Protein AF-A0A8T4USX6-F1 (afdb_monomer_lite)

Foldseek 3Di:
DKWFWAAAPPPGIDIGRPVVNCVRVVVVVVDDDDDDPVNVVVVVVPPPKDKDWDWLFQAAELLQPFKTKIFIDIPDDFGMKDKDKAWPPRDDQAFDWDDDPDTMIMTHGHRFAQVHHCLPWTKMKTKMWTFHPDPVPDDDDTPIDIDIRIHTHHYAAEEEFEAAPDAPCLLVQLCVVCVVSNHHYYYGGDHRLDDLQVVLLVVLVVLVVVQVCCQCQVPDVSGRYGAQAHEYAYAASRLLSPLSQQLDPVRPPVHYQEYEYELYQLLADQPCVLVCVVPVPPDDDDGNNNLCSHNPDPSSVVSLVGDDDPNYQYAYEWAFAWAWAQDPNDIDIATTLLGHGQVSRDDPPHFYAYDNAHQDPCSLVSQCRRPPPNVSNVLRDPPDDNHHCSNDPVNSVQVVCCSRHVCPPHRDPSVPPVPCPVVLQFAWKKKKWKAPPKWKKKAFPVRFIATQDPVRDTGGRVDPQWDWDADDPRDHGIMIMGTGPTWMKMKIAGPAWFFMKMWMWTAHSVGDIDIDIDGRHTHHRQWMWMWGPPDPDTDIDIDGRPPPPPPPDPDDDDPVVVVVVVVVVVVVVVVPD

Secondary structure (DSSP, 8-state):
-EEEEEEETTTEEEEE-HHHHHHHHTTTTTS-----HHHHHHHHHT----EEEE-S-SEEE-SSS--EEEEEEESS--SEEEEEEEEGGGPPP-EEEEEETTTEEEEEEPPPBTTB--SSPEEEEEEEEEE-S---SSSS----EEEEEEEEEEPPPEEEE--TT--GGGGHHHHHHHHHTT--EEEE---TTS-HHHHHHHHHHHHHHHHHHHHHTTTGGG--EE---EEEEEETHHHHHHHHHHH-TTT--S-EEEEEEES--TT----HHHHHHHTTTS-S---HHHHTTSTTSHHHHHHHHSPP-TTSEEEEEEE-EEEEEEETTEEEEEEESSSSBHHHH--TTS-EEEES-BSSTTHHHHHHHS-SSHHHHHH----S---BTTT-HHHHHHHHHHHHHTT-SPPP-TTS-TTTHHHHTT--EEEEEE-TTEEEEEEETT--EEEE-TTS-EEE-S-TTEEEEES-SS-SSEEEEEESS--EEEEEEESSSEEEEEEEEEE-TTS-EEEEEEEEEEE-TTEEEEEETTSSS--EEEEE---------S--SSHHHHHHHHHHHHHHHTS--

Sequence (577 aa):
MEYKKCVDSKCGTGYLKPEGCAASCADILKNNASCNEEEAVEMCQKNSCQVTVSSDFDGVSADGVSKITFTLVPSGDTDYFRLYLEPKDGETLRGKTEIISPAMITFTPDKANDNINYLTPQVVQAVGWCSPIEAACETEEPQLQYFRKDFTIEQPPLFFVHGIWSNAESWAKFKQRAGLDGWWYGDISYESTDDNRYNAQRLSDELEKFIKKVNSGELYEGKKISATKVDVVSHSMGGLVTRYYIGRKDMYKDNIRKFLMLGTPNNGEVDLNILSKIFQWKGNQVWTTVKQLRPDDQFIKDLNKQPLNPKIDYYTIAGTGWYTYTFSEKLTTWRGDGVVLVDSVKLPGVPLYCTHDTHAAGVRWVRLLFSADPLVALMGFDARDDITITESEVAYGVAKNALLYGGALSPVDCNEDLYNKKLYDSIVQSIGWVHSPATLHAYDEKGNHLGLNSKGQLENTIGKGAYYISNSSVVEGQVIKIIGDKKIKFVMVGNGTGEIGFTFNSLSANGSVVEKDYQNISIDTKTQYTFDASSETPELVKEEVKAVKASYSWYMPLIAIFAIVCGVLLIIKHRKK

pLDDT: mean 72.18, std 21.18, range [27.83, 98.69]

Radius of gyration: 39.53 Å; chains: 1; bounding box: 82×76×129 Å

Structure (mmCIF, N/CA/C/O backbone):
data_AF-A0A8T4USX6-F1
#
_entry.id   AF-A0A8T4USX6-F1
#
loop_
_atom_site.group_PDB
_atom_site.id
_atom_site.type_symbol
_atom_site.label_atom_id
_atom_site.label_alt_id
_atom_site.label_comp_id
_atom_site.label_asym_id
_atom_site.label_entity_id
_atom_site.label_seq_id
_atom_site.pdbx_PDB_ins_code
_atom_site.Cartn_x
_atom_site.Cartn_y
_atom_site.Cartn_z
_atom_site.occupancy
_atom_site.B_iso_or_equiv
_atom_site.auth_seq_id
_atom_site.auth_comp_id
_atom_site.auth_asym_id
_atom_site.auth_atom_id
_atom_site.pdbx_PDB_model_num
ATOM 1 N N . MET A 1 1 ? -27.888 -5.200 27.629 1.00 61.19 1 MET A N 1
ATOM 2 C CA . MET A 1 1 ? -28.283 -6.159 28.692 1.00 61.19 1 MET A CA 1
ATOM 3 C C . MET A 1 1 ? -28.826 -5.396 29.881 1.00 61.19 1 MET A C 1
ATOM 5 O O . MET A 1 1 ? -28.439 -4.251 30.018 1.00 61.19 1 MET A O 1
ATOM 9 N N . GLU A 1 2 ? -29.695 -5.991 30.691 1.00 62.91 2 GLU A N 1
ATOM 10 C CA . GLU A 1 2 ? -30.381 -5.325 31.809 1.00 62.91 2 GLU A CA 1
ATOM 11 C C . GLU A 1 2 ? -29.811 -5.783 33.159 1.00 62.91 2 GLU A C 1
ATOM 13 O O . GLU A 1 2 ? -29.563 -6.976 33.352 1.00 62.91 2 GLU A O 1
ATOM 18 N N . TYR A 1 3 ? -29.576 -4.834 34.064 1.00 65.75 3 TYR A N 1
ATOM 19 C CA . TYR A 1 3 ? -29.037 -5.058 35.407 1.00 65.75 3 TYR A CA 1
ATOM 20 C C . TYR A 1 3 ? -29.906 -4.365 36.445 1.00 65.75 3 TYR A C 1
ATOM 22 O O . TYR A 1 3 ? -30.416 -3.290 36.162 1.00 65.75 3 TYR A O 1
ATOM 30 N N . LYS A 1 4 ? -30.037 -4.983 37.621 1.00 66.62 4 LYS A N 1
ATOM 31 C CA . LYS A 1 4 ? -30.814 -4.541 38.773 1.00 66.62 4 LYS A CA 1
ATOM 32 C C . LYS A 1 4 ? -29.909 -4.222 39.973 1.00 66.62 4 LYS A C 1
ATOM 34 O O . LYS A 1 4 ? -29.035 -5.026 40.308 1.00 66.62 4 LYS A O 1
ATOM 39 N N . LYS A 1 5 ? -30.126 -3.093 40.650 1.00 63.16 5 LYS A N 1
ATOM 40 C CA . LYS A 1 5 ? -29.536 -2.800 41.965 1.00 63.16 5 LYS A CA 1
ATOM 41 C C . LYS A 1 5 ? -30.134 -3.743 43.014 1.00 63.16 5 LYS A C 1
ATOM 43 O O . LYS A 1 5 ? -31.347 -3.789 43.194 1.00 63.16 5 LYS A O 1
ATOM 48 N N . CYS A 1 6 ? -29.296 -4.510 43.703 1.00 57.28 6 CYS A N 1
ATOM 49 C CA . CYS A 1 6 ? -29.700 -5.309 44.854 1.00 57.28 6 CYS A CA 1
ATOM 50 C C . CYS A 1 6 ? -29.030 -4.747 46.120 1.00 57.28 6 CYS A C 1
ATOM 52 O O . CYS A 1 6 ? -27.830 -4.461 46.136 1.00 57.28 6 CYS A O 1
ATOM 54 N N . VAL A 1 7 ? -29.811 -4.594 47.188 1.00 55.09 7 VAL A N 1
ATOM 55 C CA . VAL A 1 7 ? -29.342 -4.129 48.499 1.00 55.09 7 VAL A CA 1
ATOM 56 C C . VAL A 1 7 ? -29.435 -5.294 49.479 1.00 55.09 7 VAL A C 1
ATOM 58 O O . VAL A 1 7 ? -30.499 -5.895 49.615 1.00 55.09 7 VAL A O 1
ATOM 61 N N . ASP A 1 8 ? -28.329 -5.610 50.151 1.00 51.94 8 ASP A N 1
ATOM 62 C CA . ASP A 1 8 ? -28.255 -6.639 51.188 1.00 51.94 8 ASP A CA 1
ATOM 63 C C . ASP A 1 8 ? -27.691 -6.043 52.489 1.00 51.94 8 ASP A C 1
ATOM 65 O O . ASP A 1 8 ? -26.695 -5.316 52.485 1.00 51.94 8 ASP A O 1
ATOM 69 N N . SER A 1 9 ? -28.319 -6.351 53.626 1.00 44.44 9 SER A N 1
ATOM 70 C CA . SER A 1 9 ? -27.951 -5.786 54.934 1.00 44.44 9 SER A CA 1
ATOM 71 C C . SER A 1 9 ? -26.609 -6.289 55.487 1.00 44.44 9 SER A C 1
ATOM 73 O O . SER A 1 9 ? -26.081 -5.699 56.428 1.00 44.44 9 SER A O 1
ATOM 75 N N . LYS A 1 10 ? -26.038 -7.357 54.915 1.00 37.06 10 LYS A N 1
ATOM 76 C CA . LYS A 1 10 ? -24.749 -7.960 55.290 1.00 37.06 10 LYS A CA 1
ATOM 77 C C . LYS A 1 10 ? -23.657 -7.754 54.236 1.00 37.06 10 LYS A C 1
ATOM 79 O O . LYS A 1 10 ? -22.486 -7.689 54.601 1.00 37.06 10 LYS A O 1
ATOM 84 N N . CYS A 1 11 ? -24.015 -7.667 52.956 1.00 37.75 11 CYS A N 1
ATOM 85 C CA . CYS A 1 11 ? -23.084 -7.568 51.827 1.00 37.75 11 CYS A CA 1
ATOM 86 C C . CYS A 1 11 ? -22.999 -6.163 51.208 1.00 37.75 11 CYS A C 1
ATOM 88 O O . CYS A 1 11 ? -22.126 -5.926 50.373 1.00 37.75 11 CYS A O 1
ATOM 90 N N . GLY A 1 12 ? -23.855 -5.227 51.626 1.00 49.53 12 GLY A N 1
ATOM 91 C CA . GLY A 1 12 ? -23.913 -3.877 51.075 1.00 49.53 12 GLY A CA 1
ATOM 92 C C . GLY A 1 12 ? -24.705 -3.805 49.766 1.00 49.53 12 GLY A C 1
ATOM 93 O O . GLY A 1 12 ? -25.543 -4.652 49.461 1.00 49.53 12 GLY A O 1
ATOM 94 N N . THR A 1 13 ? -24.456 -2.751 48.995 1.00 52.47 13 THR A N 1
ATOM 95 C CA . THR A 1 13 ? -25.190 -2.422 47.766 1.00 52.47 13 THR A CA 1
ATOM 96 C C . THR A 1 13 ? -24.415 -2.883 46.527 1.00 52.47 13 THR A C 1
ATOM 98 O O . THR A 1 13 ? -23.236 -2.554 46.396 1.00 52.47 13 THR A O 1
ATOM 101 N N . GLY A 1 14 ? -25.058 -3.596 45.592 1.00 52.53 14 GLY A N 1
ATOM 102 C CA . GLY A 1 14 ? -24.435 -4.070 44.343 1.00 52.53 14 GLY A CA 1
ATOM 103 C C . GLY A 1 14 ? -25.402 -4.147 43.153 1.00 52.53 14 GLY A C 1
ATOM 104 O O . GLY A 1 14 ? -26.603 -3.985 43.323 1.00 52.53 14 GLY A O 1
ATOM 105 N N . TYR A 1 15 ? -24.894 -4.395 41.940 1.00 63.19 15 TYR A N 1
ATOM 106 C CA . TYR A 1 15 ? -25.697 -4.492 40.706 1.00 63.19 15 TYR A CA 1
ATOM 107 C C . TYR A 1 15 ? -25.559 -5.885 40.068 1.00 63.19 15 TYR A C 1
ATOM 109 O O . TYR A 1 15 ? -24.447 -6.300 39.738 1.00 63.19 15 TYR A O 1
ATOM 117 N N . LEU A 1 16 ? -26.670 -6.607 39.873 1.00 58.97 16 LEU A N 1
ATOM 118 C CA . LEU A 1 16 ? -26.712 -7.977 39.329 1.00 58.97 16 LEU A CA 1
ATOM 119 C C . LEU A 1 16 ? -27.741 -8.103 38.198 1.00 58.97 16 LEU A C 1
ATOM 121 O O . LEU A 1 16 ? -28.590 -7.242 38.024 1.00 58.97 16 LEU A O 1
ATOM 125 N N . LYS A 1 17 ? -27.706 -9.185 37.411 1.00 60.53 17 LYS A N 1
ATOM 126 C CA . LYS A 1 17 ? -28.811 -9.484 36.477 1.00 60.53 17 LYS A CA 1
ATOM 127 C C . LYS A 1 17 ? -30.124 -9.692 37.258 1.00 60.53 17 LYS A C 1
ATOM 129 O O . LYS A 1 17 ? -30.048 -10.191 38.383 1.00 60.53 17 LYS A O 1
ATOM 134 N N . PRO A 1 18 ? -31.309 -9.407 36.680 1.00 60.41 18 PRO A N 1
ATOM 135 C CA . PRO A 1 18 ? -32.599 -9.561 37.367 1.00 60.41 18 PRO A CA 1
ATOM 136 C C . PRO A 1 18 ? -32.795 -10.932 38.035 1.00 60.41 18 PRO A C 1
ATOM 138 O O . PRO A 1 18 ? -33.222 -11.009 39.185 1.00 60.41 18 PRO A O 1
ATOM 141 N N . GLU A 1 19 ? -32.378 -12.003 37.358 1.00 57.78 19 GLU A N 1
ATOM 142 C CA . GLU A 1 19 ? -32.408 -13.390 37.852 1.00 57.78 19 GLU A CA 1
ATOM 143 C C . GLU A 1 19 ? -31.562 -13.599 39.126 1.00 57.78 19 GLU A C 1
ATOM 145 O O . GLU A 1 19 ? -31.899 -14.427 39.967 1.00 57.78 19 GLU A O 1
ATOM 150 N N . GLY A 1 20 ? -30.482 -12.827 39.296 1.00 53.78 20 GLY A N 1
ATOM 151 C CA . GLY A 1 20 ? -29.584 -12.884 40.452 1.00 53.78 20 GLY A CA 1
ATOM 152 C C . GLY A 1 20 ? -30.062 -12.089 41.673 1.00 53.78 20 GLY A C 1
ATOM 153 O O . GLY A 1 20 ? -29.700 -12.450 42.789 1.00 53.78 20 GLY A O 1
ATOM 154 N N . CYS A 1 21 ? -30.898 -11.053 41.505 1.00 50.75 21 CYS A N 1
ATOM 155 C CA . CYS A 1 21 ? -31.470 -10.315 42.648 1.00 50.75 21 CYS A CA 1
ATOM 156 C C . CYS A 1 21 ? -32.638 -11.063 43.330 1.00 50.75 21 CYS A C 1
ATOM 158 O O . CYS A 1 21 ? -33.023 -10.713 44.446 1.00 50.75 21 CYS A O 1
ATOM 160 N N . ALA A 1 22 ? -33.235 -12.077 42.687 1.00 49.38 22 ALA A N 1
ATOM 161 C CA . ALA A 1 22 ? -34.397 -12.793 43.229 1.00 49.38 22 ALA A CA 1
ATOM 162 C C . ALA A 1 22 ? -34.103 -13.515 44.561 1.00 49.38 22 ALA A C 1
ATOM 164 O O . ALA A 1 22 ? -35.002 -13.666 45.385 1.00 49.38 22 ALA A O 1
ATOM 165 N N . ALA A 1 23 ? -32.845 -13.904 44.800 1.00 47.91 23 ALA A N 1
ATOM 166 C CA . ALA A 1 23 ? -32.428 -14.600 46.015 1.00 47.91 23 ALA A CA 1
ATOM 167 C C . ALA A 1 23 ? -32.279 -13.686 47.250 1.00 47.91 23 ALA A C 1
ATOM 169 O O . ALA A 1 23 ? -32.360 -14.186 48.362 1.00 47.91 23 ALA A O 1
ATOM 170 N N . SER A 1 24 ? -32.083 -12.368 47.089 1.00 43.12 24 SER A N 1
ATOM 171 C CA . SER A 1 24 ? -31.867 -11.446 48.221 1.00 43.12 24 SER A CA 1
ATOM 172 C C . SER A 1 24 ? -33.126 -10.675 48.637 1.00 43.12 24 SER A C 1
ATOM 174 O O . SER A 1 24 ? -33.278 -10.322 49.801 1.00 43.12 24 SER A O 1
ATOM 176 N N . CYS A 1 25 ? -34.056 -10.414 47.709 1.00 35.31 25 CYS A N 1
ATOM 177 C CA . CYS A 1 25 ? -35.272 -9.638 47.996 1.00 35.31 25 CYS A CA 1
ATOM 178 C C . CYS A 1 25 ? -36.472 -10.494 48.446 1.00 35.31 25 CYS A C 1
ATOM 180 O O . CYS A 1 25 ? -37.306 -10.010 49.212 1.00 35.31 25 CYS A O 1
ATOM 182 N N . ALA A 1 26 ? -36.572 -11.755 48.005 1.00 40.44 26 ALA A N 1
ATOM 183 C CA . ALA A 1 26 ? -37.702 -12.630 48.345 1.00 40.44 26 ALA A CA 1
ATOM 184 C C . ALA A 1 26 ? -37.758 -12.998 49.843 1.00 40.44 26 ALA A C 1
ATOM 186 O O . ALA A 1 26 ? -38.841 -13.244 50.374 1.00 40.44 26 ALA A O 1
ATOM 187 N N . ASP A 1 27 ? -36.620 -12.952 50.541 1.00 40.16 27 ASP A N 1
ATOM 188 C CA . ASP A 1 27 ? -36.537 -13.211 51.983 1.00 40.16 27 ASP A CA 1
ATOM 189 C C . ASP A 1 27 ? -36.922 -11.995 52.852 1.00 40.16 27 ASP A C 1
ATOM 191 O O . ASP A 1 27 ? -37.225 -12.149 54.036 1.00 40.16 27 ASP A O 1
ATOM 195 N N . ILE A 1 28 ? -36.976 -10.786 52.276 1.00 41.25 28 ILE A N 1
ATOM 196 C CA . ILE A 1 28 ? -37.204 -9.526 53.011 1.00 41.25 28 ILE A CA 1
ATOM 197 C C . ILE A 1 28 ? -38.680 -9.108 53.014 1.00 41.25 28 ILE A C 1
ATOM 199 O O . ILE A 1 28 ? -39.160 -8.558 54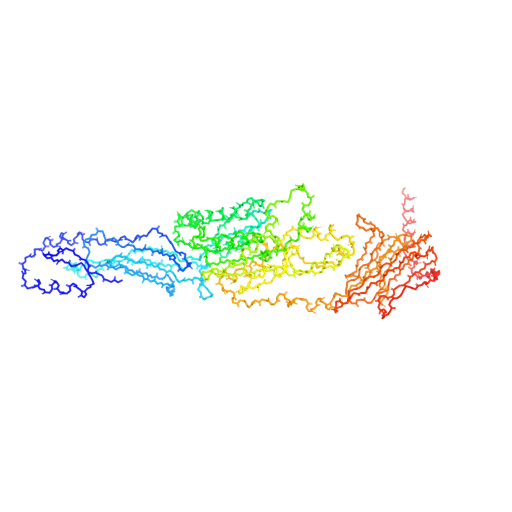.008 1.00 41.25 28 ILE A O 1
ATOM 203 N N . LEU A 1 29 ? -39.451 -9.453 51.976 1.00 39.72 29 LEU A N 1
ATOM 204 C CA . LEU A 1 29 ? -40.890 -9.143 51.902 1.00 39.72 29 LEU A CA 1
ATOM 205 C C . LEU A 1 29 ? -41.743 -9.848 52.974 1.00 39.72 29 LEU A C 1
ATOM 207 O O . LEU A 1 29 ? -42.950 -9.634 53.047 1.00 39.72 29 LEU A O 1
ATOM 211 N N . LYS A 1 30 ? -41.129 -10.659 53.843 1.00 41.28 30 LYS A N 1
ATOM 212 C CA . LYS A 1 30 ? -41.791 -11.219 55.020 1.00 41.28 30 LYS A CA 1
ATOM 213 C C . LYS A 1 30 ? -41.806 -10.309 56.253 1.00 41.28 30 LYS A C 1
ATOM 215 O O . LYS A 1 30 ? -42.546 -10.661 57.160 1.00 41.28 30 LYS A O 1
ATOM 220 N N . ASN A 1 31 ? -41.047 -9.202 56.340 1.00 41.09 31 ASN A N 1
ATOM 221 C CA . ASN A 1 31 ? -40.761 -8.617 57.668 1.00 41.09 31 ASN A CA 1
ATOM 222 C C . ASN A 1 31 ? -40.525 -7.092 57.803 1.00 41.09 31 ASN A C 1
ATOM 224 O O . ASN A 1 31 ? -39.779 -6.710 58.702 1.00 41.09 31 ASN A O 1
ATOM 228 N N . ASN A 1 32 ? -41.150 -6.180 57.044 1.00 35.66 32 ASN A N 1
ATOM 229 C CA . ASN A 1 32 ? -41.278 -4.813 57.591 1.00 35.66 32 ASN A CA 1
ATOM 230 C C . ASN A 1 32 ? -42.398 -3.962 56.992 1.00 35.66 32 ASN A C 1
ATOM 232 O O . ASN A 1 32 ? -42.467 -3.756 55.785 1.00 35.66 32 ASN A O 1
ATOM 236 N N . ALA A 1 33 ? -43.235 -3.435 57.884 1.00 42.59 33 ALA A N 1
ATOM 237 C CA . ALA A 1 33 ? -44.327 -2.517 57.611 1.00 42.59 33 ALA A CA 1
ATOM 238 C C . ALA A 1 33 ? -44.037 -1.187 58.320 1.00 42.59 33 ALA A C 1
ATOM 240 O O . ALA A 1 33 ? -44.411 -1.011 59.475 1.00 42.59 33 ALA A O 1
ATOM 241 N N . SER A 1 34 ? -43.345 -0.268 57.645 1.00 37.50 34 SER A N 1
ATOM 242 C CA . SER A 1 34 ? -43.367 1.166 57.971 1.00 37.50 34 SER A CA 1
ATOM 243 C C . SER A 1 34 ? -42.713 1.968 56.840 1.00 37.50 34 SER A C 1
ATOM 245 O O . SER A 1 34 ? -41.498 2.150 56.818 1.00 37.50 34 SER A O 1
ATOM 247 N N . CYS A 1 35 ? -43.514 2.443 55.894 1.00 32.34 35 CYS A N 1
ATOM 248 C CA . CYS A 1 35 ? -43.150 3.553 55.015 1.00 32.34 35 CYS A CA 1
ATOM 249 C C . CYS A 1 35 ? -44.339 4.515 55.028 1.00 32.34 35 CYS A C 1
ATOM 251 O O . CYS A 1 35 ? -45.470 4.072 54.827 1.00 32.34 35 CYS A O 1
ATOM 253 N N . ASN A 1 36 ? -44.103 5.784 55.371 1.00 36.81 36 ASN A N 1
ATOM 254 C CA . ASN A 1 36 ? -45.131 6.825 55.345 1.00 36.81 36 ASN A CA 1
ATOM 255 C C . ASN A 1 36 ? -45.137 7.517 53.964 1.00 36.81 36 ASN A C 1
ATOM 257 O O . ASN A 1 36 ? -44.111 7.550 53.286 1.00 36.81 36 ASN A O 1
ATOM 261 N N . GLU A 1 37 ? -46.293 8.037 53.542 1.00 37.44 37 GLU A N 1
ATOM 262 C CA . GLU A 1 37 ? -46.503 8.594 52.194 1.00 37.44 37 GLU A CA 1
ATOM 263 C C . GLU A 1 37 ? -45.711 9.887 51.909 1.00 37.44 37 GLU A C 1
ATOM 265 O O . GLU A 1 37 ? -45.358 10.127 50.758 1.00 37.44 37 GLU A O 1
ATOM 270 N N . GLU A 1 38 ? -45.369 10.704 52.913 1.00 38.25 38 GLU A N 1
ATOM 271 C CA . GLU A 1 38 ? -44.605 11.951 52.705 1.00 38.25 38 GLU A CA 1
ATOM 272 C C . GLU A 1 38 ? -43.107 11.687 52.461 1.00 38.25 38 GLU A C 1
ATOM 274 O O . GLU A 1 38 ? -42.510 12.308 51.581 1.00 38.25 38 GLU A O 1
ATOM 279 N N . GLU A 1 39 ? -42.512 10.709 53.157 1.00 38.94 39 GLU A N 1
ATOM 280 C CA . GLU A 1 39 ? -41.127 10.265 52.919 1.00 38.94 39 GLU A CA 1
ATOM 281 C C . GLU A 1 39 ? -40.983 9.549 51.562 1.00 38.94 39 GLU A C 1
ATOM 283 O O . GLU A 1 39 ? -39.966 9.701 50.882 1.00 38.94 39 GLU A O 1
ATOM 288 N N . ALA A 1 40 ? -42.022 8.830 51.117 1.00 38.22 40 ALA A N 1
ATOM 289 C CA . ALA A 1 40 ? -42.052 8.167 49.811 1.00 38.22 40 ALA A CA 1
ATOM 290 C C . ALA A 1 40 ? -42.114 9.163 48.635 1.00 38.22 40 ALA A C 1
ATOM 292 O O . ALA A 1 40 ? -41.456 8.954 47.613 1.00 38.22 40 ALA A O 1
ATOM 293 N N . VAL A 1 41 ? -42.845 10.276 48.777 1.00 37.53 41 VAL A N 1
ATOM 294 C CA . VAL A 1 41 ? -42.964 11.316 47.737 1.00 37.53 41 VAL A CA 1
ATOM 295 C C . VAL A 1 41 ? -41.682 12.152 47.612 1.00 37.53 41 VAL A C 1
ATOM 297 O O . VAL A 1 41 ? -41.260 12.453 46.493 1.00 37.53 41 VAL A O 1
ATOM 300 N N . GLU A 1 42 ? -40.998 12.466 48.719 1.00 37.56 42 GLU A N 1
ATOM 301 C CA . GLU A 1 42 ? -39.703 13.169 48.680 1.00 37.56 42 GLU A CA 1
ATOM 302 C C . GLU A 1 42 ? -38.567 12.271 48.136 1.00 37.56 42 GLU A C 1
ATOM 304 O O . GLU A 1 42 ? -37.670 12.748 47.431 1.00 37.56 42 GLU A O 1
ATOM 309 N N . MET A 1 43 ? -38.636 10.952 48.378 1.00 38.12 43 MET A N 1
ATOM 310 C CA . MET A 1 43 ? -37.767 9.955 47.734 1.00 38.12 43 MET A CA 1
ATOM 311 C C . MET A 1 43 ? -38.062 9.803 46.231 1.00 38.12 43 MET A C 1
ATOM 313 O O . MET A 1 43 ? -37.125 9.720 45.435 1.00 38.12 43 MET A O 1
ATOM 317 N N . CYS A 1 44 ? -39.332 9.842 45.815 1.00 40.16 44 CYS A N 1
ATOM 318 C CA . CYS A 1 44 ? -39.724 9.734 44.406 1.00 40.16 44 CYS A CA 1
ATOM 319 C C . CYS A 1 44 ? -39.347 10.968 43.569 1.00 40.16 44 CYS A C 1
ATOM 321 O O . CYS A 1 44 ? -38.929 10.823 42.421 1.00 40.16 44 CYS A O 1
ATOM 323 N N . GLN A 1 45 ? -39.404 12.182 44.129 1.00 41.16 45 GLN A N 1
ATOM 324 C CA . GLN A 1 45 ? -39.043 13.410 43.399 1.00 41.16 45 GLN A CA 1
ATOM 325 C C . GLN A 1 45 ? -37.529 13.576 43.150 1.00 41.16 45 GLN A C 1
ATOM 327 O O . GLN A 1 45 ? -37.135 14.373 42.296 1.00 41.16 45 GLN A O 1
ATOM 332 N N . LYS A 1 46 ? -36.666 12.805 43.831 1.00 45.00 46 LYS A N 1
ATOM 333 C CA . LYS A 1 46 ? -35.207 12.778 43.592 1.00 45.00 46 LYS A CA 1
ATOM 334 C C . LYS A 1 46 ? -34.752 11.759 42.541 1.00 45.00 46 LYS A C 1
ATOM 336 O O . LYS A 1 46 ? -33.591 11.800 42.134 1.00 45.00 46 LYS A O 1
ATOM 341 N N . ASN A 1 47 ? -35.634 10.885 42.056 1.00 51.50 47 ASN A N 1
ATOM 342 C CA . ASN A 1 47 ? -35.282 9.772 41.166 1.00 51.50 47 ASN A CA 1
ATOM 343 C C . ASN A 1 47 ? -35.270 10.143 39.670 1.00 51.50 47 ASN A C 1
ATOM 345 O O . ASN A 1 47 ? -35.737 9.387 38.817 1.00 51.50 47 ASN A O 1
ATOM 349 N N . SER A 1 48 ? -34.687 11.291 39.310 1.00 55.28 48 SER A N 1
ATOM 350 C CA . SER A 1 48 ? -34.335 11.559 37.912 1.00 55.28 48 SER A CA 1
ATOM 351 C C . SER A 1 48 ? -33.149 10.677 37.513 1.00 55.28 48 SER A C 1
ATOM 353 O O . SER A 1 48 ? -32.010 10.908 37.924 1.00 55.28 48 SER A O 1
ATOM 355 N N . CYS A 1 49 ? -33.414 9.651 36.717 1.00 65.88 49 CYS A N 1
ATOM 356 C CA . CYS A 1 49 ? -32.399 8.728 36.240 1.00 65.88 49 CYS A CA 1
ATOM 357 C C . CYS A 1 49 ? -31.657 9.333 35.040 1.00 65.88 49 CYS A C 1
ATOM 359 O O . CYS A 1 49 ? -32.189 9.315 33.933 1.00 65.88 49 CYS A O 1
ATOM 361 N N . GLN A 1 50 ? -30.449 9.876 35.238 1.00 70.12 50 GLN A N 1
ATOM 362 C CA . GLN A 1 50 ? -29.565 10.241 34.126 1.00 70.12 50 GLN A CA 1
ATOM 363 C C . GLN A 1 50 ? -28.439 9.219 33.992 1.00 70.12 50 GLN A C 1
ATOM 365 O O . GLN A 1 50 ? -27.929 8.695 34.981 1.00 70.12 50 GLN A O 1
ATOM 370 N N . VAL A 1 51 ? -28.027 8.927 32.763 1.00 78.50 51 VAL A N 1
ATOM 371 C CA . VAL A 1 51 ? -26.844 8.106 32.494 1.00 78.50 51 VAL A CA 1
ATOM 372 C C . VAL A 1 51 ? -25.938 8.828 31.521 1.00 78.50 51 VAL A C 1
ATOM 374 O O . VAL A 1 51 ? -26.390 9.424 30.553 1.00 78.50 51 VAL A O 1
ATOM 377 N N . THR A 1 52 ? -24.637 8.723 31.745 1.00 83.50 52 THR A N 1
ATOM 378 C CA . THR A 1 52 ? -23.643 9.178 30.778 1.00 83.50 52 THR A CA 1
ATOM 379 C C . THR A 1 52 ? -23.038 7.961 30.096 1.00 83.50 52 THR A C 1
ATOM 381 O O . THR A 1 52 ? -22.483 7.091 30.766 1.00 83.50 52 THR A O 1
ATOM 384 N N . VAL A 1 53 ? -23.138 7.903 28.766 1.00 88.12 53 VAL A N 1
ATOM 385 C CA . VAL A 1 53 ? -22.370 6.960 27.942 1.00 88.12 53 VAL A CA 1
ATOM 386 C C . VAL A 1 53 ? -21.078 7.653 27.531 1.00 88.12 53 VAL A C 1
ATOM 388 O O . VAL A 1 53 ? -21.103 8.621 26.770 1.00 88.12 53 VAL A O 1
ATOM 391 N N . SER A 1 54 ? -19.944 7.172 28.031 1.00 90.75 54 SER A N 1
ATOM 392 C CA . SER A 1 54 ? -18.626 7.713 27.705 1.00 90.75 54 SER A CA 1
ATOM 393 C C . SER A 1 54 ? -17.782 6.712 26.921 1.00 90.75 54 SER A C 1
ATOM 395 O O . SER A 1 54 ? -17.968 5.499 27.005 1.00 90.75 54 SER A O 1
ATOM 397 N N . SER A 1 55 ? -16.860 7.243 26.122 1.00 94.38 55 SER A N 1
ATOM 398 C CA . SER A 1 55 ? -15.807 6.495 25.436 1.00 94.38 55 SER A CA 1
ATOM 399 C C . SER A 1 55 ? -14.646 7.440 25.160 1.00 94.38 55 SER A C 1
ATOM 401 O O . SER A 1 55 ? -14.892 8.617 24.874 1.00 94.38 55 SER A O 1
ATOM 403 N N . ASP A 1 56 ? -13.422 6.919 25.223 1.00 94.69 56 ASP A N 1
ATOM 404 C CA . ASP A 1 56 ? -12.190 7.663 24.935 1.00 94.69 56 ASP A CA 1
ATOM 405 C C . ASP A 1 56 ? -12.026 7.991 23.445 1.00 94.69 56 ASP A C 1
ATOM 407 O O . ASP A 1 56 ? -11.294 8.918 23.090 1.00 94.69 56 ASP A O 1
ATOM 411 N N . PHE A 1 57 ? -12.724 7.241 22.590 1.00 97.50 57 PHE A N 1
ATOM 412 C CA . PHE A 1 57 ? -12.690 7.366 21.140 1.00 97.50 57 PHE A CA 1
ATOM 413 C C . PHE A 1 57 ? -14.084 7.689 20.585 1.00 97.50 57 PHE A C 1
ATOM 415 O O . PHE A 1 57 ? -15.115 7.419 21.207 1.00 97.50 57 PHE A O 1
ATOM 422 N N . ASP A 1 58 ? -14.094 8.273 19.394 1.00 97.31 58 ASP A N 1
ATOM 423 C CA . ASP A 1 58 ? -15.281 8.602 18.601 1.00 97.31 58 ASP A CA 1
ATOM 424 C C . ASP A 1 58 ? -15.500 7.594 17.461 1.00 97.31 58 ASP A C 1
ATOM 426 O O . ASP A 1 58 ? -16.543 7.589 16.814 1.00 97.31 58 ASP A O 1
ATOM 430 N N . GLY A 1 59 ? -14.531 6.709 17.226 1.00 97.38 59 GLY A N 1
ATOM 431 C CA . GLY A 1 59 ? -14.636 5.617 16.270 1.00 97.38 59 GLY A CA 1
ATOM 432 C C . GLY A 1 59 ? -13.523 4.587 16.437 1.00 97.38 59 GLY A C 1
ATOM 433 O O . GLY A 1 59 ? -12.652 4.706 17.303 1.00 97.38 59 GLY A O 1
ATOM 434 N N . VAL A 1 60 ? -13.559 3.545 15.615 1.00 98.31 60 VAL A N 1
ATOM 435 C CA . VAL A 1 60 ? -12.608 2.429 15.658 1.00 98.31 60 VAL A CA 1
ATOM 436 C C . VAL A 1 60 ? -12.295 1.925 14.253 1.00 98.31 60 VAL A C 1
ATOM 438 O O . VAL A 1 60 ? -13.180 1.795 13.412 1.00 98.31 60 VAL A O 1
ATOM 441 N N . SER A 1 61 ? -11.023 1.628 14.004 1.00 97.50 61 SER A N 1
ATOM 442 C CA . SER A 1 61 ? -10.536 1.086 12.737 1.00 97.50 61 SER A CA 1
ATOM 443 C C . SER A 1 61 ? -10.847 -0.408 12.607 1.00 97.50 61 SER A C 1
ATOM 445 O O . SER A 1 61 ? -10.567 -1.197 13.512 1.00 97.50 61 SER A O 1
ATOM 447 N N . ALA A 1 62 ? -11.355 -0.827 11.448 1.00 96.06 62 ALA A N 1
ATOM 448 C CA . ALA A 1 62 ? -11.601 -2.222 11.085 1.00 96.06 62 ALA A CA 1
ATOM 449 C C . ALA A 1 62 ? -10.320 -2.983 10.683 1.00 96.06 62 ALA A C 1
ATOM 451 O O . ALA A 1 62 ? -10.263 -3.709 9.683 1.00 96.06 62 ALA A O 1
ATOM 452 N N . ASP A 1 63 ? -9.255 -2.820 11.468 1.00 95.31 63 ASP A N 1
ATOM 453 C CA . ASP A 1 63 ? -7.941 -3.426 11.232 1.00 95.31 63 ASP A CA 1
ATOM 454 C C . ASP A 1 63 ? -7.805 -4.861 11.778 1.00 95.31 63 ASP A C 1
ATOM 456 O O . ASP A 1 63 ? -6.793 -5.531 11.547 1.00 95.31 63 ASP A O 1
ATOM 460 N N . GLY A 1 64 ? -8.857 -5.348 12.445 1.00 92.69 64 GLY A N 1
ATOM 461 C CA . GLY A 1 64 ? -8.976 -6.690 13.009 1.00 92.69 64 GLY A CA 1
ATOM 462 C C . GLY A 1 64 ? -8.411 -6.846 14.422 1.00 92.69 64 GLY A C 1
ATOM 463 O O . GLY A 1 64 ? -8.457 -7.953 14.956 1.00 92.69 64 GLY A O 1
ATOM 464 N N . VAL A 1 65 ? -7.870 -5.781 15.025 1.00 96.00 65 VAL A N 1
ATOM 465 C CA . VAL A 1 65 ? -7.302 -5.823 16.386 1.00 96.00 65 VAL A CA 1
ATOM 466 C C . VAL A 1 65 ? -7.711 -4.639 17.264 1.00 96.00 65 VAL A C 1
ATOM 468 O O . VAL A 1 65 ? -7.720 -4.778 18.487 1.00 96.00 65 VAL A O 1
ATOM 471 N N . SER A 1 66 ? -8.053 -3.497 16.668 1.00 98.00 66 SER A N 1
ATOM 472 C CA . SER A 1 66 ? -8.458 -2.292 17.384 1.00 98.00 66 SER A CA 1
ATOM 473 C C . SER A 1 66 ? -9.816 -2.458 18.051 1.00 98.00 66 SER A C 1
ATOM 475 O O . SER A 1 66 ? -10.692 -3.184 17.578 1.00 98.00 66 SER A O 1
ATOM 477 N N . LYS A 1 67 ? -9.981 -1.778 19.188 1.00 97.62 67 LYS A N 1
ATOM 478 C CA . LYS A 1 67 ? -11.170 -1.877 20.034 1.00 97.62 67 LYS A CA 1
ATOM 479 C C . LYS A 1 67 ? -11.619 -0.503 20.502 1.00 97.62 67 LYS A C 1
ATOM 481 O O . LYS A 1 67 ? -10.795 0.392 20.686 1.00 97.62 67 LYS A O 1
ATOM 486 N N . ILE A 1 68 ? -12.911 -0.372 20.762 1.00 97.56 68 ILE A N 1
ATOM 487 C CA . ILE A 1 68 ? -13.504 0.785 21.433 1.00 97.56 68 ILE A CA 1
ATOM 488 C C . ILE A 1 68 ? -14.321 0.305 22.628 1.00 97.56 68 ILE A C 1
ATOM 490 O O . ILE A 1 68 ? -15.038 -0.691 22.538 1.00 97.56 68 ILE A O 1
ATOM 494 N N . THR A 1 69 ? -14.191 0.998 23.756 1.00 96.69 69 THR A N 1
ATOM 495 C CA . THR A 1 69 ? -14.916 0.672 24.986 1.00 96.69 69 THR A CA 1
ATOM 496 C C . THR A 1 69 ? -15.877 1.796 25.324 1.00 96.69 69 THR A C 1
ATOM 498 O O . THR A 1 69 ? -15.512 2.972 25.272 1.00 96.69 69 THR A O 1
ATOM 501 N N . PHE A 1 70 ? -17.098 1.415 25.676 1.00 95.00 70 PHE A N 1
ATOM 502 C CA . PHE A 1 70 ? -18.137 2.295 26.180 1.00 95.00 70 PHE A CA 1
ATOM 503 C C . PHE A 1 70 ? -18.406 1.976 27.639 1.00 95.00 70 PHE A C 1
ATOM 505 O O . PHE A 1 70 ? -18.604 0.809 27.986 1.00 95.00 70 PHE A O 1
ATOM 512 N N . THR A 1 71 ? -18.468 3.016 28.461 1.00 91.56 71 THR A N 1
ATOM 513 C CA . THR A 1 71 ? -18.802 2.923 29.880 1.00 91.56 71 THR A CA 1
ATOM 514 C C . THR A 1 71 ? -20.095 3.678 30.133 1.00 91.56 71 THR A C 1
ATOM 516 O O . THR A 1 71 ? -20.254 4.817 29.696 1.00 91.56 71 THR A O 1
ATOM 519 N N . LEU A 1 72 ? -21.024 3.042 30.841 1.00 88.12 72 LEU A N 1
ATOM 520 C CA . LEU A 1 72 ? -22.249 3.667 31.319 1.00 88.12 72 LEU A CA 1
ATOM 521 C C . LEU A 1 72 ? -22.066 4.068 32.785 1.00 88.12 72 LEU A C 1
ATOM 523 O O . LEU A 1 72 ? -21.780 3.220 33.626 1.00 88.12 72 LEU A O 1
ATOM 527 N N . VAL A 1 73 ? -22.260 5.346 33.099 1.00 83.19 73 VAL A N 1
ATOM 528 C CA . VAL A 1 73 ? -22.230 5.846 34.481 1.00 83.19 73 VAL A CA 1
ATOM 529 C C . VAL A 1 73 ? -23.599 6.430 34.830 1.00 83.19 73 VAL A C 1
ATOM 531 O O . VAL A 1 73 ? -23.954 7.480 34.287 1.00 83.19 73 VAL A O 1
ATOM 534 N N . PRO A 1 74 ? -24.383 5.774 35.701 1.00 76.19 74 PRO A N 1
ATOM 535 C CA . PRO A 1 74 ? -25.613 6.342 36.247 1.00 76.19 74 PRO A CA 1
ATOM 536 C C . PRO A 1 74 ? -25.321 7.530 37.174 1.00 76.19 74 PRO A C 1
ATOM 538 O O . PRO A 1 74 ? -24.361 7.502 37.941 1.00 76.19 74 PRO A O 1
ATOM 541 N N . SER A 1 75 ? -26.152 8.573 37.120 1.00 70.06 75 SER A N 1
ATOM 542 C CA . SER A 1 75 ? -26.042 9.781 37.952 1.00 70.06 75 SER A CA 1
ATOM 543 C C . SER A 1 75 ? -26.579 9.599 39.373 1.00 70.06 75 SER A C 1
ATOM 545 O O . SER A 1 75 ? -26.426 10.496 40.199 1.00 70.06 75 SER A O 1
ATOM 547 N N . GLY A 1 76 ? -27.247 8.478 39.648 1.00 65.88 76 GLY A N 1
ATOM 548 C CA . GLY A 1 76 ? -27.928 8.218 40.908 1.00 65.88 76 GLY A CA 1
ATOM 549 C C . GLY A 1 76 ? -28.126 6.732 41.178 1.00 65.88 76 GLY A C 1
ATOM 550 O O . GLY A 1 76 ? -27.597 5.865 40.482 1.00 65.88 76 GLY A O 1
ATOM 551 N N . ASP A 1 77 ? -28.906 6.458 42.214 1.00 63.59 77 ASP A N 1
ATOM 552 C CA . ASP A 1 77 ? -29.219 5.119 42.686 1.00 63.59 77 ASP A CA 1
ATOM 553 C C . ASP A 1 77 ? -30.335 4.500 41.839 1.00 63.59 77 ASP A C 1
ATOM 555 O O . ASP A 1 77 ? -31.503 4.497 42.207 1.00 63.59 77 ASP A O 1
ATOM 559 N N . THR A 1 78 ? -29.964 4.014 40.657 1.00 65.69 78 THR A N 1
ATOM 560 C CA . THR A 1 78 ? -30.911 3.472 39.678 1.00 65.69 78 THR A CA 1
ATOM 561 C C . THR A 1 78 ? -31.123 1.995 39.909 1.00 65.69 78 THR A C 1
ATOM 563 O O . THR A 1 78 ? -30.146 1.259 40.047 1.00 65.69 78 THR A O 1
ATOM 566 N N . ASP A 1 79 ? -32.359 1.529 39.847 1.00 64.50 79 ASP A N 1
ATOM 567 C CA . ASP A 1 79 ? -32.590 0.101 39.932 1.00 64.50 79 ASP A CA 1
ATOM 568 C C . ASP A 1 79 ? -32.241 -0.607 38.637 1.00 64.50 79 ASP A C 1
ATOM 570 O O . ASP A 1 79 ? -31.44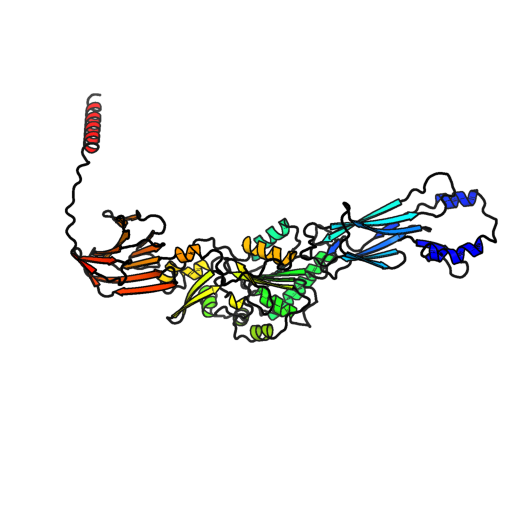2 -1.528 38.693 1.00 64.50 79 ASP A O 1
ATOM 574 N N . TYR A 1 80 ? -32.756 -0.164 37.487 1.00 72.75 80 TYR A N 1
ATOM 575 C CA . TYR A 1 80 ? -32.441 -0.756 36.192 1.00 72.75 80 TYR A CA 1
ATOM 576 C C . TYR A 1 80 ? -31.534 0.118 35.348 1.00 72.75 80 TYR A C 1
ATOM 578 O O . TYR A 1 80 ? -31.744 1.324 35.223 1.00 72.75 80 TYR A O 1
ATOM 586 N N . PHE A 1 81 ? -30.578 -0.515 34.674 1.00 80.06 81 PHE A N 1
ATOM 587 C CA . PHE A 1 81 ? -29.880 0.110 33.561 1.00 80.06 81 PHE A CA 1
ATOM 588 C C . PHE A 1 81 ? -29.468 -0.896 32.495 1.00 80.06 81 PHE A C 1
ATOM 590 O O . PHE A 1 81 ? -29.316 -2.099 32.742 1.00 80.06 81 PHE A O 1
ATOM 597 N N . ARG A 1 82 ? -29.267 -0.378 31.284 1.00 82.56 82 ARG A N 1
ATOM 598 C CA . ARG A 1 82 ? -28.8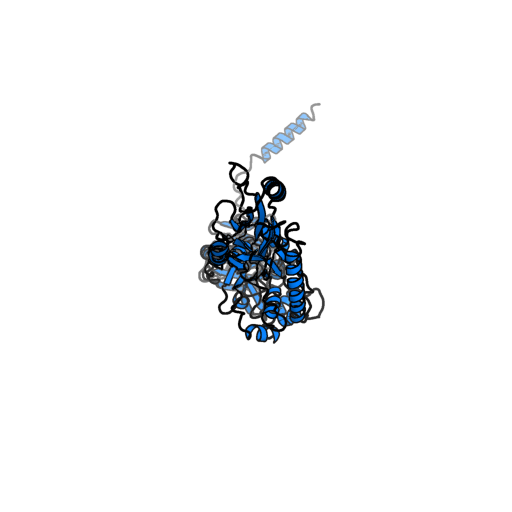59 -1.170 30.133 1.00 82.56 82 ARG A CA 1
ATOM 599 C C . ARG A 1 82 ? -28.006 -0.359 29.176 1.00 82.56 82 ARG A C 1
ATOM 601 O O . ARG A 1 82 ? -28.375 0.732 28.765 1.00 82.56 82 ARG A O 1
ATOM 608 N N . LEU A 1 83 ? -26.896 -0.970 28.774 1.00 88.81 83 LEU A N 1
ATOM 609 C CA . LEU A 1 83 ? -26.054 -0.540 27.663 1.00 88.81 83 LEU A CA 1
ATOM 610 C C . LEU A 1 83 ? -26.152 -1.583 26.540 1.00 88.81 83 LEU A C 1
ATOM 612 O O . LEU A 1 83 ? -26.209 -2.796 26.802 1.00 88.81 83 LEU A O 1
ATOM 616 N N . TYR A 1 84 ? -26.235 -1.120 25.298 1.00 90.38 84 TYR A N 1
ATOM 617 C CA . TYR A 1 84 ? -26.150 -1.939 24.089 1.00 90.38 84 TYR A CA 1
ATOM 618 C C . TYR A 1 84 ? -25.682 -1.094 22.901 1.00 90.38 84 TYR A C 1
ATOM 620 O O . TYR A 1 84 ? -25.664 0.133 22.978 1.00 90.38 84 TYR A O 1
ATOM 628 N N . LEU A 1 85 ? -25.284 -1.769 21.823 1.00 93.38 85 LEU A N 1
ATOM 629 C CA . LEU A 1 85 ? -24.911 -1.136 20.563 1.00 93.38 85 LEU A CA 1
ATOM 630 C C . LEU A 1 85 ? -25.990 -1.411 19.519 1.00 93.38 85 LEU A C 1
ATOM 632 O O . LEU A 1 85 ? -26.487 -2.534 19.429 1.00 93.38 85 LEU A O 1
ATOM 636 N N . GLU A 1 86 ? -26.324 -0.393 18.742 1.00 91.62 86 GLU A N 1
ATOM 637 C CA . GLU A 1 86 ? -27.341 -0.434 17.697 1.00 91.62 86 GLU A CA 1
ATOM 638 C C . GLU A 1 86 ? -26.786 0.245 16.435 1.00 91.62 86 GLU A C 1
ATOM 640 O O . GLU A 1 86 ? -26.464 1.434 16.481 1.00 91.62 86 GLU A O 1
ATOM 645 N N . PRO A 1 87 ? -26.612 -0.473 15.312 1.00 90.81 87 PRO A N 1
ATOM 646 C CA . PRO A 1 87 ? -26.274 0.145 14.032 1.00 90.81 87 PRO A CA 1
ATOM 647 C C . PRO A 1 87 ? -27.361 1.125 13.602 1.00 90.81 87 PRO A C 1
ATOM 649 O O . PRO A 1 87 ? -28.551 0.842 13.758 1.00 90.81 87 PRO A O 1
ATOM 652 N N . LYS A 1 88 ? -26.969 2.258 13.016 1.00 83.69 88 LYS A N 1
ATOM 653 C CA . LYS A 1 88 ? -27.940 3.113 12.333 1.00 83.69 88 LYS A CA 1
ATOM 654 C C . LYS A 1 88 ? -28.438 2.437 11.054 1.00 83.69 88 LYS A C 1
ATOM 656 O O . LYS A 1 88 ? -27.807 1.527 10.521 1.00 83.69 88 LYS A O 1
ATOM 661 N N . ASP A 1 89 ? -29.609 2.874 10.601 1.00 77.88 89 ASP A N 1
ATOM 662 C CA . ASP A 1 89 ? -30.206 2.490 9.316 1.00 77.88 89 ASP A CA 1
ATOM 663 C C . ASP A 1 89 ? -30.560 0.996 9.166 1.00 77.88 89 ASP A C 1
ATOM 665 O O . ASP A 1 89 ? -30.794 0.507 8.063 1.00 77.88 89 ASP A O 1
ATOM 669 N N . GLY A 1 90 ? -30.659 0.263 10.284 1.00 73.25 90 GLY A N 1
ATOM 670 C CA . GLY A 1 90 ? -31.070 -1.146 10.296 1.00 73.25 90 GLY A CA 1
ATOM 671 C C . GLY A 1 90 ? -30.020 -2.110 9.736 1.00 73.25 90 GLY A C 1
ATOM 672 O O . GLY A 1 90 ? -30.339 -3.266 9.451 1.00 73.25 90 GLY A O 1
ATOM 673 N N . GLU A 1 91 ? -28.774 -1.658 9.569 1.00 82.44 91 GLU A N 1
ATOM 674 C CA . GLU A 1 91 ? -27.683 -2.516 9.124 1.00 82.44 91 GLU A CA 1
ATOM 675 C C . GLU A 1 91 ? -27.332 -3.594 10.160 1.00 82.44 91 GLU A C 1
ATOM 677 O O . GLU A 1 91 ? -27.570 -3.467 11.360 1.00 82.44 91 GLU A O 1
ATOM 682 N N . THR A 1 92 ? -26.698 -4.675 9.702 1.00 88.94 92 THR A N 1
ATOM 683 C CA . THR A 1 92 ? -26.106 -5.658 10.618 1.00 88.94 92 THR A CA 1
ATOM 684 C C . THR A 1 92 ? -24.836 -5.084 11.241 1.00 88.94 92 THR A C 1
ATOM 686 O O . THR A 1 92 ? -23.972 -4.576 10.523 1.00 88.94 92 THR A O 1
ATOM 689 N N . LEU A 1 93 ? -24.700 -5.196 12.566 1.00 91.88 93 LEU A N 1
ATOM 690 C CA . LEU A 1 93 ? -23.482 -4.806 13.279 1.00 91.88 93 LEU A CA 1
ATOM 691 C C . LEU A 1 93 ? -22.331 -5.733 12.877 1.00 91.88 93 LEU A C 1
ATOM 693 O O . LEU A 1 93 ? -22.412 -6.944 13.083 1.00 91.88 93 LEU A O 1
ATOM 697 N N . ARG A 1 94 ? -21.256 -5.167 12.327 1.00 90.50 94 ARG A N 1
ATOM 698 C CA . ARG A 1 94 ? -20.126 -5.927 11.775 1.00 90.50 94 ARG A CA 1
ATOM 699 C C . ARG A 1 94 ? -18.955 -5.994 12.757 1.00 90.50 94 ARG A C 1
ATOM 701 O O . ARG A 1 94 ? -17.966 -5.265 12.659 1.00 90.50 94 ARG A O 1
ATOM 708 N N . GLY A 1 95 ? -19.097 -6.835 13.772 1.00 92.88 95 GLY A N 1
ATOM 709 C CA . GLY A 1 95 ? -18.043 -7.069 14.749 1.00 92.88 95 GLY A CA 1
ATOM 710 C C . GLY A 1 95 ? -18.522 -7.844 15.962 1.00 92.88 95 GLY A C 1
ATOM 711 O O . GLY A 1 95 ? -19.637 -8.364 16.014 1.00 92.88 95 GLY A O 1
ATOM 712 N N . LYS A 1 96 ? -17.661 -7.906 16.974 1.00 94.31 96 LYS A N 1
ATOM 713 C CA . LYS A 1 96 ? -17.908 -8.635 18.217 1.00 94.31 96 LYS A CA 1
ATOM 714 C C . LYS A 1 96 ? -17.993 -7.681 19.394 1.00 94.31 96 LYS A C 1
ATOM 716 O O . LYS A 1 96 ? -17.156 -6.795 19.557 1.00 94.31 96 LYS A O 1
ATOM 721 N N . THR A 1 97 ? -18.987 -7.910 20.242 1.00 93.62 97 THR A N 1
ATOM 722 C CA . THR A 1 97 ? -19.160 -7.209 21.515 1.00 93.62 97 THR A CA 1
ATOM 723 C C . THR A 1 97 ? -18.773 -8.119 22.670 1.00 93.62 97 THR A C 1
ATOM 725 O O . THR A 1 97 ? -19.375 -9.176 22.862 1.00 93.62 97 THR A O 1
ATOM 728 N N . GLU A 1 98 ? -17.811 -7.684 23.469 1.00 93.50 98 GLU A N 1
ATOM 729 C CA . GLU A 1 98 ? -17.468 -8.263 24.763 1.00 93.50 98 GLU A CA 1
ATOM 730 C C . GLU A 1 98 ? -18.113 -7.402 25.849 1.00 93.50 98 GLU A C 1
ATOM 732 O O . GLU A 1 98 ? -17.938 -6.183 25.874 1.00 93.50 98 GLU A O 1
ATOM 737 N N . ILE A 1 99 ? -18.892 -8.018 26.737 1.00 85.62 99 ILE A N 1
ATOM 738 C CA . ILE A 1 99 ? -19.608 -7.279 27.777 1.00 85.62 99 ILE A CA 1
ATOM 739 C C . ILE A 1 99 ? -18.912 -7.489 29.111 1.00 85.62 99 ILE A C 1
ATOM 741 O O . ILE A 1 99 ? -18.807 -8.617 29.594 1.00 85.62 99 ILE A O 1
ATOM 745 N N . ILE A 1 100 ? -18.459 -6.389 29.707 1.00 81.88 100 ILE A N 1
ATOM 746 C CA . ILE A 1 100 ? -17.778 -6.390 30.993 1.00 81.88 100 ILE A CA 1
ATOM 747 C C . ILE A 1 100 ? -18.761 -5.851 32.027 1.00 81.88 100 ILE A C 1
ATOM 749 O O . ILE A 1 100 ? -19.126 -4.674 32.055 1.00 81.88 100 ILE A O 1
ATOM 753 N N . SER A 1 101 ? -19.240 -6.772 32.855 1.00 68.25 101 SER A N 1
ATOM 754 C CA . SER A 1 101 ? -20.283 -6.507 33.836 1.00 68.25 101 SER A CA 1
ATOM 755 C C . SER A 1 101 ? -19.820 -5.498 34.901 1.00 68.25 101 SER A C 1
ATOM 757 O O . SER A 1 101 ? -18.678 -5.588 35.350 1.00 68.25 101 SER A O 1
ATOM 759 N N . PRO A 1 102 ? -20.701 -4.598 35.375 1.00 68.56 102 PRO A N 1
ATOM 760 C CA . PRO A 1 102 ? -22.098 -4.453 34.962 1.00 68.56 102 PRO A CA 1
ATOM 761 C C . PRO A 1 102 ? -22.323 -3.385 33.873 1.00 68.56 102 PRO A C 1
ATOM 763 O O . PRO A 1 102 ? -23.385 -3.379 33.265 1.00 68.56 102 PRO A O 1
ATOM 766 N N . ALA A 1 103 ? -21.351 -2.510 33.587 1.00 81.50 103 ALA A N 1
ATOM 767 C CA . ALA A 1 103 ? -21.611 -1.244 32.891 1.00 81.50 103 ALA A CA 1
ATOM 768 C C . ALA A 1 103 ? -20.661 -0.911 31.726 1.00 81.50 103 ALA A C 1
ATOM 770 O O . ALA A 1 103 ? -20.579 0.248 31.321 1.00 81.50 103 ALA A O 1
ATOM 771 N N . MET A 1 104 ? -19.943 -1.894 31.178 1.00 89.69 104 MET A N 1
ATOM 772 C CA . MET A 1 104 ? -19.023 -1.673 30.060 1.00 89.69 104 MET A CA 1
ATOM 773 C C . MET A 1 104 ? -19.299 -2.608 28.883 1.00 89.69 104 MET A C 1
ATOM 775 O O . MET A 1 104 ? -19.579 -3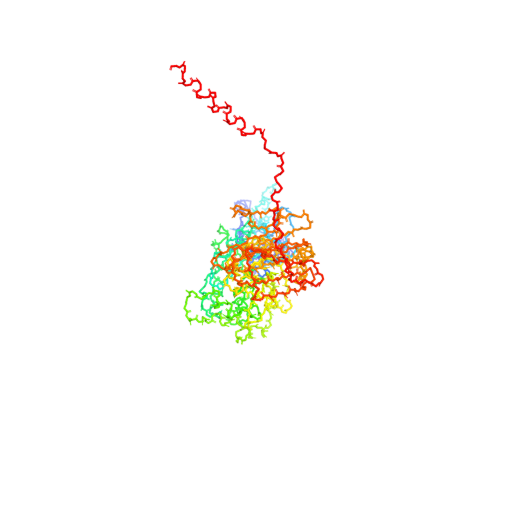.795 29.058 1.00 89.69 104 MET A O 1
ATOM 779 N N . ILE A 1 105 ? -19.165 -2.080 27.668 1.00 94.25 105 ILE A N 1
ATOM 780 C CA . ILE A 1 105 ? -19.125 -2.865 26.430 1.00 94.25 105 ILE A CA 1
ATOM 781 C C . ILE A 1 105 ? -17.844 -2.519 25.686 1.00 94.25 105 ILE A C 1
ATOM 783 O O . ILE A 1 105 ? -17.597 -1.352 25.393 1.00 94.25 105 ILE A O 1
ATOM 787 N N . THR A 1 106 ? -17.069 -3.535 25.328 1.00 96.25 106 THR A N 1
ATOM 788 C CA . THR A 1 106 ? -15.943 -3.411 24.406 1.00 96.25 106 THR A CA 1
ATOM 789 C C . THR A 1 106 ? -16.343 -3.984 23.054 1.00 96.25 106 THR A C 1
ATOM 791 O O . THR A 1 106 ? -16.780 -5.128 22.951 1.00 96.25 106 THR A O 1
ATOM 794 N N . PHE A 1 107 ? -16.196 -3.188 22.003 1.00 96.94 107 PHE A N 1
ATOM 795 C CA . PHE A 1 107 ? -16.481 -3.578 20.631 1.00 96.94 107 PHE A CA 1
ATOM 796 C C . PHE A 1 107 ? -15.186 -3.735 19.836 1.00 96.94 107 PHE A C 1
ATOM 798 O O . PHE A 1 107 ? -14.305 -2.877 19.894 1.00 96.94 107 PHE A O 1
ATOM 805 N N . THR A 1 108 ? -15.085 -4.838 19.097 1.00 97.31 108 THR A N 1
ATOM 806 C CA . THR A 1 108 ? -14.001 -5.124 18.149 1.00 97.31 108 THR A CA 1
ATOM 807 C C . THR A 1 108 ? -14.624 -5.309 16.763 1.00 97.31 108 THR A C 1
ATOM 809 O O . THR A 1 108 ? -15.388 -6.265 16.594 1.00 97.31 108 THR A O 1
ATOM 812 N N . PRO A 1 109 ? -14.343 -4.437 15.780 1.00 96.75 109 PRO A N 1
ATOM 813 C CA . PRO A 1 109 ? -14.872 -4.597 14.430 1.00 96.75 109 PRO A CA 1
ATOM 814 C C . PRO A 1 109 ? -14.360 -5.868 13.751 1.00 96.75 109 PRO A C 1
ATOM 816 O O . PRO A 1 109 ? -13.252 -6.338 14.027 1.00 96.75 109 PRO A O 1
ATOM 819 N N . ASP A 1 110 ? -15.130 -6.385 12.797 1.00 93.56 110 ASP A N 1
ATOM 820 C CA . ASP A 1 110 ? -14.618 -7.405 11.883 1.00 93.56 110 ASP A CA 1
ATOM 821 C C . ASP A 1 110 ? -13.480 -6.836 11.016 1.00 93.56 110 ASP A C 1
ATOM 823 O O . ASP A 1 110 ? -13.536 -5.685 10.577 1.00 93.56 110 ASP A O 1
ATOM 827 N N . LYS A 1 111 ? -12.444 -7.647 10.736 1.00 91.38 111 LYS A N 1
ATOM 828 C CA . LYS A 1 111 ? -11.332 -7.247 9.851 1.00 91.38 111 LYS A CA 1
ATOM 829 C C . LYS A 1 111 ? -11.890 -6.918 8.463 1.00 91.38 111 LYS A C 1
ATOM 831 O O . LYS A 1 111 ? -12.445 -7.803 7.809 1.00 91.38 111 LYS A O 1
ATOM 836 N N . ALA A 1 112 ? -11.651 -5.692 7.993 1.00 88.00 112 ALA A N 1
ATOM 837 C CA . ALA A 1 112 ? -12.056 -5.260 6.660 1.00 88.00 112 ALA A CA 1
ATOM 838 C C . ALA A 1 112 ? -11.513 -6.208 5.575 1.00 88.00 112 ALA A C 1
ATOM 840 O O . ALA A 1 112 ? -10.318 -6.529 5.554 1.00 88.00 112 ALA A O 1
ATOM 841 N N . ASN A 1 113 ? -12.379 -6.656 4.674 1.00 81.56 113 ASN A N 1
ATOM 842 C CA . ASN A 1 113 ? -12.061 -7.602 3.608 1.00 81.56 113 ASN A CA 1
ATOM 843 C C . ASN A 1 113 ? -13.039 -7.450 2.436 1.00 81.56 113 ASN A C 1
ATOM 845 O O . ASN A 1 113 ? -13.855 -6.533 2.398 1.00 81.56 113 ASN A O 1
ATOM 849 N N . ASP A 1 114 ? -12.973 -8.395 1.510 1.00 65.19 114 ASP A N 1
ATOM 850 C CA . ASP A 1 114 ? -13.668 -8.377 0.232 1.00 65.19 114 ASP A CA 1
ATOM 851 C C . ASP A 1 114 ? -15.193 -8.320 0.366 1.00 65.19 114 ASP A C 1
ATOM 853 O O . ASP A 1 114 ? -15.867 -7.708 -0.457 1.00 65.19 114 ASP A O 1
ATOM 857 N N . ASN A 1 115 ? -15.735 -8.904 1.433 1.00 76.00 115 ASN A N 1
ATOM 858 C CA . ASN A 1 115 ? -17.168 -8.912 1.720 1.00 76.00 115 ASN A CA 1
ATOM 859 C C . ASN A 1 115 ? -17.582 -7.791 2.684 1.00 76.00 115 ASN A C 1
ATOM 861 O O . ASN A 1 115 ? -18.770 -7.552 2.887 1.00 76.00 115 ASN A O 1
ATOM 865 N N . ILE A 1 116 ? -16.608 -7.140 3.327 1.00 77.81 116 ILE A N 1
ATOM 866 C CA . ILE A 1 116 ? -16.815 -6.205 4.432 1.00 77.81 116 ILE A CA 1
ATOM 867 C C . ILE A 1 116 ? -15.867 -5.013 4.242 1.00 77.81 116 ILE A C 1
ATOM 869 O O . ILE A 1 116 ? -14.767 -4.983 4.799 1.00 77.81 116 ILE A O 1
ATOM 873 N N . ASN A 1 117 ? -16.288 -4.030 3.440 1.00 77.81 117 ASN A N 1
ATOM 874 C CA . ASN A 1 117 ? -15.571 -2.764 3.263 1.00 77.81 117 ASN A CA 1
ATOM 875 C C . ASN A 1 117 ? -16.210 -1.640 4.099 1.00 77.81 117 ASN A C 1
ATOM 877 O O . ASN A 1 117 ? -17.430 -1.615 4.273 1.00 77.81 117 ASN A O 1
ATOM 881 N N . TYR A 1 118 ? -15.373 -0.732 4.608 1.00 81.50 118 TYR A N 1
ATOM 882 C CA . TYR A 1 118 ? -15.777 0.431 5.410 1.00 81.50 118 TYR A CA 1
ATOM 883 C C . TYR A 1 118 ? -15.322 1.751 4.775 1.00 81.50 118 TYR A C 1
ATOM 885 O O . TYR A 1 118 ? -15.000 2.702 5.482 1.00 81.50 118 TYR A O 1
ATOM 893 N N . LEU A 1 119 ? -15.248 1.815 3.437 1.00 78.12 119 LEU A N 1
ATOM 894 C CA . LEU A 1 119 ? -14.952 3.083 2.749 1.00 78.12 119 LEU A CA 1
ATOM 895 C C . LEU A 1 119 ? -15.982 4.156 3.081 1.00 78.12 119 LEU A C 1
ATOM 897 O O . LEU A 1 119 ? -15.645 5.315 3.287 1.00 78.12 119 LEU A O 1
ATOM 901 N N . THR A 1 120 ? -17.244 3.744 3.148 1.00 84.62 120 THR A N 1
ATOM 902 C CA . THR A 1 120 ? -18.264 4.496 3.861 1.00 84.62 120 THR A CA 1
ATOM 903 C C . THR A 1 120 ? -18.299 3.963 5.290 1.00 84.62 120 THR A C 1
ATOM 905 O O . THR A 1 120 ? -18.580 2.772 5.468 1.00 84.62 120 THR A O 1
ATOM 908 N N . PRO A 1 121 ? -17.993 4.792 6.301 1.00 89.38 121 PRO A N 1
ATOM 909 C CA . PRO A 1 121 ? -17.959 4.328 7.680 1.00 89.38 121 PRO A CA 1
ATOM 910 C C . PRO A 1 121 ? -19.339 3.854 8.138 1.00 89.38 121 PRO A C 1
ATOM 912 O O . PRO A 1 121 ? -20.342 4.528 7.895 1.00 89.38 121 PRO A O 1
ATOM 915 N N . GLN A 1 122 ? -19.397 2.717 8.835 1.00 91.50 122 GLN A N 1
ATOM 916 C CA . GLN A 1 122 ? -20.644 2.273 9.462 1.00 91.50 122 GLN A CA 1
ATOM 917 C C . GLN A 1 122 ? -20.873 3.104 10.727 1.00 91.50 122 GLN A C 1
ATOM 919 O O . GLN A 1 122 ? -20.013 3.139 11.609 1.00 91.50 122 GLN A O 1
ATOM 924 N N . VAL A 1 123 ? -22.028 3.762 10.830 1.00 93.31 123 VAL A N 1
ATOM 925 C CA . VAL A 1 123 ? -22.397 4.543 12.017 1.00 93.31 123 VAL A CA 1
ATOM 926 C C . VAL A 1 123 ? -23.160 3.655 12.991 1.00 93.31 123 VAL A C 1
ATOM 928 O O . VAL A 1 123 ? -24.166 3.038 12.642 1.00 93.31 123 VAL A O 1
ATOM 931 N N . VAL A 1 124 ? -22.700 3.609 14.235 1.00 94.81 124 VAL A N 1
ATOM 932 C CA . VAL A 1 124 ? -23.293 2.801 15.301 1.00 94.81 124 VAL A CA 1
ATOM 933 C C . VAL A 1 124 ? -23.579 3.696 16.500 1.00 94.81 124 VAL A C 1
ATOM 935 O O . VAL A 1 124 ? -22.842 4.637 16.786 1.00 94.81 124 VAL A O 1
ATOM 938 N N . GLN A 1 125 ? -24.665 3.416 17.210 1.00 93.38 125 GLN A N 1
ATOM 939 C CA . GLN A 1 125 ? -25.038 4.100 18.438 1.00 93.38 125 GLN A CA 1
ATOM 940 C C . GLN A 1 125 ? -24.754 3.210 19.641 1.00 93.38 125 GLN A C 1
ATOM 942 O O . GLN A 1 125 ? -25.245 2.085 19.726 1.00 93.38 125 GLN A O 1
ATOM 947 N N . ALA A 1 126 ? -24.005 3.729 20.608 1.00 93.25 126 ALA A N 1
ATOM 948 C CA . ALA A 1 126 ? -24.019 3.207 21.962 1.00 93.25 126 ALA A CA 1
ATOM 949 C C . ALA A 1 126 ? -25.222 3.807 22.697 1.00 93.25 126 ALA A C 1
ATOM 951 O O . ALA A 1 126 ? -25.294 5.024 22.890 1.00 93.25 126 ALA A O 1
ATOM 952 N N . VAL A 1 127 ? -26.172 2.955 23.081 1.00 90.31 127 VAL A N 1
ATOM 953 C CA . VAL A 1 127 ? -27.429 3.361 23.713 1.00 90.31 127 VAL A CA 1
ATOM 954 C C . VAL A 1 127 ? -27.433 2.910 25.166 1.00 90.31 127 VAL A C 1
ATOM 956 O O . VAL A 1 127 ? -27.442 1.714 25.473 1.00 90.31 127 VAL A O 1
ATOM 959 N N . GLY A 1 128 ? -27.422 3.896 26.056 1.00 88.31 128 GLY A N 1
ATOM 960 C CA . GLY A 1 128 ? -27.630 3.737 27.484 1.00 88.31 128 GLY A CA 1
ATOM 961 C C . GLY A 1 128 ? -29.046 4.147 27.867 1.00 88.31 128 GLY A C 1
ATOM 962 O O . GLY A 1 128 ? -29.528 5.184 27.417 1.00 88.31 128 GLY A O 1
ATOM 963 N N . TRP A 1 129 ? -29.702 3.370 28.719 1.00 83.69 129 TRP A N 1
ATOM 964 C CA . TRP A 1 129 ? -30.905 3.816 29.420 1.00 83.69 129 TRP A CA 1
ATOM 965 C C . TRP A 1 129 ? -30.910 3.311 30.853 1.00 83.69 129 TRP A C 1
ATOM 967 O O . TRP A 1 129 ? -30.208 2.353 31.194 1.00 83.69 129 TRP A O 1
ATOM 977 N N . CYS A 1 130 ? -31.701 3.973 31.685 1.00 79.19 130 CYS A N 1
ATOM 978 C CA . CYS A 1 130 ? -31.900 3.594 33.069 1.00 79.19 130 CYS A CA 1
ATOM 979 C C . CYS A 1 130 ? -33.330 3.901 33.525 1.00 79.19 130 CYS A C 1
ATOM 981 O O . CYS A 1 130 ? -34.023 4.712 32.908 1.00 79.19 130 CYS A O 1
ATOM 983 N N . SER A 1 131 ? -33.784 3.215 34.572 1.00 72.12 131 SER A N 1
ATOM 984 C CA . SER A 1 131 ? -35.125 3.370 35.135 1.00 72.12 131 SER A CA 1
ATOM 985 C C . SER A 1 131 ? -35.140 3.007 36.632 1.00 72.12 131 SER A C 1
ATOM 987 O O . SER A 1 131 ? -34.545 1.993 37.009 1.00 72.12 131 SER A O 1
ATOM 989 N N . PRO A 1 132 ? -35.788 3.803 37.500 1.00 67.31 132 PRO A N 1
ATOM 990 C CA . PRO A 1 132 ? -36.101 3.406 38.880 1.00 67.31 132 PRO A CA 1
ATOM 991 C C . PRO A 1 132 ? -37.172 2.292 38.913 1.00 67.31 132 PRO A C 1
ATOM 993 O O . PRO A 1 132 ? -38.046 2.271 38.051 1.00 67.31 132 PRO A O 1
ATOM 996 N N . ILE A 1 133 ? -37.145 1.373 39.892 1.00 54.97 133 ILE A N 1
ATOM 997 C CA . ILE A 1 133 ? -38.151 0.289 40.017 1.00 54.97 133 ILE A CA 1
ATOM 998 C C . ILE A 1 133 ? -39.521 0.808 40.467 1.00 54.97 133 ILE A C 1
ATOM 1000 O O . ILE A 1 133 ? -40.535 0.182 40.160 1.00 54.97 133 ILE A O 1
ATOM 1004 N N . GLU A 1 134 ? -39.585 1.943 41.160 1.00 50.62 134 GLU A N 1
ATOM 1005 C CA . GLU A 1 134 ? -40.836 2.474 41.701 1.00 50.62 134 GLU A CA 1
ATOM 1006 C C . GLU A 1 134 ? -41.440 3.559 40.803 1.00 50.62 134 GLU A C 1
ATOM 1008 O O . GLU A 1 134 ? -41.347 4.752 41.069 1.00 50.62 134 GLU A O 1
ATOM 1013 N N . ALA A 1 135 ? -42.181 3.120 39.785 1.00 43.62 135 ALA A N 1
ATOM 1014 C CA . ALA A 1 135 ? -43.388 3.820 39.337 1.00 43.62 135 ALA A CA 1
ATOM 1015 C C . ALA A 1 135 ? -44.565 3.494 40.291 1.00 43.62 135 ALA A C 1
ATOM 1017 O O . ALA A 1 135 ? -45.642 3.085 39.862 1.00 43.62 135 ALA A O 1
ATOM 1018 N N . ALA A 1 136 ? -44.335 3.587 41.609 1.00 38.34 136 ALA A N 1
ATOM 1019 C CA . ALA A 1 136 ? -45.368 3.433 42.641 1.00 38.34 136 ALA A CA 1
ATOM 1020 C C . ALA A 1 136 ? -46.039 4.771 43.005 1.00 38.34 136 ALA A C 1
ATOM 1022 O O . ALA A 1 136 ? -46.978 4.794 43.797 1.00 38.34 136 ALA A O 1
ATOM 1023 N N . CYS A 1 137 ? -45.613 5.870 42.383 1.00 39.94 137 CYS A N 1
ATOM 1024 C CA . CYS A 1 137 ? -46.326 7.138 42.403 1.00 39.94 137 CYS A CA 1
ATOM 1025 C C . CYS A 1 137 ? -46.864 7.419 40.993 1.00 39.94 137 CYS A C 1
ATOM 1027 O O . CYS A 1 137 ? -46.171 7.977 40.153 1.00 39.94 137 CYS A O 1
ATOM 1029 N N . GLU A 1 138 ? -48.114 7.001 40.795 1.00 35.59 138 GLU A N 1
ATOM 1030 C CA . GLU A 1 138 ? -49.038 7.369 39.714 1.00 35.59 138 GLU A CA 1
ATOM 1031 C C . GLU A 1 138 ? -48.828 6.764 38.306 1.00 35.59 138 GLU A C 1
ATOM 1033 O O . GLU A 1 138 ? -47.788 6.862 37.673 1.00 35.59 138 GLU A O 1
ATOM 1038 N N . THR A 1 139 ? -49.926 6.140 37.862 1.00 38.53 139 THR A N 1
ATOM 1039 C CA . THR A 1 139 ? -50.478 5.713 36.555 1.00 38.53 139 THR A CA 1
ATOM 1040 C C . THR A 1 139 ? -49.843 6.063 35.193 1.00 38.53 139 THR A C 1
ATOM 1042 O O . THR A 1 139 ? -50.487 5.788 34.181 1.00 38.53 139 THR A O 1
ATOM 1045 N N . GLU A 1 140 ? -48.633 6.599 35.088 1.00 46.75 140 GLU A N 1
ATOM 1046 C CA . GLU A 1 140 ? -47.983 6.865 33.797 1.00 46.75 140 GLU A CA 1
ATOM 1047 C C . GLU A 1 140 ? -46.792 5.925 33.558 1.00 46.75 140 GLU A C 1
ATOM 1049 O O . GLU A 1 140 ? -46.044 5.586 34.475 1.00 46.75 140 GLU A O 1
ATOM 1054 N N . GLU A 1 141 ? -46.637 5.451 32.315 1.00 49.50 141 GLU A N 1
ATOM 1055 C CA . GLU A 1 141 ? -45.502 4.610 31.921 1.00 49.50 141 GLU A CA 1
ATOM 1056 C C . GLU A 1 141 ? -44.177 5.289 32.315 1.00 49.50 141 GLU A C 1
ATOM 1058 O O . GLU A 1 141 ? -44.015 6.490 32.072 1.00 49.50 141 GLU A O 1
ATOM 1063 N N . PRO A 1 142 ? -43.208 4.556 32.901 1.00 49.59 142 PRO A N 1
ATOM 1064 C CA . PRO A 1 142 ? -41.932 5.140 33.290 1.00 49.59 142 PRO A CA 1
ATOM 1065 C C . PRO A 1 142 ? -41.275 5.812 32.078 1.00 49.59 142 PRO A C 1
ATOM 1067 O O . PRO A 1 142 ? -41.003 5.170 31.063 1.00 49.59 142 PRO A O 1
ATOM 1070 N N . GLN A 1 143 ? -41.016 7.116 32.190 1.00 52.31 143 GLN A N 1
ATOM 1071 C CA . GLN A 1 143 ? -40.359 7.922 31.160 1.00 52.31 143 GLN A CA 1
ATOM 1072 C C . GLN A 1 143 ? -38.918 7.421 30.958 1.00 52.31 143 GLN A C 1
ATOM 1074 O O . GLN A 1 143 ? -37.994 7.820 31.669 1.00 52.31 143 GLN A O 1
ATOM 1079 N N . LEU A 1 144 ? -38.721 6.508 30.003 1.00 59.25 144 LEU A N 1
ATOM 1080 C CA . LEU A 1 144 ? -37.409 5.968 29.648 1.00 59.25 144 LEU A CA 1
ATOM 1081 C C . LEU A 1 144 ? -36.509 7.087 29.104 1.00 59.25 144 LEU A C 1
ATOM 1083 O O . LEU A 1 144 ? -36.762 7.632 28.028 1.00 59.25 144 LEU A O 1
ATOM 1087 N N . GLN A 1 145 ? -35.427 7.402 29.820 1.00 65.81 145 GLN A N 1
ATOM 1088 C CA . GLN A 1 145 ? -34.403 8.319 29.322 1.00 65.81 145 GLN A CA 1
ATOM 1089 C C . GLN A 1 145 ? -33.337 7.551 28.542 1.00 65.81 145 GLN A C 1
ATOM 1091 O O . GLN A 1 145 ? -32.666 6.664 29.073 1.00 65.81 145 GLN A O 1
ATOM 1096 N N . TYR A 1 146 ? -33.172 7.919 27.272 1.00 73.56 146 TYR A N 1
ATOM 1097 C CA . TYR A 1 146 ? -32.175 7.345 26.378 1.00 73.56 146 TYR A CA 1
ATOM 1098 C C . TYR A 1 146 ? -31.022 8.317 26.178 1.00 73.56 146 TYR A C 1
ATOM 1100 O O . TYR A 1 146 ? -31.221 9.454 25.756 1.00 73.56 146 TYR A O 1
ATOM 1108 N N . PHE A 1 147 ? -29.809 7.824 26.383 1.00 82.69 147 PHE A N 1
ATOM 1109 C CA . PHE A 1 147 ? -28.582 8.540 26.079 1.00 82.69 147 PHE A CA 1
ATOM 1110 C C . PHE A 1 147 ? -27.857 7.797 24.972 1.00 82.69 147 PHE A C 1
ATOM 1112 O O . PHE A 1 147 ? -27.602 6.595 25.061 1.00 82.69 147 PHE A O 1
ATOM 1119 N N . ARG A 1 148 ? -27.569 8.523 23.895 1.00 88.06 148 ARG A N 1
ATOM 1120 C CA . ARG A 1 148 ? -27.001 7.971 22.669 1.00 88.06 148 ARG A CA 1
ATOM 1121 C C . ARG A 1 148 ? -25.655 8.631 22.425 1.00 88.06 148 ARG A C 1
ATOM 1123 O O . ARG A 1 148 ? -25.573 9.857 22.404 1.00 88.06 148 ARG A O 1
ATOM 1130 N N . LYS A 1 149 ? -24.616 7.822 22.230 1.00 90.75 149 LYS A N 1
ATOM 1131 C CA . LYS A 1 149 ? -23.328 8.277 21.700 1.00 90.75 149 LYS A CA 1
ATOM 1132 C C . LYS A 1 149 ? -23.084 7.576 20.372 1.00 90.75 149 LYS A C 1
ATOM 1134 O O . LYS A 1 149 ? -22.966 6.353 20.333 1.00 90.75 149 LYS A O 1
ATOM 1139 N N . ASP A 1 150 ? -23.026 8.355 19.301 1.00 93.69 150 ASP A N 1
ATOM 1140 C CA . ASP A 1 150 ? -22.654 7.850 17.984 1.00 93.69 150 ASP A CA 1
ATOM 1141 C C . ASP A 1 150 ? -21.148 7.572 17.939 1.00 93.69 150 ASP A C 1
ATOM 1143 O O . ASP A 1 150 ? -20.353 8.316 18.518 1.00 93.69 150 ASP A O 1
ATOM 1147 N N . PHE A 1 151 ? -20.763 6.520 17.225 1.00 95.69 151 PHE A N 1
ATOM 1148 C CA . PHE A 1 151 ? -19.386 6.256 16.835 1.00 95.69 151 PHE A CA 1
ATOM 1149 C C . PHE A 1 151 ? -19.329 5.646 15.435 1.00 95.69 151 PHE A C 1
ATOM 1151 O O . PHE A 1 151 ? -20.333 5.137 14.925 1.00 95.69 151 PHE A O 1
ATOM 1158 N N . THR A 1 152 ? -18.156 5.692 14.809 1.00 95.25 152 THR A N 1
ATOM 1159 C CA . THR A 1 152 ? -17.946 5.138 13.467 1.00 95.25 152 THR A CA 1
ATOM 1160 C C . THR A 1 152 ? -17.020 3.930 13.466 1.00 95.25 152 THR A C 1
ATOM 1162 O O . THR A 1 152 ? -16.071 3.835 14.249 1.00 95.25 152 THR A O 1
ATOM 1165 N N . ILE A 1 153 ? -17.299 2.991 12.564 1.00 95.19 153 ILE A N 1
ATOM 1166 C CA . ILE A 1 153 ? -16.373 1.927 12.183 1.00 95.19 153 ILE A CA 1
ATOM 1167 C C . ILE A 1 153 ? -15.723 2.342 10.867 1.00 95.19 153 ILE A C 1
ATOM 1169 O O . ILE A 1 153 ? -16.397 2.438 9.842 1.00 95.19 153 ILE A O 1
ATOM 1173 N N . GLU A 1 154 ? -14.424 2.607 10.927 1.00 93.75 154 GLU A N 1
ATOM 1174 C CA . GLU A 1 154 ? -13.633 3.204 9.852 1.00 93.75 154 GLU A CA 1
ATOM 1175 C C . GLU A 1 154 ? -12.810 2.142 9.113 1.00 93.75 154 GLU A C 1
ATOM 1177 O O . GLU A 1 154 ? -12.354 1.154 9.701 1.00 93.75 154 GLU A O 1
ATOM 1182 N N . GLN A 1 155 ? -12.548 2.360 7.825 1.00 91.19 155 GLN A N 1
ATOM 1183 C CA . GLN A 1 155 ? -11.555 1.572 7.096 1.00 91.19 155 GLN A CA 1
ATOM 1184 C C . GLN A 1 155 ? -10.150 1.809 7.684 1.00 91.19 155 GLN A C 1
ATOM 1186 O O . GLN A 1 155 ? -9.835 2.937 8.070 1.00 91.19 155 GLN A O 1
ATOM 1191 N N . PRO A 1 156 ? -9.260 0.795 7.705 1.00 95.62 156 PRO A N 1
ATOM 1192 C CA . PRO A 1 156 ? -7.869 1.013 8.084 1.00 95.62 156 PRO A CA 1
ATOM 1193 C C . PRO A 1 156 ? -7.224 2.135 7.256 1.00 95.62 156 PRO A C 1
ATOM 1195 O O . PRO A 1 156 ? -7.356 2.132 6.025 1.00 95.62 156 PRO A O 1
ATOM 1198 N N . PRO A 1 157 ? -6.532 3.092 7.901 1.00 96.44 157 PRO A N 1
ATOM 1199 C CA . PRO A 1 157 ? -5.935 4.216 7.196 1.00 96.44 157 PRO A CA 1
ATOM 1200 C C . PRO A 1 157 ? -4.783 3.757 6.298 1.00 96.44 157 PRO A C 1
ATOM 1202 O O . PRO A 1 157 ? -4.104 2.764 6.584 1.00 96.44 157 PRO A O 1
ATOM 1205 N N . LEU A 1 158 ? -4.541 4.512 5.225 1.00 97.38 158 LEU A N 1
ATOM 1206 C CA . LEU A 1 158 ? -3.442 4.255 4.297 1.00 97.38 158 LEU A CA 1
ATOM 1207 C C . LEU A 1 158 ? -2.163 4.968 4.736 1.00 97.38 158 LEU A C 1
ATOM 1209 O O . LEU A 1 158 ? -2.202 6.077 5.265 1.00 97.38 158 LEU A O 1
ATOM 1213 N N . PHE A 1 159 ? -1.013 4.368 4.451 1.00 98.50 159 PHE A N 1
ATOM 1214 C CA . PHE A 1 159 ? 0.280 5.016 4.632 1.00 98.50 159 PHE A CA 1
ATOM 1215 C C . PHE A 1 159 ? 1.155 4.850 3.390 1.00 98.50 159 PHE A C 1
ATOM 1217 O O . PHE A 1 159 ? 1.428 3.730 2.953 1.00 98.50 159 PHE A O 1
ATOM 1224 N N . PHE A 1 160 ? 1.594 5.966 2.813 1.00 98.38 160 PHE A N 1
ATOM 1225 C CA . PHE A 1 160 ? 2.342 5.982 1.560 1.00 98.38 160 PHE A CA 1
ATOM 1226 C C . PHE A 1 160 ? 3.855 6.107 1.779 1.00 98.38 160 PHE A C 1
ATOM 1228 O O . PHE A 1 160 ? 4.320 6.964 2.530 1.00 98.38 160 PHE A O 1
ATOM 1235 N N . VAL A 1 161 ? 4.639 5.283 1.076 1.00 98.00 161 VAL A N 1
ATOM 1236 C CA . VAL A 1 161 ? 6.109 5.238 1.188 1.00 98.00 161 VAL A CA 1
ATOM 1237 C C . VAL A 1 161 ? 6.750 5.414 -0.190 1.00 98.00 161 VAL A C 1
ATOM 1239 O O . VAL A 1 161 ? 6.621 4.555 -1.061 1.00 98.00 161 VAL A O 1
ATOM 1242 N N . HIS A 1 162 ? 7.429 6.542 -0.417 1.00 93.19 162 HIS A N 1
ATOM 1243 C CA . HIS A 1 162 ? 8.0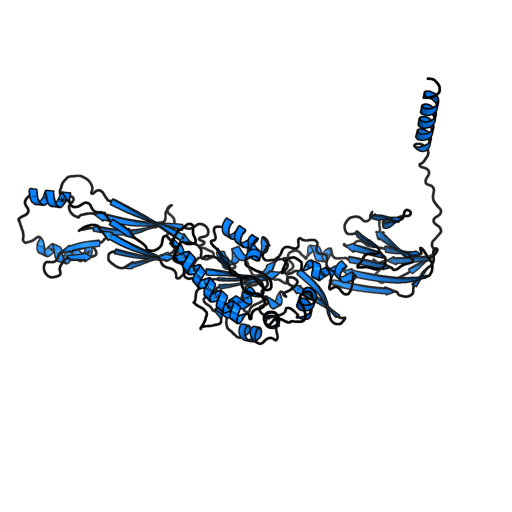28 6.868 -1.719 1.00 93.19 162 HIS A CA 1
ATOM 1244 C C . HIS A 1 162 ? 9.329 6.096 -2.013 1.00 93.19 162 HIS A C 1
ATOM 1246 O O . HIS A 1 162 ? 9.899 5.442 -1.144 1.00 93.19 162 HIS A O 1
ATOM 1252 N N . GLY A 1 163 ? 9.794 6.190 -3.263 1.00 88.88 163 GLY A N 1
ATOM 1253 C CA . GLY A 1 163 ? 11.037 5.582 -3.749 1.00 88.88 163 GLY A CA 1
ATOM 1254 C C . GLY A 1 163 ? 12.263 6.501 -3.681 1.00 88.88 163 GLY A C 1
ATOM 1255 O O . GLY A 1 163 ? 12.233 7.572 -3.078 1.00 88.88 163 GLY A O 1
ATOM 1256 N N . ILE A 1 164 ? 13.354 6.086 -4.325 1.00 80.75 164 ILE A N 1
ATOM 1257 C CA . ILE A 1 164 ? 14.595 6.869 -4.395 1.00 80.75 164 ILE A CA 1
ATOM 1258 C C . ILE A 1 164 ? 14.383 8.208 -5.135 1.00 80.75 164 ILE A C 1
ATOM 1260 O O . ILE A 1 164 ? 13.536 8.299 -6.018 1.00 80.75 164 ILE A O 1
ATOM 1264 N N . TRP A 1 165 ? 15.134 9.245 -4.751 1.00 72.94 165 TRP A N 1
ATOM 1265 C CA . TRP A 1 165 ? 15.100 10.625 -5.263 1.00 72.94 165 TRP A CA 1
ATOM 1266 C C . TRP A 1 165 ? 13.706 11.237 -5.422 1.00 72.94 165 TRP A C 1
ATOM 1268 O O . TRP A 1 165 ? 13.470 12.059 -6.302 1.00 72.94 165 TRP A O 1
ATOM 1278 N N . SER A 1 166 ? 12.799 10.839 -4.536 1.00 80.19 166 SER A N 1
ATOM 1279 C CA . SER A 1 166 ? 11.419 11.295 -4.481 1.00 80.19 166 SER A CA 1
ATOM 1280 C C . SER A 1 166 ? 11.084 11.782 -3.069 1.00 80.19 166 SER A C 1
ATOM 1282 O O . SER A 1 166 ? 11.946 11.839 -2.193 1.00 80.19 166 SER A O 1
ATOM 1284 N N . ASN A 1 167 ? 9.829 12.149 -2.861 1.00 86.25 167 ASN A N 1
ATOM 1285 C CA . ASN A 1 167 ? 9.259 12.552 -1.586 1.00 86.25 167 ASN A CA 1
ATOM 1286 C C . ASN A 1 167 ? 7.755 12.201 -1.564 1.00 86.25 167 ASN A C 1
ATOM 1288 O O . ASN A 1 167 ? 7.218 11.581 -2.493 1.00 86.25 167 ASN A O 1
ATOM 1292 N N . ALA A 1 168 ? 7.061 12.617 -0.509 1.00 89.12 168 ALA A N 1
ATOM 1293 C CA . ALA A 1 168 ? 5.621 12.437 -0.336 1.00 89.12 168 ALA A CA 1
ATOM 1294 C C . ALA A 1 168 ? 4.731 12.986 -1.474 1.00 89.12 168 ALA A C 1
ATOM 1296 O O . ALA A 1 168 ? 3.596 12.527 -1.640 1.00 89.12 168 ALA A O 1
ATOM 1297 N N . GLU A 1 169 ? 5.195 13.961 -2.259 1.00 86.44 169 GLU A N 1
ATOM 1298 C CA . GLU A 1 169 ? 4.428 14.566 -3.358 1.00 86.44 169 GLU A CA 1
ATOM 1299 C C . GLU A 1 169 ? 4.250 13.609 -4.538 1.00 86.44 169 GLU A C 1
ATOM 1301 O O . GLU A 1 169 ? 3.262 13.717 -5.261 1.00 86.44 169 GLU A O 1
ATOM 1306 N N . SER A 1 170 ? 5.121 12.603 -4.687 1.00 86.12 170 SER A N 1
ATOM 1307 C CA . SER A 1 170 ? 4.963 11.564 -5.722 1.00 86.12 170 SER A CA 1
ATOM 1308 C C . SER A 1 170 ? 3.662 10.766 -5.609 1.00 86.12 170 SER A C 1
ATOM 1310 O O . SER A 1 170 ? 3.227 10.147 -6.580 1.00 86.12 170 SER A O 1
ATOM 1312 N N . TRP A 1 171 ? 3.014 10.821 -4.444 1.00 92.06 171 TRP A N 1
ATOM 1313 C CA . TRP A 1 171 ? 1.715 10.213 -4.187 1.00 92.06 171 TRP A CA 1
ATOM 1314 C C . TRP A 1 171 ? 0.536 11.169 -4.383 1.00 92.06 171 TRP A C 1
ATOM 1316 O O . TRP A 1 171 ? -0.586 10.782 -4.080 1.00 92.06 171 TRP A O 1
ATOM 1326 N N . ALA A 1 172 ? 0.726 12.403 -4.866 1.00 86.25 172 ALA A N 1
ATOM 1327 C CA . ALA A 1 172 ? -0.338 13.414 -4.930 1.00 86.25 172 ALA A CA 1
ATOM 1328 C C . ALA A 1 172 ? -1.618 12.910 -5.622 1.00 86.25 172 ALA A C 1
ATOM 1330 O O . ALA A 1 172 ? -2.715 13.088 -5.093 1.00 86.25 172 ALA A O 1
ATOM 1331 N N . LYS A 1 173 ? -1.487 12.220 -6.763 1.00 84.00 173 LYS A N 1
ATOM 1332 C CA . LYS A 1 173 ? -2.629 11.649 -7.498 1.00 84.00 173 LYS A CA 1
ATOM 1333 C C . LYS A 1 173 ? -3.284 10.479 -6.762 1.00 84.00 173 LYS A C 1
ATOM 1335 O O . LYS A 1 173 ? -4.508 10.406 -6.712 1.00 84.00 173 LYS A O 1
ATOM 1340 N N . PHE A 1 174 ? -2.498 9.590 -6.156 1.00 88.19 174 PHE A N 1
ATOM 1341 C CA . PHE A 1 174 ? -3.023 8.485 -5.343 1.00 88.19 174 PHE A CA 1
ATOM 1342 C C . PHE A 1 174 ? -3.729 8.988 -4.084 1.00 88.19 174 PHE A C 1
ATOM 1344 O O . PHE A 1 174 ? -4.831 8.535 -3.800 1.00 88.19 174 PHE A O 1
ATOM 1351 N N . LYS A 1 175 ? -3.142 9.957 -3.371 1.00 89.38 175 LYS A N 1
ATOM 1352 C CA . LYS A 1 175 ? -3.736 10.611 -2.197 1.00 89.38 175 LYS A CA 1
ATOM 1353 C C . LYS A 1 175 ? -5.052 11.294 -2.552 1.00 89.38 175 LYS A C 1
ATOM 1355 O O . LYS A 1 175 ? -6.047 11.078 -1.873 1.00 89.38 175 LYS A O 1
ATOM 1360 N N . GLN A 1 176 ? -5.086 12.039 -3.658 1.00 82.19 176 GLN A N 1
ATOM 1361 C CA . GLN A 1 176 ? -6.316 12.660 -4.148 1.00 82.19 176 GLN A CA 1
ATOM 1362 C C . GLN A 1 176 ? -7.419 11.619 -4.390 1.00 82.19 176 GLN A C 1
ATOM 1364 O O . GLN A 1 176 ? -8.531 11.789 -3.902 1.00 82.19 176 GLN A O 1
ATOM 1369 N N . ARG A 1 177 ? -7.117 10.537 -5.119 1.00 84.31 177 ARG A N 1
ATOM 1370 C CA . ARG A 1 177 ? -8.097 9.477 -5.409 1.00 84.31 177 ARG A CA 1
ATOM 1371 C C . ARG A 1 177 ? -8.531 8.732 -4.144 1.00 84.31 177 ARG A C 1
ATOM 1373 O O . ARG A 1 177 ? -9.720 8.528 -3.953 1.00 84.31 177 ARG A O 1
ATOM 1380 N N . ALA A 1 178 ? -7.590 8.416 -3.253 1.00 85.75 178 ALA A N 1
ATOM 1381 C CA . ALA A 1 178 ? -7.871 7.800 -1.958 1.00 85.75 178 ALA A CA 1
ATOM 1382 C C . ALA A 1 178 ? -8.803 8.662 -1.103 1.00 85.75 178 ALA A C 1
ATOM 1384 O O . ALA A 1 178 ? -9.783 8.143 -0.582 1.00 85.75 178 ALA A O 1
ATOM 1385 N N . GLY A 1 179 ? -8.551 9.971 -1.022 1.00 81.75 179 GLY A N 1
ATOM 1386 C CA . GLY A 1 179 ? -9.426 10.902 -0.312 1.00 81.75 179 GLY A CA 1
ATOM 1387 C C . GLY A 1 179 ? -10.826 10.984 -0.925 1.00 81.75 179 GLY A C 1
ATOM 1388 O O . GLY A 1 179 ? -11.807 10.958 -0.190 1.00 81.75 179 GLY A O 1
ATOM 1389 N N . LEU A 1 180 ? -10.937 11.014 -2.261 1.00 77.50 180 LEU A N 1
ATOM 1390 C CA . LEU A 1 180 ? -12.234 10.973 -2.958 1.00 77.50 180 LEU A CA 1
ATOM 1391 C C . LEU A 1 180 ? -13.006 9.670 -2.704 1.00 77.50 180 LEU A C 1
ATOM 1393 O O . LEU A 1 180 ? -14.231 9.690 -2.662 1.00 77.50 180 LEU A O 1
ATOM 1397 N N . ASP A 1 181 ? -12.294 8.561 -2.513 1.00 77.25 181 ASP A N 1
ATOM 1398 C CA . ASP A 1 181 ? -12.868 7.262 -2.157 1.00 77.25 181 ASP A CA 1
ATOM 1399 C C . ASP A 1 181 ? -13.210 7.124 -0.660 1.00 77.25 181 ASP A C 1
ATOM 1401 O O . ASP A 1 181 ? -13.802 6.118 -0.269 1.00 77.25 181 ASP A O 1
ATOM 1405 N N . GLY A 1 182 ? -12.860 8.112 0.171 1.00 79.00 182 GLY A N 1
ATOM 1406 C CA . GLY A 1 182 ? -13.152 8.133 1.609 1.00 79.00 182 GLY A CA 1
ATOM 1407 C C . GLY A 1 182 ? -12.023 7.628 2.514 1.00 79.00 182 GLY A C 1
ATOM 1408 O O . GLY A 1 182 ? -12.217 7.503 3.720 1.00 79.00 182 GLY A O 1
ATOM 1409 N N . TRP A 1 183 ? -10.830 7.350 1.980 1.00 87.62 183 TRP A N 1
ATOM 1410 C CA . TRP A 1 183 ? -9.685 6.972 2.810 1.00 87.62 183 TRP A CA 1
ATOM 1411 C C . TRP A 1 183 ? -9.022 8.164 3.481 1.00 87.62 183 TRP A C 1
ATOM 1413 O O . TRP A 1 183 ? -8.648 9.150 2.844 1.00 87.62 183 TRP A O 1
ATOM 1423 N N . TRP A 1 184 ? -8.697 7.963 4.751 1.00 91.81 184 TRP A N 1
ATOM 1424 C CA . TRP A 1 184 ? -7.696 8.749 5.450 1.00 91.81 184 TRP A CA 1
ATOM 1425 C C . TRP A 1 184 ? -6.309 8.177 5.201 1.00 91.81 184 TRP A C 1
ATOM 1427 O O . TRP A 1 184 ? -6.115 6.958 5.164 1.00 91.81 184 TRP A O 1
ATOM 1437 N N . TYR A 1 185 ? -5.334 9.064 5.039 1.00 95.50 185 TYR A N 1
ATOM 1438 C CA . TYR A 1 185 ? -3.984 8.669 4.680 1.00 95.50 185 TYR A CA 1
ATOM 1439 C C . TYR A 1 185 ? -2.908 9.501 5.372 1.00 95.50 185 TYR A C 1
ATOM 1441 O O . TYR A 1 185 ? -3.119 10.654 5.749 1.00 95.50 185 TYR A O 1
ATOM 1449 N N . GLY A 1 186 ? -1.731 8.899 5.493 1.00 95.75 186 GLY A N 1
ATOM 1450 C CA . GLY A 1 186 ? -0.475 9.552 5.830 1.00 95.75 186 GLY A CA 1
ATOM 1451 C C . GLY A 1 186 ? 0.601 9.206 4.810 1.00 95.75 186 GLY A C 1
ATOM 1452 O O . GLY A 1 186 ? 0.420 8.348 3.944 1.00 95.75 186 GLY A O 1
ATOM 1453 N N . ASP A 1 187 ? 1.736 9.873 4.915 1.00 96.25 187 ASP A N 1
ATOM 1454 C CA . ASP A 1 187 ? 2.908 9.598 4.102 1.00 96.25 187 ASP A CA 1
ATOM 1455 C C . ASP A 1 187 ? 4.180 9.897 4.896 1.00 96.25 187 ASP A C 1
ATOM 1457 O O . ASP A 1 187 ? 4.144 10.498 5.971 1.00 96.25 187 ASP A O 1
ATOM 1461 N N . ILE A 1 188 ? 5.305 9.428 4.372 1.00 94.62 188 ILE A N 1
ATOM 1462 C CA . ILE A 1 188 ? 6.635 9.735 4.887 1.00 94.62 188 ILE A CA 1
ATOM 1463 C C . ILE A 1 188 ? 7.450 10.416 3.796 1.00 94.62 188 ILE A C 1
ATOM 1465 O O . ILE A 1 188 ? 7.305 10.077 2.626 1.00 94.62 188 ILE A O 1
ATOM 1469 N N . SER A 1 189 ? 8.340 11.328 4.188 1.00 90.88 189 SER A N 1
ATOM 1470 C CA . SER A 1 189 ? 9.478 11.745 3.368 1.00 90.88 189 SER A CA 1
ATOM 1471 C C . SER A 1 189 ? 10.785 11.439 4.094 1.00 90.88 189 SER A C 1
ATOM 1473 O O . SER A 1 189 ? 10.916 11.731 5.282 1.00 90.88 189 SER A O 1
ATOM 1475 N N . TYR A 1 190 ? 11.752 10.847 3.400 1.00 85.69 190 TYR A N 1
ATOM 1476 C CA . TYR A 1 190 ? 13.093 10.605 3.934 1.00 85.69 190 TYR A CA 1
ATOM 1477 C C . TYR A 1 190 ? 14.164 10.789 2.861 1.00 85.69 190 TYR A C 1
ATOM 1479 O O . TYR A 1 190 ? 13.894 10.711 1.662 1.00 85.69 190 TYR A O 1
ATOM 1487 N N . GLU A 1 191 ? 15.401 11.012 3.306 1.00 78.12 191 GLU A N 1
ATOM 1488 C CA . GLU A 1 191 ? 16.520 11.220 2.397 1.00 78.12 191 GLU A CA 1
ATOM 1489 C C . GLU A 1 191 ? 16.821 9.957 1.596 1.00 78.12 191 GLU A C 1
ATOM 1491 O O . GLU A 1 191 ? 17.123 8.877 2.111 1.00 78.12 191 GLU A O 1
ATOM 1496 N N . SER A 1 192 ? 16.732 10.113 0.286 1.00 65.50 192 SER A N 1
ATOM 1497 C CA . SER A 1 192 ? 16.812 9.007 -0.661 1.00 65.50 192 SER A CA 1
ATOM 1498 C C . SER A 1 192 ? 18.227 8.484 -0.915 1.00 65.50 192 SER A C 1
ATOM 1500 O O . SER A 1 192 ? 18.396 7.478 -1.596 1.00 65.50 192 SER A O 1
ATOM 1502 N N . THR A 1 193 ? 19.245 9.152 -0.376 1.00 67.62 193 THR A N 1
ATOM 1503 C CA . THR A 1 193 ? 20.649 8.720 -0.426 1.00 67.62 193 THR A CA 1
ATOM 1504 C C . THR A 1 193 ? 21.110 8.012 0.847 1.00 67.62 193 THR A C 1
ATOM 1506 O O . THR A 1 193 ? 22.254 7.550 0.905 1.00 67.62 193 THR A O 1
ATOM 1509 N N . ASP A 1 194 ? 20.242 7.922 1.858 1.00 78.38 194 ASP A N 1
ATOM 1510 C CA . ASP A 1 194 ? 20.538 7.232 3.109 1.00 78.38 194 ASP A CA 1
ATOM 1511 C C . ASP A 1 194 ? 20.378 5.715 2.972 1.00 78.38 194 ASP A C 1
ATOM 1513 O O . ASP A 1 194 ? 19.598 5.205 2.163 1.00 78.38 194 ASP A O 1
ATOM 1517 N N . ASP A 1 195 ? 21.118 4.979 3.798 1.00 87.81 195 ASP A N 1
ATOM 1518 C CA . ASP A 1 195 ? 20.998 3.527 3.906 1.00 87.81 195 ASP A CA 1
ATOM 1519 C C . ASP A 1 195 ? 19.535 3.123 4.190 1.00 87.81 195 ASP A C 1
ATOM 1521 O O . ASP A 1 195 ? 18.889 3.649 5.104 1.00 87.81 195 ASP A O 1
ATOM 1525 N N . ASN A 1 196 ? 19.012 2.153 3.435 1.00 90.31 196 ASN A N 1
ATOM 1526 C CA . ASN A 1 196 ? 17.635 1.671 3.556 1.00 90.31 196 ASN A CA 1
ATOM 1527 C C . ASN A 1 196 ? 17.294 1.178 4.972 1.00 90.31 196 ASN A C 1
ATOM 1529 O O . ASN A 1 196 ? 16.137 1.232 5.383 1.00 90.31 196 ASN A O 1
ATOM 1533 N N . ARG A 1 197 ? 18.292 0.743 5.749 1.00 92.69 197 ARG A N 1
ATOM 1534 C CA . ARG A 1 197 ? 18.136 0.331 7.152 1.00 92.69 197 ARG A CA 1
ATOM 1535 C C . ARG A 1 197 ? 17.791 1.514 8.053 1.00 92.69 197 ARG A C 1
ATOM 1537 O O . ARG A 1 197 ? 16.999 1.368 8.979 1.00 92.69 197 ARG A O 1
ATOM 1544 N N . TYR A 1 198 ? 18.373 2.679 7.779 1.00 92.94 198 TYR A N 1
ATOM 1545 C CA . TYR A 1 198 ? 18.078 3.907 8.510 1.00 92.94 198 TYR A CA 1
ATOM 1546 C C . TYR A 1 198 ? 16.727 4.491 8.086 1.00 92.94 198 TYR A C 1
ATOM 1548 O O . TYR A 1 198 ? 15.927 4.878 8.936 1.00 92.94 198 TYR A O 1
ATOM 1556 N N . ASN A 1 199 ? 16.412 4.443 6.789 1.00 93.44 199 ASN A N 1
ATOM 1557 C CA . ASN A 1 199 ? 15.083 4.811 6.295 1.00 93.44 199 ASN A CA 1
ATOM 1558 C C . ASN A 1 199 ? 13.978 3.908 6.868 1.00 93.44 199 ASN A C 1
ATOM 1560 O O . ASN A 1 199 ? 12.886 4.392 7.154 1.00 93.44 199 ASN A O 1
ATOM 1564 N N . ALA A 1 200 ? 14.264 2.630 7.135 1.00 95.75 200 ALA A N 1
ATOM 1565 C CA . ALA A 1 200 ? 13.319 1.734 7.801 1.00 95.75 200 ALA A CA 1
ATOM 1566 C C . ALA A 1 200 ? 13.065 2.122 9.268 1.00 95.75 200 ALA A C 1
ATOM 1568 O O . ALA A 1 200 ? 11.928 2.045 9.731 1.00 95.75 200 ALA A O 1
ATOM 1569 N N . GLN A 1 201 ? 14.087 2.605 9.985 1.00 95.56 201 GLN A N 1
ATOM 1570 C CA . GLN A 1 201 ? 13.898 3.159 11.329 1.00 95.56 201 GLN A CA 1
ATOM 1571 C C . GLN A 1 201 ? 13.031 4.424 11.289 1.00 95.56 201 GLN A C 1
ATOM 1573 O O . GLN A 1 201 ? 12.099 4.552 12.077 1.00 95.56 201 GLN A O 1
ATOM 1578 N N . ARG A 1 202 ? 13.275 5.328 10.332 1.00 95.56 202 ARG A N 1
ATOM 1579 C CA . ARG A 1 202 ? 12.416 6.508 10.139 1.00 95.56 202 ARG A CA 1
ATOM 1580 C C . ARG A 1 202 ? 10.971 6.110 9.838 1.00 95.56 202 ARG A C 1
ATOM 1582 O O . ARG A 1 202 ? 10.056 6.677 10.423 1.00 95.56 202 ARG A O 1
ATOM 1589 N N . LEU A 1 203 ? 10.763 5.104 8.985 1.00 97.06 203 LEU A N 1
ATOM 1590 C CA . LEU A 1 203 ? 9.435 4.557 8.702 1.00 97.06 203 LEU A CA 1
ATOM 1591 C C . LEU A 1 203 ? 8.752 4.023 9.968 1.00 97.06 203 LEU A C 1
ATOM 1593 O O . LEU A 1 203 ? 7.582 4.318 10.189 1.00 97.06 203 LEU A O 1
ATOM 1597 N N . SER A 1 204 ? 9.476 3.281 10.812 1.00 97.38 204 SER A N 1
ATOM 1598 C CA . SER A 1 204 ? 8.969 2.812 12.108 1.00 97.38 204 SER A CA 1
ATOM 1599 C C . SER A 1 204 ? 8.450 3.964 12.975 1.00 97.38 204 SER A C 1
ATOM 1601 O O . SER A 1 204 ? 7.366 3.870 13.557 1.00 97.38 204 SER A O 1
ATOM 1603 N N . ASP A 1 205 ? 9.224 5.044 13.068 1.00 96.50 205 ASP A N 1
ATOM 1604 C CA . ASP A 1 205 ? 8.906 6.182 13.927 1.00 96.50 205 ASP A CA 1
ATOM 1605 C C . ASP A 1 205 ? 7.739 7.008 13.363 1.00 96.50 205 ASP A C 1
ATOM 1607 O O . ASP A 1 205 ? 6.842 7.399 14.111 1.00 96.50 205 ASP A O 1
ATOM 1611 N N . GLU A 1 206 ? 7.699 7.233 12.047 1.00 97.50 206 GLU A N 1
ATOM 1612 C CA . GLU A 1 206 ? 6.607 7.964 11.394 1.00 97.50 206 GLU A CA 1
ATOM 1613 C C . GLU A 1 206 ? 5.292 7.180 11.376 1.00 97.50 206 GLU A C 1
ATOM 1615 O O . GLU A 1 206 ? 4.239 7.777 11.583 1.00 97.50 206 GLU A O 1
ATOM 1620 N N . LEU A 1 207 ? 5.323 5.850 11.228 1.00 98.06 207 LEU A N 1
ATOM 1621 C CA . LEU A 1 207 ? 4.121 5.023 11.376 1.00 98.06 207 LEU A CA 1
ATOM 1622 C C . LEU A 1 207 ? 3.541 5.118 12.791 1.00 98.06 207 LEU A C 1
ATOM 1624 O O . LEU A 1 207 ? 2.327 5.235 12.956 1.00 98.06 207 LEU A O 1
ATOM 1628 N N . GLU A 1 208 ? 4.391 5.101 13.821 1.00 97.50 208 GLU A N 1
ATOM 1629 C CA . GLU A 1 208 ? 3.930 5.278 15.201 1.00 97.50 208 GLU A CA 1
ATOM 1630 C C . GLU A 1 208 ? 3.330 6.673 15.417 1.00 97.50 208 GLU A C 1
ATOM 1632 O O . GLU A 1 208 ? 2.267 6.799 16.029 1.00 97.50 208 GLU A O 1
ATOM 1637 N N . LYS A 1 209 ? 3.977 7.725 14.901 1.00 97.94 209 LYS A N 1
ATOM 1638 C CA . LYS A 1 209 ? 3.433 9.088 14.961 1.00 97.94 209 LYS A CA 1
ATOM 1639 C C . LYS A 1 209 ? 2.097 9.176 14.236 1.00 97.94 209 LYS A C 1
ATOM 1641 O O . LYS A 1 209 ? 1.159 9.739 14.786 1.00 97.94 209 LYS A O 1
ATOM 1646 N N . PHE A 1 210 ? 1.990 8.602 13.044 1.00 98.25 210 PHE A N 1
ATOM 1647 C CA . PHE A 1 210 ? 0.761 8.610 12.262 1.00 98.25 210 PHE A CA 1
ATOM 1648 C C . PHE A 1 210 ? -0.394 7.941 13.010 1.00 98.25 210 PHE A C 1
ATOM 1650 O O . PHE A 1 210 ? -1.447 8.551 13.162 1.00 98.25 210 PHE A O 1
ATOM 1657 N N . ILE A 1 211 ? -0.181 6.751 13.578 1.00 98.38 211 ILE A N 1
ATOM 1658 C CA . ILE A 1 211 ? -1.199 6.078 14.398 1.00 98.38 211 ILE A CA 1
ATOM 1659 C C . ILE A 1 211 ? -1.580 6.932 15.616 1.00 98.38 211 ILE A C 1
ATOM 1661 O O . ILE A 1 211 ? -2.760 7.064 15.930 1.00 98.38 211 ILE A O 1
ATOM 1665 N N . LYS A 1 212 ? -0.614 7.591 16.274 1.00 98.06 212 LYS A N 1
ATOM 1666 C CA . LYS A 1 212 ? -0.915 8.531 17.369 1.00 98.06 212 LYS A CA 1
ATOM 1667 C C . LYS A 1 212 ? -1.780 9.706 16.913 1.00 98.06 212 LYS A C 1
ATOM 1669 O O . LYS A 1 212 ? -2.663 10.093 17.668 1.00 98.06 212 LYS A O 1
ATOM 1674 N N . LYS A 1 213 ? -1.569 10.239 15.704 1.00 98.12 213 LYS A N 1
ATOM 1675 C CA . LYS A 1 213 ? -2.397 11.312 15.122 1.00 98.12 213 LYS A CA 1
ATOM 1676 C C . LYS A 1 213 ? -3.830 10.863 14.833 1.00 98.12 213 LYS A C 1
ATOM 1678 O O . LYS A 1 213 ? -4.764 11.628 15.055 1.00 98.12 213 LYS A O 1
ATOM 1683 N N . VAL A 1 214 ? -4.006 9.622 14.371 1.00 97.44 214 VAL A N 1
ATOM 1684 C CA . VAL A 1 214 ? -5.330 8.996 14.206 1.00 97.44 214 VAL A CA 1
ATOM 1685 C C . VAL A 1 214 ? -6.027 8.862 15.566 1.00 97.44 214 VAL A C 1
ATOM 1687 O O . VAL A 1 214 ? -7.158 9.314 15.738 1.00 97.44 214 VAL A O 1
ATOM 1690 N N . ASN A 1 215 ? -5.311 8.344 16.567 1.00 98.12 215 ASN A N 1
ATOM 1691 C CA . ASN A 1 215 ? -5.842 8.122 17.913 1.00 98.12 215 ASN A CA 1
ATOM 1692 C C . ASN A 1 215 ? -6.128 9.425 18.681 1.00 98.12 215 ASN A C 1
ATOM 1694 O O . ASN A 1 215 ? -7.000 9.445 19.548 1.00 98.12 215 ASN A O 1
ATOM 1698 N N . SER A 1 216 ? -5.405 10.512 18.396 1.00 97.50 216 SER A N 1
ATOM 1699 C CA . SER A 1 216 ? -5.581 11.805 19.071 1.00 97.50 216 SER A CA 1
ATOM 1700 C C . SER A 1 216 ? -6.663 12.691 18.453 1.00 97.50 216 SER A C 1
ATOM 1702 O O . SER A 1 216 ? -7.043 13.678 19.086 1.00 97.50 216 SER A O 1
ATOM 1704 N N . GLY A 1 217 ? -7.158 12.351 17.259 1.00 94.50 217 GLY A N 1
ATOM 1705 C CA . GLY A 1 217 ? -8.073 13.193 16.486 1.00 94.50 217 GLY A CA 1
ATOM 1706 C C . GLY A 1 217 ? -7.388 14.357 15.766 1.00 94.50 217 GLY A C 1
ATOM 1707 O O . GLY A 1 217 ? -8.058 15.274 15.305 1.00 94.50 217 GLY A O 1
ATOM 1708 N N . GLU A 1 218 ? -6.053 14.347 15.641 1.00 95.25 218 GLU A N 1
ATOM 1709 C CA . GLU A 1 218 ? -5.351 15.285 14.745 1.00 95.25 218 GLU A CA 1
ATOM 1710 C C . GLU A 1 218 ? -5.706 15.010 13.269 1.00 95.25 218 GLU A C 1
ATOM 1712 O O . GLU A 1 218 ? -5.637 15.898 12.422 1.00 95.25 218 GLU A O 1
ATOM 1717 N N . LEU A 1 219 ? -6.120 13.776 12.972 1.00 87.56 219 LEU A N 1
ATOM 1718 C CA . LEU A 1 219 ? -6.739 13.364 11.714 1.00 87.56 219 LEU A CA 1
ATOM 1719 C C . LEU A 1 219 ? -8.250 13.139 11.923 1.00 87.56 219 LEU A C 1
ATOM 1721 O O . LEU A 1 219 ? -8.735 13.224 13.046 1.00 87.56 219 LEU A O 1
ATOM 1725 N N . TYR A 1 220 ? -9.003 12.841 10.858 1.00 88.62 220 TYR A N 1
ATOM 1726 C CA . TYR A 1 220 ? -10.444 12.543 10.942 1.00 88.62 220 TYR A CA 1
ATOM 1727 C C . TYR A 1 220 ? -11.315 13.705 11.452 1.00 88.62 220 TYR A C 1
ATOM 1729 O O . TYR A 1 220 ? -12.257 13.501 12.215 1.00 88.62 220 TYR A O 1
ATOM 1737 N N . GLU A 1 221 ? -11.013 14.938 11.034 1.00 88.75 221 GLU A N 1
ATOM 1738 C CA . GLU A 1 221 ? -11.819 16.131 11.362 1.00 88.75 221 GLU A CA 1
ATOM 1739 C C . GLU A 1 221 ? -12.013 16.354 12.878 1.00 88.75 221 GLU A C 1
ATOM 1741 O O . GLU A 1 221 ? -13.040 16.870 13.315 1.00 88.75 221 GLU A O 1
ATOM 1746 N N . GLY A 1 222 ? -11.034 15.958 13.700 1.00 91.56 222 GLY A N 1
ATOM 1747 C CA . GLY A 1 222 ? -11.109 16.078 15.160 1.00 91.56 222 GLY A CA 1
ATOM 1748 C C . GLY A 1 222 ? -11.588 14.816 15.882 1.00 91.56 222 GLY A C 1
ATOM 1749 O O . GLY A 1 222 ? -11.520 14.772 17.111 1.00 91.56 222 GLY A O 1
ATOM 1750 N N . LYS A 1 223 ? -12.063 13.791 15.160 1.00 93.69 223 LYS A N 1
ATOM 1751 C CA . LYS A 1 223 ? -12.549 12.537 15.753 1.00 93.69 223 LYS A CA 1
ATOM 1752 C C . LYS A 1 223 ? -11.390 11.650 16.184 1.00 93.69 223 LYS A C 1
ATOM 1754 O O . LYS A 1 223 ? -10.527 11.306 15.380 1.00 93.69 223 LYS A O 1
ATOM 1759 N N . LYS A 1 224 ? -11.403 11.197 17.434 1.00 97.81 224 LYS A N 1
ATOM 1760 C CA . LYS A 1 224 ? -10.424 10.223 17.929 1.00 97.81 224 LYS A CA 1
ATOM 1761 C C . LYS A 1 224 ? -10.789 8.833 17.433 1.00 97.81 224 LYS A C 1
ATOM 1763 O O . LYS A 1 224 ? -11.788 8.272 17.878 1.00 97.81 224 LYS A O 1
ATOM 1768 N N . ILE A 1 225 ? -9.980 8.243 16.561 1.00 97.75 225 ILE A N 1
ATOM 1769 C CA . ILE A 1 225 ? -10.241 6.898 16.036 1.00 97.75 225 ILE A CA 1
ATOM 1770 C C . ILE A 1 225 ? -9.273 5.914 16.673 1.00 97.75 225 ILE A C 1
ATOM 1772 O O . ILE A 1 225 ? -8.071 6.091 16.554 1.00 97.75 225 ILE A O 1
ATOM 1776 N N . SER A 1 226 ? -9.776 4.863 17.320 1.00 98.31 226 SER A N 1
ATOM 1777 C CA . SER A 1 226 ? -8.935 3.782 17.842 1.00 98.31 226 SER A CA 1
ATOM 1778 C C . SER A 1 226 ? -8.370 2.959 16.683 1.00 98.31 226 SER A C 1
ATOM 1780 O O . SER A 1 226 ? -9.107 2.221 16.023 1.00 98.31 226 SER A O 1
ATOM 1782 N N . ALA A 1 227 ? -7.073 3.100 16.414 1.00 98.12 227 ALA A N 1
ATOM 1783 C CA . ALA A 1 227 ? -6.354 2.380 15.371 1.00 98.12 227 ALA A CA 1
ATOM 1784 C C . ALA A 1 227 ? -5.027 1.805 15.888 1.00 98.12 227 ALA A C 1
ATOM 1786 O O . ALA A 1 227 ? -4.305 2.428 16.672 1.00 98.12 227 ALA A O 1
ATOM 1787 N N . THR A 1 228 ? -4.687 0.611 15.402 1.00 98.12 228 THR A N 1
ATOM 1788 C CA . THR A 1 228 ? -3.469 -0.127 15.767 1.00 98.12 228 THR A CA 1
ATOM 1789 C C . THR A 1 228 ? -2.655 -0.495 14.533 1.00 98.12 228 THR A C 1
ATOM 1791 O O . THR A 1 228 ? -1.425 -0.526 14.599 1.00 98.12 228 THR A O 1
ATOM 1794 N N . LYS A 1 229 ? -3.316 -0.768 13.400 1.00 98.12 229 LYS A N 1
ATOM 1795 C CA . LYS A 1 229 ? -2.650 -1.095 12.137 1.00 98.12 229 LYS A CA 1
ATOM 1796 C C . LYS A 1 229 ? -3.094 -0.208 10.981 1.00 98.12 229 LYS A C 1
ATOM 1798 O O . LYS A 1 229 ? -4.211 0.305 10.958 1.00 98.12 229 LYS A O 1
ATOM 1803 N N . VAL A 1 230 ? -2.212 -0.107 9.992 1.00 98.12 230 VAL A N 1
ATOM 1804 C CA . VAL A 1 230 ? -2.429 0.617 8.734 1.00 98.12 230 VAL A CA 1
ATOM 1805 C C . VAL A 1 230 ? -2.254 -0.307 7.530 1.00 98.12 230 VAL A C 1
ATOM 1807 O O . VAL A 1 230 ? -1.635 -1.372 7.636 1.00 98.12 230 VAL A O 1
ATOM 1810 N N . ASP A 1 231 ? -2.741 0.125 6.372 1.00 98.00 231 ASP A N 1
ATOM 1811 C CA . ASP A 1 231 ? -2.375 -0.475 5.090 1.00 98.00 231 ASP A CA 1
ATOM 1812 C C . ASP A 1 231 ? -1.295 0.371 4.410 1.00 98.00 231 ASP A C 1
ATOM 1814 O O . ASP A 1 231 ? -1.455 1.577 4.235 1.00 98.00 231 ASP A O 1
ATOM 1818 N N . VAL A 1 232 ? -0.182 -0.248 4.017 1.00 98.69 232 VAL A N 1
ATOM 1819 C CA . VAL A 1 232 ? 0.952 0.460 3.412 1.00 98.69 232 VAL A CA 1
ATOM 1820 C C . VAL A 1 232 ? 0.942 0.304 1.898 1.00 98.69 232 VAL A C 1
ATOM 1822 O O . VAL A 1 232 ? 0.859 -0.813 1.389 1.00 98.69 232 VAL A O 1
ATOM 1825 N N . VAL A 1 233 ? 1.106 1.415 1.182 1.00 98.50 233 VAL A N 1
ATOM 1826 C CA . VAL A 1 233 ? 1.347 1.440 -0.265 1.00 98.50 233 VAL A CA 1
ATOM 1827 C C . VAL A 1 233 ? 2.717 2.053 -0.509 1.00 98.50 233 VAL A C 1
ATOM 1829 O O . VAL A 1 233 ? 3.012 3.163 -0.072 1.00 98.50 233 VAL A O 1
ATOM 1832 N N . SER A 1 234 ? 3.580 1.318 -1.195 1.00 97.94 234 SER A N 1
ATOM 1833 C CA . SER A 1 234 ? 4.964 1.717 -1.425 1.00 97.94 234 SER A CA 1
ATOM 1834 C C . SER A 1 234 ? 5.316 1.716 -2.901 1.00 97.94 234 SER A C 1
ATOM 1836 O O . SER A 1 234 ? 4.723 0.978 -3.685 1.00 97.94 234 SER A O 1
ATOM 1838 N N . HIS A 1 235 ? 6.295 2.536 -3.269 1.00 95.50 235 HIS A N 1
ATOM 1839 C CA . HIS A 1 235 ? 6.810 2.617 -4.627 1.00 95.50 235 HIS A CA 1
ATOM 1840 C C . HIS A 1 235 ? 8.314 2.359 -4.646 1.00 95.50 235 HIS A C 1
ATOM 1842 O O . HIS A 1 235 ? 9.052 2.915 -3.827 1.00 95.50 235 HIS A O 1
ATOM 1848 N N . SER A 1 236 ? 8.778 1.565 -5.615 1.00 92.81 236 SER A N 1
ATOM 1849 C CA . SER A 1 236 ? 10.199 1.356 -5.889 1.00 92.81 236 SER A CA 1
ATOM 1850 C C . SER A 1 236 ? 10.948 0.943 -4.611 1.00 92.81 236 SER A C 1
ATOM 1852 O O . SER A 1 236 ? 10.499 0.053 -3.882 1.00 92.81 236 SER A O 1
ATOM 1854 N N . MET A 1 237 ? 12.056 1.615 -4.300 1.00 92.19 237 MET A N 1
ATOM 1855 C CA . MET A 1 237 ? 12.854 1.466 -3.080 1.00 92.19 237 MET A CA 1
ATOM 1856 C C . MET A 1 237 ? 12.042 1.507 -1.776 1.00 92.19 237 MET A C 1
ATOM 1858 O O . MET A 1 237 ? 12.393 0.806 -0.826 1.00 92.19 237 MET A O 1
ATOM 1862 N N . GLY A 1 238 ? 10.942 2.264 -1.717 1.00 95.31 238 GLY A N 1
ATOM 1863 C CA . GLY A 1 238 ? 10.094 2.345 -0.527 1.00 95.31 238 GLY A CA 1
ATOM 1864 C C . GLY A 1 238 ? 9.524 0.994 -0.106 1.00 95.31 238 GLY A C 1
ATOM 1865 O O . GLY A 1 238 ? 9.324 0.741 1.086 1.00 95.31 238 GLY A O 1
ATOM 1866 N N . GLY A 1 239 ? 9.342 0.083 -1.065 1.00 97.12 239 GLY A N 1
ATOM 1867 C CA . GLY A 1 239 ? 8.939 -1.282 -0.765 1.00 97.12 239 GLY A CA 1
ATOM 1868 C C . GLY A 1 239 ? 10.036 -2.070 -0.051 1.00 97.12 239 GLY A C 1
ATOM 1869 O O . GLY A 1 239 ? 9.760 -2.764 0.922 1.00 97.12 239 GLY A O 1
ATOM 1870 N N . LEU A 1 240 ? 11.301 -1.894 -0.438 1.00 96.31 240 LEU A N 1
ATOM 1871 C CA . LEU A 1 240 ? 12.436 -2.530 0.238 1.00 96.31 240 LEU A CA 1
ATOM 1872 C C . LEU A 1 240 ? 12.644 -1.991 1.657 1.00 96.31 240 LEU A C 1
ATOM 1874 O O . LEU A 1 240 ? 12.885 -2.770 2.580 1.00 96.31 240 LEU A O 1
ATOM 1878 N N . VAL A 1 241 ? 12.500 -0.674 1.840 1.00 96.50 241 VAL A N 1
ATOM 1879 C CA . VAL A 1 241 ? 12.522 -0.021 3.160 1.00 96.50 241 VAL A CA 1
ATOM 1880 C C . VAL A 1 241 ? 11.443 -0.618 4.067 1.00 96.50 241 VAL A C 1
ATOM 1882 O O . VAL A 1 241 ? 11.723 -1.017 5.198 1.00 96.50 241 VAL A O 1
ATOM 1885 N N . THR A 1 242 ? 10.222 -0.763 3.546 1.00 98.25 242 THR A N 1
ATOM 1886 C CA . THR A 1 242 ? 9.091 -1.333 4.291 1.00 98.25 242 THR A CA 1
ATOM 1887 C C . THR A 1 242 ? 9.286 -2.820 4.594 1.00 98.25 242 THR A C 1
ATOM 1889 O O . THR A 1 242 ? 9.035 -3.261 5.715 1.00 98.25 242 THR A O 1
ATOM 1892 N N . ARG A 1 243 ? 9.797 -3.610 3.641 1.00 97.75 243 ARG A N 1
ATOM 1893 C CA . ARG A 1 243 ? 10.136 -5.024 3.876 1.00 97.75 243 ARG A CA 1
ATOM 1894 C C . ARG A 1 243 ? 11.185 -5.172 4.973 1.00 97.75 243 ARG A C 1
ATOM 1896 O O . ARG A 1 243 ? 11.034 -6.037 5.831 1.00 97.75 243 ARG A O 1
ATOM 1903 N N . TYR A 1 244 ? 12.221 -4.330 4.967 1.00 97.12 244 TYR A N 1
ATOM 1904 C CA . TYR A 1 244 ? 13.256 -4.369 5.996 1.00 97.12 244 TYR A CA 1
ATOM 1905 C C . TYR A 1 244 ? 12.684 -4.008 7.371 1.00 97.12 244 TYR A C 1
ATOM 1907 O O . TYR A 1 244 ? 12.980 -4.697 8.343 1.00 97.12 244 TYR A O 1
ATOM 1915 N N . TYR A 1 245 ? 11.819 -2.988 7.445 1.00 98.00 245 TYR A N 1
ATOM 1916 C CA . TYR A 1 245 ? 11.082 -2.653 8.666 1.00 98.00 245 TYR A CA 1
ATOM 1917 C C . TYR A 1 245 ? 10.321 -3.868 9.218 1.00 98.00 245 TYR A C 1
ATOM 1919 O O . TYR A 1 245 ? 10.523 -4.244 10.370 1.00 98.00 245 TYR A O 1
ATOM 1927 N N . ILE A 1 246 ? 9.511 -4.525 8.381 1.00 98.19 246 ILE A N 1
ATOM 1928 C CA . ILE A 1 246 ? 8.698 -5.692 8.763 1.00 98.19 246 ILE A CA 1
ATOM 1929 C C . ILE A 1 246 ? 9.562 -6.886 9.201 1.00 98.19 246 ILE A C 1
ATOM 1931 O O . ILE A 1 246 ? 9.207 -7.601 10.139 1.00 98.19 246 ILE A O 1
ATOM 1935 N N . GLY A 1 247 ? 10.686 -7.122 8.523 1.00 95.12 247 GLY A N 1
ATOM 1936 C CA . GLY A 1 247 ? 11.560 -8.274 8.761 1.00 95.12 247 GLY A CA 1
ATOM 1937 C C . GLY A 1 247 ? 12.358 -8.216 10.069 1.00 95.12 247 GLY A C 1
ATOM 1938 O O . GLY A 1 247 ? 12.916 -9.222 10.518 1.00 95.12 247 GLY A O 1
ATOM 1939 N N . ARG A 1 248 ? 12.412 -7.049 10.718 1.00 93.81 248 ARG A N 1
ATOM 1940 C CA . ARG A 1 248 ? 13.208 -6.809 11.924 1.00 93.81 248 ARG A CA 1
ATOM 1941 C C . ARG A 1 248 ? 12.349 -6.885 13.178 1.00 93.81 248 ARG A C 1
ATOM 1943 O O . ARG A 1 248 ? 11.612 -5.961 13.482 1.00 93.81 248 ARG A O 1
ATOM 1950 N N . LYS A 1 249 ? 12.480 -7.966 13.954 1.00 88.94 249 LYS A N 1
ATOM 1951 C CA . LYS A 1 249 ? 11.711 -8.175 15.203 1.00 88.94 249 LYS A CA 1
ATOM 1952 C C . LYS A 1 249 ? 11.920 -7.084 16.257 1.00 88.94 249 LYS A C 1
ATOM 1954 O O . LYS A 1 249 ? 11.026 -6.835 17.051 1.00 88.94 249 LYS A O 1
ATOM 1959 N N . ASP A 1 250 ? 13.101 -6.477 16.280 1.00 91.81 250 ASP A N 1
ATOM 1960 C CA . ASP A 1 250 ? 13.465 -5.378 17.175 1.00 91.81 250 ASP A CA 1
ATOM 1961 C C . ASP A 1 250 ? 12.915 -4.015 16.722 1.00 91.81 250 ASP A C 1
ATOM 1963 O O . ASP A 1 250 ? 12.971 -3.053 17.482 1.00 91.81 250 ASP A O 1
ATOM 1967 N N . MET A 1 251 ? 12.375 -3.934 15.501 1.00 94.06 251 MET A N 1
ATOM 1968 C CA . MET A 1 251 ? 11.868 -2.702 14.895 1.00 94.06 251 MET A CA 1
ATOM 1969 C C . MET A 1 251 ? 10.361 -2.772 14.607 1.00 94.06 251 MET A C 1
ATOM 1971 O O . MET A 1 251 ? 9.636 -1.826 14.905 1.00 94.06 251 MET A O 1
ATOM 1975 N N . TYR A 1 252 ? 9.875 -3.879 14.040 1.00 97.31 252 TYR A N 1
ATOM 1976 C CA . TYR A 1 252 ? 8.487 -4.055 13.628 1.00 97.31 252 TYR A CA 1
ATOM 1977 C C . TYR A 1 252 ? 7.533 -4.084 14.826 1.00 97.31 252 TYR A C 1
ATOM 1979 O O . TYR A 1 252 ? 7.669 -4.916 15.722 1.00 97.31 252 TYR A O 1
ATOM 1987 N N . LYS A 1 253 ? 6.518 -3.213 14.809 1.00 96.25 253 LYS A N 1
ATOM 1988 C CA . LYS A 1 253 ? 5.584 -3.011 15.934 1.00 96.25 253 LYS A CA 1
ATOM 1989 C C . LYS A 1 253 ? 4.221 -3.687 15.736 1.00 96.25 253 LYS A C 1
ATOM 1991 O O . LYS A 1 253 ? 3.254 -3.307 16.381 1.00 96.25 253 LYS A O 1
ATOM 1996 N N . ASP A 1 254 ? 4.130 -4.665 14.830 1.00 97.12 254 ASP A N 1
ATOM 1997 C CA . ASP A 1 254 ? 2.872 -5.335 14.442 1.00 97.12 254 ASP A CA 1
ATOM 1998 C C . ASP A 1 254 ? 1.766 -4.365 13.973 1.00 97.12 254 ASP A C 1
ATOM 2000 O O . ASP A 1 254 ? 0.580 -4.621 14.159 1.00 97.12 254 ASP A O 1
ATOM 2004 N N . ASN A 1 255 ? 2.158 -3.255 13.342 1.00 97.88 255 ASN A N 1
ATOM 2005 C CA . ASN A 1 255 ? 1.299 -2.118 12.989 1.00 97.88 255 ASN A CA 1
ATOM 2006 C C . ASN A 1 255 ? 0.973 -2.011 11.483 1.00 97.88 255 ASN A C 1
ATOM 2008 O O . ASN A 1 255 ? 0.413 -1.010 11.042 1.00 97.88 255 ASN A O 1
ATOM 2012 N N . ILE A 1 256 ? 1.300 -3.031 10.685 1.00 98.50 256 ILE A N 1
ATOM 2013 C CA . ILE A 1 256 ? 0.913 -3.129 9.270 1.00 98.50 256 ILE A CA 1
ATOM 2014 C C . ILE A 1 256 ? -0.058 -4.302 9.105 1.00 98.50 256 ILE A C 1
ATOM 2016 O O . ILE A 1 256 ? 0.137 -5.382 9.674 1.00 98.50 256 ILE A O 1
ATOM 2020 N N . ARG A 1 257 ? -1.134 -4.075 8.348 1.00 96.75 257 ARG A N 1
ATOM 2021 C CA . ARG A 1 257 ? -2.176 -5.063 8.039 1.00 96.75 257 ARG A CA 1
ATOM 2022 C C . ARG A 1 257 ? -2.050 -5.574 6.606 1.00 96.75 257 ARG A C 1
ATOM 2024 O O . ARG A 1 257 ? -1.970 -6.783 6.405 1.00 96.75 257 ARG A O 1
ATOM 2031 N N . LYS A 1 258 ? -1.999 -4.664 5.630 1.00 96.44 258 LYS A N 1
ATOM 2032 C CA . LYS A 1 258 ? -1.718 -4.969 4.221 1.00 96.44 258 LYS A CA 1
ATOM 2033 C C . LYS A 1 258 ? -0.497 -4.203 3.735 1.00 96.44 258 LYS A C 1
ATOM 2035 O O . LYS A 1 258 ? -0.233 -3.096 4.201 1.00 96.44 258 LYS A O 1
ATOM 2040 N N . PHE A 1 259 ? 0.227 -4.779 2.782 1.00 98.06 259 PHE A N 1
ATOM 2041 C CA . PHE A 1 259 ? 1.394 -4.148 2.186 1.00 98.06 259 PHE A CA 1
ATOM 2042 C C . PHE A 1 259 ? 1.428 -4.324 0.664 1.00 98.06 259 PHE A C 1
ATOM 2044 O O . PHE A 1 259 ? 1.556 -5.430 0.138 1.00 98.06 259 PHE A O 1
ATOM 2051 N N . LEU A 1 260 ? 1.319 -3.196 -0.034 1.00 96.69 260 LEU A N 1
ATOM 2052 C CA . LEU A 1 260 ? 1.265 -3.091 -1.482 1.00 96.69 260 LEU A CA 1
ATOM 2053 C C . LEU A 1 260 ? 2.567 -2.484 -2.029 1.00 96.69 260 LEU A C 1
ATOM 2055 O O . LEU A 1 260 ? 3.034 -1.446 -1.552 1.00 96.69 260 LEU A O 1
ATOM 2059 N N . MET A 1 261 ? 3.144 -3.114 -3.049 1.00 97.81 261 MET A N 1
ATOM 2060 C CA . MET A 1 261 ? 4.422 -2.718 -3.649 1.00 97.81 261 MET A CA 1
ATOM 2061 C C . MET A 1 261 ? 4.259 -2.408 -5.135 1.00 97.81 261 MET A C 1
ATOM 2063 O O . MET A 1 261 ? 3.984 -3.308 -5.922 1.00 97.81 261 MET A O 1
ATOM 2067 N N . LEU A 1 262 ? 4.460 -1.153 -5.529 1.00 95.44 262 LEU A N 1
ATOM 2068 C CA . LEU A 1 262 ? 4.428 -0.702 -6.920 1.00 95.44 262 LEU A CA 1
ATOM 2069 C C . LEU A 1 262 ? 5.864 -0.598 -7.440 1.00 95.44 262 LEU A C 1
ATOM 2071 O O . LEU A 1 262 ? 6.655 0.172 -6.897 1.00 95.44 262 LEU A O 1
ATOM 2075 N N . GLY A 1 263 ? 6.220 -1.371 -8.467 1.00 92.81 263 GLY A N 1
ATOM 2076 C CA . GLY A 1 263 ? 7.539 -1.310 -9.111 1.00 92.81 263 GLY A CA 1
ATOM 2077 C C . GLY A 1 263 ? 8.717 -1.545 -8.157 1.00 92.81 263 GLY A C 1
ATOM 2078 O O . GLY A 1 263 ? 9.805 -1.025 -8.375 1.00 92.81 263 GLY A O 1
ATOM 2079 N N . THR A 1 264 ? 8.520 -2.252 -7.040 1.00 95.81 264 THR A N 1
ATOM 2080 C CA . THR A 1 264 ? 9.587 -2.492 -6.055 1.00 95.81 264 THR A CA 1
ATOM 2081 C C . THR A 1 264 ? 10.569 -3.540 -6.576 1.00 95.81 264 THR A C 1
ATOM 2083 O O . THR A 1 264 ? 10.127 -4.649 -6.866 1.00 95.81 264 THR A O 1
ATOM 2086 N N . PRO A 1 265 ? 11.888 -3.264 -6.624 1.00 93.56 265 PRO A N 1
ATOM 2087 C CA . PRO A 1 265 ? 12.886 -4.224 -7.097 1.00 93.56 265 PRO A CA 1
ATOM 2088 C C . PRO A 1 265 ? 13.194 -5.285 -6.027 1.00 93.56 265 PRO A C 1
ATOM 2090 O O . PRO A 1 265 ? 14.254 -5.286 -5.400 1.00 93.56 265 PRO A O 1
ATOM 2093 N N . ASN A 1 266 ? 12.234 -6.171 -5.762 1.00 95.25 266 ASN A N 1
ATOM 2094 C CA . ASN A 1 266 ? 12.275 -7.164 -4.688 1.00 95.25 266 ASN A CA 1
ATOM 2095 C C . ASN A 1 266 ? 13.439 -8.156 -4.797 1.00 95.25 266 ASN A C 1
ATOM 2097 O O . ASN A 1 266 ? 13.976 -8.562 -3.764 1.00 95.25 266 ASN A O 1
ATOM 2101 N N . ASN A 1 267 ? 13.848 -8.519 -6.013 1.00 90.12 267 ASN A N 1
ATOM 2102 C CA . ASN A 1 267 ? 15.004 -9.388 -6.261 1.00 90.12 267 ASN A CA 1
ATOM 2103 C C . ASN A 1 267 ? 16.302 -8.604 -6.522 1.00 90.12 267 ASN A C 1
ATOM 2105 O O . ASN A 1 267 ? 17.306 -9.180 -6.940 1.00 90.12 267 ASN A O 1
ATOM 2109 N N . GLY A 1 268 ? 16.294 -7.292 -6.256 1.00 75.06 268 GLY A N 1
ATOM 2110 C CA . GLY A 1 268 ? 17.257 -6.368 -6.850 1.00 75.06 268 GLY A CA 1
ATOM 2111 C C . GLY A 1 268 ? 17.077 -6.332 -8.365 1.00 75.06 268 GLY A C 1
ATOM 2112 O O . GLY A 1 268 ? 16.216 -7.034 -8.877 1.00 75.06 268 GLY A O 1
ATOM 2113 N N . GLU A 1 269 ? 17.888 -5.541 -9.064 1.00 65.00 269 GLU A N 1
ATOM 2114 C CA . GLU A 1 269 ? 17.918 -5.383 -10.539 1.00 65.00 269 GLU A CA 1
ATOM 2115 C C . GLU A 1 269 ? 17.443 -4.003 -10.966 1.00 65.00 269 GLU A C 1
ATOM 2117 O O . GLU A 1 269 ? 16.462 -3.806 -11.677 1.00 65.00 269 GLU A O 1
ATOM 2122 N N . VAL A 1 270 ? 18.235 -3.031 -10.531 1.00 55.25 270 VAL A N 1
ATOM 2123 C CA . VAL A 1 270 ? 18.447 -1.825 -11.307 1.00 55.25 270 VAL A CA 1
ATOM 2124 C C . VAL A 1 270 ? 19.937 -1.806 -11.637 1.00 55.25 270 VAL A C 1
ATOM 2126 O O . VAL A 1 270 ? 20.765 -1.659 -10.734 1.00 55.25 270 VAL A O 1
ATOM 2129 N N . ASP A 1 271 ? 20.314 -2.070 -12.892 1.00 49.84 271 ASP A N 1
ATOM 2130 C CA . ASP A 1 271 ? 21.732 -2.065 -13.267 1.00 49.84 271 ASP A CA 1
ATOM 2131 C C . ASP A 1 271 ? 22.320 -0.681 -12.944 1.00 49.84 271 ASP A C 1
ATOM 2133 O O . ASP A 1 271 ? 21.786 0.359 -13.347 1.00 49.84 271 ASP A O 1
ATOM 2137 N N . LEU A 1 272 ? 23.440 -0.655 -12.213 1.00 45.50 272 LEU A N 1
ATOM 2138 C CA . LEU A 1 272 ? 24.151 0.583 -11.923 1.00 45.50 272 LEU A CA 1
ATOM 2139 C C . LEU A 1 272 ? 24.596 1.293 -13.190 1.00 45.50 272 LEU A C 1
ATOM 2141 O O . LEU A 1 272 ? 24.713 2.505 -13.142 1.00 45.50 272 LEU A O 1
ATOM 2145 N N . ASN A 1 273 ? 24.832 0.611 -14.310 1.00 45.62 273 ASN A N 1
ATOM 2146 C CA . ASN A 1 273 ? 25.118 1.280 -15.577 1.00 45.62 273 ASN A CA 1
ATOM 2147 C C . ASN A 1 273 ? 23.902 2.042 -16.103 1.00 45.62 273 ASN A C 1
ATOM 2149 O O . ASN A 1 273 ? 24.080 3.079 -16.719 1.00 45.62 273 ASN A O 1
ATOM 2153 N N . ILE A 1 274 ? 22.682 1.582 -15.830 1.00 49.44 274 ILE A N 1
ATOM 2154 C CA . ILE A 1 274 ? 21.449 2.273 -16.214 1.00 49.44 274 ILE A CA 1
ATOM 2155 C C . ILE A 1 274 ? 21.207 3.433 -15.254 1.00 49.44 274 ILE A C 1
ATOM 2157 O O . ILE A 1 274 ? 21.129 4.567 -15.704 1.00 49.44 274 ILE A O 1
ATOM 2161 N N . LEU A 1 275 ? 21.224 3.213 -13.935 1.00 50.62 275 LEU A N 1
ATOM 2162 C CA . LEU A 1 275 ? 21.076 4.308 -12.963 1.00 50.62 275 LEU A CA 1
ATOM 2163 C C . LEU A 1 275 ? 22.201 5.349 -13.075 1.00 50.62 275 LEU A C 1
ATOM 2165 O O . LEU A 1 275 ? 21.940 6.545 -13.090 1.00 50.62 275 LEU A O 1
ATOM 2169 N N . SER A 1 276 ? 23.461 4.933 -13.197 1.00 46.34 276 SER A N 1
ATOM 2170 C CA . SER A 1 276 ? 24.586 5.872 -13.319 1.00 46.34 276 SER A CA 1
ATOM 2171 C C . SER A 1 276 ? 24.615 6.603 -14.657 1.00 46.34 276 SER A C 1
ATOM 2173 O O . SER A 1 276 ? 25.101 7.727 -14.694 1.00 46.34 276 SER A O 1
ATOM 2175 N N . LYS A 1 277 ? 24.109 6.012 -15.750 1.00 46.03 277 LYS A N 1
ATOM 2176 C CA . LYS A 1 277 ? 23.988 6.702 -17.042 1.00 46.03 277 LYS A CA 1
ATOM 2177 C C . LYS A 1 277 ? 22.789 7.641 -17.058 1.00 46.03 277 LYS A C 1
ATOM 2179 O O . LYS A 1 277 ? 22.978 8.809 -17.371 1.00 46.03 277 LYS A O 1
ATOM 2184 N N . ILE A 1 278 ? 21.612 7.195 -16.614 1.00 44.44 278 ILE A N 1
ATOM 2185 C CA . ILE A 1 278 ? 20.419 8.044 -16.466 1.00 44.44 278 ILE A CA 1
ATOM 2186 C C . ILE A 1 278 ? 20.706 9.272 -15.599 1.00 44.44 278 ILE A C 1
ATOM 2188 O O . ILE A 1 278 ? 20.255 10.373 -15.906 1.00 44.44 278 ILE A O 1
ATOM 2192 N N . PHE A 1 279 ? 21.460 9.089 -14.518 1.00 51.62 279 PHE A N 1
ATOM 2193 C CA . PHE A 1 279 ? 21.581 10.083 -13.457 1.00 51.62 279 PHE A CA 1
ATOM 2194 C C . PHE A 1 279 ? 23.010 10.639 -13.318 1.00 51.62 279 PHE A C 1
ATOM 2196 O O . PHE A 1 279 ? 23.397 11.118 -12.251 1.00 51.62 279 PHE A O 1
ATOM 2203 N N . GLN A 1 280 ? 23.779 10.651 -14.417 1.00 43.97 280 GLN A N 1
ATOM 2204 C CA . GLN A 1 280 ? 25.167 11.139 -14.531 1.00 43.97 280 GLN A CA 1
ATOM 2205 C C . GLN A 1 280 ? 25.324 12.675 -14.391 1.00 43.97 280 GLN A C 1
ATOM 2207 O O . GLN A 1 280 ? 26.228 13.278 -14.964 1.00 43.97 280 GLN A O 1
ATOM 2212 N N . TRP A 1 281 ? 24.448 13.332 -13.622 1.00 38.00 281 TRP A N 1
ATOM 2213 C CA . TRP A 1 281 ? 24.390 14.792 -13.458 1.00 38.00 281 TRP A CA 1
ATOM 2214 C C . TRP A 1 281 ? 24.761 15.289 -12.046 1.00 38.00 281 TRP A C 1
ATOM 2216 O O . TRP A 1 281 ? 24.734 16.491 -11.799 1.00 38.00 281 TRP A O 1
ATOM 2226 N N . LYS A 1 282 ? 25.127 14.402 -11.101 1.00 40.41 282 LYS A N 1
ATOM 2227 C CA . LYS A 1 282 ? 25.464 14.785 -9.707 1.00 40.41 282 LYS A CA 1
ATOM 2228 C C . LYS A 1 282 ? 26.764 14.184 -9.139 1.00 40.41 282 LYS A C 1
ATOM 2230 O O . LYS A 1 282 ? 26.891 14.008 -7.931 1.00 40.41 282 LYS A O 1
ATOM 2235 N N . GLY A 1 283 ? 27.761 13.939 -9.990 1.00 43.50 283 GLY A N 1
ATOM 2236 C CA . GLY A 1 283 ? 29.132 13.617 -9.565 1.00 43.50 283 GLY A CA 1
ATOM 2237 C C . GLY A 1 283 ? 29.385 12.144 -9.214 1.00 43.50 283 GLY A C 1
ATOM 2238 O O . GLY A 1 283 ? 28.468 11.360 -9.002 1.00 43.50 283 GLY A O 1
ATOM 2239 N N . ASN A 1 284 ? 30.667 11.769 -9.170 1.00 42.00 284 ASN A N 1
ATOM 2240 C CA . ASN A 1 284 ? 31.192 10.395 -9.075 1.00 42.00 284 ASN A CA 1
ATOM 2241 C C . ASN A 1 284 ? 30.911 9.645 -7.743 1.00 42.00 284 ASN A C 1
ATOM 2243 O O . ASN A 1 284 ? 31.665 8.741 -7.383 1.00 42.00 284 ASN A O 1
ATOM 2247 N N . GLN A 1 285 ? 29.863 9.985 -6.984 1.00 51.88 285 GLN A N 1
ATOM 2248 C CA . GLN A 1 285 ? 29.478 9.247 -5.775 1.00 51.88 285 GLN A CA 1
ATOM 2249 C C . GLN A 1 285 ? 28.366 8.234 -6.063 1.00 51.88 285 GLN A C 1
ATOM 2251 O O . GLN A 1 285 ? 27.228 8.590 -6.359 1.00 51.88 285 GLN A O 1
ATOM 2256 N N . VAL A 1 286 ? 28.685 6.946 -5.907 1.00 55.97 286 VAL A N 1
ATOM 2257 C CA . VAL A 1 286 ? 27.677 5.880 -5.841 1.00 55.97 286 VAL A CA 1
ATOM 2258 C C . VAL A 1 286 ? 27.167 5.790 -4.404 1.00 55.97 286 VAL A C 1
ATOM 2260 O O . VAL A 1 286 ? 27.830 5.207 -3.540 1.00 55.97 286 VAL A O 1
ATOM 2263 N N . TRP A 1 287 ? 25.997 6.378 -4.158 1.00 64.50 287 TRP A N 1
ATOM 2264 C CA . TRP A 1 287 ? 25.315 6.383 -2.862 1.00 64.50 287 TRP A CA 1
ATOM 2265 C C . TRP A 1 287 ? 25.036 4.960 -2.352 1.00 64.50 287 TRP A C 1
ATOM 2267 O O . TRP A 1 287 ? 24.731 4.056 -3.136 1.00 64.50 287 TRP A O 1
ATOM 2277 N N . THR A 1 288 ? 25.120 4.755 -1.034 1.00 69.88 288 THR A N 1
ATOM 2278 C CA . THR A 1 288 ? 24.887 3.452 -0.377 1.00 69.88 288 THR A CA 1
ATOM 2279 C C . THR A 1 288 ? 23.538 2.848 -0.762 1.00 69.88 288 THR A C 1
ATOM 2281 O O . THR A 1 288 ? 23.456 1.658 -1.052 1.00 69.88 288 THR A O 1
ATOM 2284 N N . THR A 1 289 ? 22.502 3.673 -0.873 1.00 70.31 289 THR A N 1
ATOM 2285 C CA . THR A 1 289 ? 21.146 3.265 -1.252 1.00 70.31 289 THR A CA 1
ATOM 2286 C C . THR A 1 289 ? 21.075 2.629 -2.635 1.00 70.31 289 THR A C 1
ATOM 2288 O O . THR A 1 289 ? 20.422 1.610 -2.813 1.00 70.31 289 THR A O 1
ATOM 2291 N N . VAL A 1 290 ? 21.804 3.182 -3.607 1.00 72.12 290 VAL A N 1
ATOM 2292 C CA . VAL A 1 290 ? 21.856 2.671 -4.985 1.00 72.12 290 VAL A CA 1
ATOM 2293 C C . VAL A 1 290 ? 22.558 1.306 -5.015 1.00 72.12 290 VAL A C 1
ATOM 2295 O O . VAL A 1 290 ? 22.150 0.415 -5.756 1.00 72.12 290 VAL A O 1
ATOM 2298 N N . LYS A 1 291 ? 23.571 1.090 -4.158 1.00 76.56 291 LYS A N 1
ATOM 2299 C CA . LYS A 1 291 ? 24.208 -0.233 -3.999 1.00 76.56 291 LYS A CA 1
ATOM 2300 C C . LYS A 1 291 ? 23.227 -1.268 -3.447 1.00 76.56 291 LYS A C 1
ATOM 2302 O O . LYS A 1 291 ? 23.166 -2.371 -3.971 1.00 76.56 291 LYS A O 1
ATOM 2307 N N . GLN A 1 292 ? 22.401 -0.880 -2.477 1.00 83.62 292 GLN A N 1
ATOM 2308 C CA . GLN A 1 292 ? 21.389 -1.745 -1.864 1.00 83.62 292 GLN A CA 1
ATOM 2309 C C . GLN A 1 292 ? 20.221 -2.118 -2.798 1.00 83.62 292 GLN A C 1
ATOM 2311 O O . GLN A 1 292 ? 19.373 -2.911 -2.398 1.00 83.62 292 GLN A O 1
ATOM 2316 N N . LEU A 1 293 ? 20.164 -1.584 -4.025 1.00 82.56 293 LEU A N 1
ATOM 2317 C CA . LEU A 1 293 ? 19.217 -2.002 -5.073 1.00 82.56 293 LEU A CA 1
ATOM 2318 C C . LEU A 1 293 ? 19.778 -3.109 -5.988 1.00 82.56 293 LEU A C 1
ATOM 2320 O O . LEU A 1 293 ? 19.059 -3.632 -6.845 1.00 82.56 293 LEU A O 1
ATOM 2324 N N . ARG A 1 294 ? 21.064 -3.462 -5.854 1.00 79.81 294 ARG A N 1
ATOM 2325 C CA . ARG A 1 294 ? 21.705 -4.461 -6.717 1.00 79.81 294 ARG A CA 1
ATOM 2326 C C . ARG A 1 294 ? 21.341 -5.886 -6.275 1.00 79.81 294 ARG A C 1
ATOM 2328 O O . ARG A 1 294 ? 21.342 -6.150 -5.072 1.00 79.81 294 ARG A O 1
ATOM 2335 N N . PRO A 1 295 ? 21.116 -6.828 -7.212 1.00 80.25 295 PRO A N 1
ATOM 2336 C CA . PRO A 1 295 ? 20.811 -8.224 -6.873 1.00 80.25 295 PRO A CA 1
ATOM 2337 C C . PRO A 1 295 ? 21.899 -8.916 -6.039 1.00 80.25 295 PRO A C 1
ATOM 2339 O O . PRO A 1 295 ? 21.624 -9.817 -5.246 1.00 80.25 295 PRO A O 1
ATOM 2342 N N . ASP A 1 296 ? 23.159 -8.519 -6.228 1.00 80.94 296 ASP A N 1
ATOM 2343 C CA . ASP A 1 296 ? 24.313 -9.110 -5.560 1.00 80.94 296 ASP A CA 1
ATOM 2344 C C . ASP A 1 296 ? 24.619 -8.490 -4.188 1.00 80.94 296 ASP A C 1
ATOM 2346 O O . ASP A 1 296 ? 25.418 -9.067 -3.439 1.00 80.94 296 ASP A O 1
ATOM 2350 N N . ASP A 1 297 ? 23.964 -7.384 -3.823 1.00 87.31 297 ASP A N 1
ATOM 2351 C CA . ASP A 1 297 ? 24.161 -6.723 -2.536 1.00 87.31 297 ASP A CA 1
ATOM 2352 C C . ASP A 1 297 ? 23.627 -7.575 -1.375 1.00 87.31 297 ASP A C 1
ATOM 2354 O O . ASP A 1 297 ? 22.601 -8.261 -1.465 1.00 87.31 297 ASP A O 1
ATOM 2358 N N . GLN A 1 298 ? 24.339 -7.531 -0.248 1.00 90.62 298 GLN A N 1
ATOM 2359 C CA . GLN A 1 298 ? 23.983 -8.308 0.935 1.00 90.62 298 GLN A CA 1
ATOM 2360 C C . GLN A 1 298 ? 22.610 -7.907 1.491 1.00 90.62 298 GLN A C 1
ATOM 2362 O O . GLN A 1 298 ? 21.901 -8.761 2.013 1.00 90.62 298 GLN A O 1
ATOM 2367 N N . PHE A 1 299 ? 22.203 -6.642 1.339 1.00 91.44 299 PHE A N 1
ATOM 2368 C CA . PHE A 1 299 ? 20.890 -6.161 1.758 1.00 91.44 299 PHE A CA 1
ATOM 2369 C C . PHE A 1 299 ? 19.746 -6.921 1.067 1.00 91.44 299 PHE A C 1
ATOM 2371 O O . PHE A 1 299 ? 18.883 -7.456 1.761 1.00 91.44 299 PHE A O 1
ATOM 2378 N N . ILE A 1 300 ? 19.761 -7.032 -0.268 1.00 92.25 300 ILE A N 1
ATOM 2379 C CA . ILE A 1 300 ? 18.735 -7.769 -1.032 1.00 92.25 300 ILE A CA 1
ATOM 2380 C C . ILE A 1 300 ? 18.765 -9.258 -0.680 1.00 92.25 300 ILE A C 1
ATOM 2382 O O . ILE A 1 300 ? 17.723 -9.865 -0.423 1.00 92.25 300 ILE A O 1
ATOM 2386 N N . LYS A 1 301 ? 19.965 -9.846 -0.606 1.00 92.56 301 LYS A N 1
ATOM 2387 C CA . LYS A 1 301 ? 20.144 -11.260 -0.245 1.00 92.56 301 LYS A CA 1
ATOM 2388 C C . LYS A 1 301 ? 19.577 -11.580 1.135 1.00 92.56 301 LYS A C 1
ATOM 2390 O O . LYS A 1 301 ? 18.920 -12.605 1.294 1.00 92.56 301 LYS A O 1
ATOM 2395 N N . ASP A 1 302 ? 19.823 -10.730 2.126 1.00 93.12 302 ASP A N 1
ATOM 2396 C CA . ASP A 1 302 ? 19.302 -10.923 3.480 1.00 93.12 302 ASP A CA 1
ATOM 2397 C C . ASP A 1 302 ? 17.785 -10.734 3.525 1.00 93.12 302 ASP A C 1
ATOM 2399 O O . ASP A 1 302 ? 17.094 -11.520 4.172 1.00 93.12 302 ASP A O 1
ATOM 2403 N N . LEU A 1 303 ? 17.256 -9.753 2.789 1.00 93.75 303 LEU A N 1
ATOM 2404 C CA . LEU A 1 303 ? 15.821 -9.492 2.705 1.00 93.75 303 LEU A CA 1
ATOM 2405 C C . LEU A 1 303 ? 15.046 -10.660 2.075 1.00 93.75 303 LEU A C 1
ATOM 2407 O O . LEU A 1 303 ? 13.946 -10.978 2.518 1.00 93.75 303 LEU A O 1
ATOM 2411 N N . ASN A 1 304 ? 15.624 -11.322 1.069 1.00 94.12 304 ASN A N 1
ATOM 2412 C CA . ASN A 1 304 ? 15.008 -12.463 0.380 1.00 94.12 304 ASN A CA 1
ATOM 2413 C C . ASN A 1 304 ? 15.200 -13.804 1.106 1.00 94.12 304 ASN A C 1
ATOM 2415 O O . ASN A 1 304 ? 14.486 -14.759 0.815 1.00 94.12 304 ASN A O 1
ATOM 2419 N N . LYS A 1 305 ? 16.119 -13.889 2.077 1.00 93.56 305 LYS A N 1
ATOM 2420 C CA . LYS A 1 305 ? 16.228 -15.046 2.986 1.00 93.56 305 LYS A CA 1
ATOM 2421 C C . LYS A 1 305 ? 15.180 -15.030 4.097 1.00 93.56 305 LYS A C 1
ATOM 2423 O O . LYS A 1 305 ? 14.930 -16.067 4.710 1.00 93.56 305 LYS A O 1
ATOM 2428 N N . GLN A 1 306 ? 14.617 -13.865 4.407 1.00 89.25 306 GLN A N 1
ATOM 2429 C CA . GLN A 1 306 ? 13.628 -13.726 5.470 1.00 89.25 306 GLN A CA 1
ATOM 2430 C C . GLN A 1 306 ? 12.249 -14.181 4.975 1.00 89.25 306 GLN A C 1
ATOM 2432 O O . GLN A 1 306 ? 11.801 -13.721 3.923 1.00 89.25 306 GLN A O 1
ATOM 2437 N N . PRO A 1 307 ? 11.546 -15.056 5.718 1.00 92.00 307 PRO A N 1
ATOM 2438 C CA . PRO A 1 307 ? 10.172 -15.397 5.381 1.00 92.00 307 PRO A CA 1
ATOM 2439 C C . PRO A 1 307 ? 9.269 -14.168 5.542 1.00 92.00 307 PRO A C 1
ATOM 2441 O O . PRO A 1 307 ? 9.458 -13.358 6.454 1.00 92.00 307 PRO A O 1
ATOM 2444 N N . LEU A 1 308 ? 8.262 -14.052 4.675 1.00 94.94 308 LEU A N 1
ATOM 2445 C CA . LEU A 1 308 ? 7.232 -13.023 4.805 1.00 94.94 308 LEU A CA 1
ATOM 2446 C C . LEU A 1 308 ? 6.428 -13.230 6.096 1.00 94.94 308 LEU A C 1
ATOM 2448 O O . LEU A 1 308 ? 6.221 -14.361 6.541 1.00 94.94 308 LEU A O 1
ATOM 2452 N N . ASN A 1 309 ? 5.975 -12.135 6.710 1.00 95.88 309 ASN A N 1
ATOM 2453 C CA . ASN A 1 309 ? 5.200 -12.198 7.944 1.00 95.88 309 ASN A CA 1
ATOM 2454 C C . ASN A 1 309 ? 3.771 -12.677 7.631 1.00 95.88 309 ASN A C 1
ATOM 2456 O O . ASN A 1 309 ? 3.024 -11.936 6.998 1.00 95.88 309 ASN A O 1
ATOM 2460 N N . PRO A 1 310 ? 3.333 -13.854 8.114 1.00 94.94 310 PRO A N 1
ATOM 2461 C CA . PRO A 1 310 ? 2.040 -14.429 7.734 1.00 94.94 310 PRO A CA 1
ATOM 2462 C C . PRO A 1 310 ? 0.826 -13.639 8.246 1.00 94.94 310 PRO A C 1
ATOM 2464 O O . PRO A 1 310 ? -0.301 -13.947 7.875 1.00 94.94 310 PRO A O 1
ATOM 2467 N N . LYS A 1 311 ? 1.024 -12.640 9.119 1.00 94.38 311 LYS A N 1
ATOM 2468 C CA . LYS A 1 311 ? -0.047 -11.750 9.591 1.00 94.38 311 LYS A CA 1
ATOM 2469 C C . LYS A 1 311 ? -0.351 -10.590 8.633 1.00 94.38 311 LYS A C 1
ATOM 2471 O O . LYS A 1 311 ? -1.288 -9.839 8.908 1.00 94.38 311 LYS A O 1
ATOM 2476 N N . ILE A 1 312 ? 0.463 -10.397 7.593 1.00 95.50 312 ILE A N 1
ATOM 2477 C CA . ILE A 1 312 ? 0.350 -9.291 6.638 1.00 95.50 312 ILE A CA 1
ATOM 2478 C C . ILE A 1 312 ? -0.066 -9.852 5.282 1.00 95.50 312 ILE A C 1
ATOM 2480 O O . ILE A 1 312 ? 0.526 -10.816 4.801 1.00 95.50 312 ILE A O 1
ATOM 2484 N N . ASP A 1 313 ? -1.047 -9.213 4.650 1.00 93.69 313 ASP A N 1
ATOM 2485 C CA . ASP A 1 313 ? -1.430 -9.540 3.276 1.00 93.69 313 ASP A CA 1
ATOM 2486 C C . ASP A 1 313 ? -0.552 -8.724 2.304 1.00 93.69 313 ASP A C 1
ATOM 2488 O O . ASP A 1 313 ? -0.530 -7.491 2.374 1.00 93.69 313 ASP A O 1
ATOM 2492 N N . TYR A 1 314 ? 0.186 -9.396 1.414 1.00 95.56 314 TYR A N 1
ATOM 2493 C CA . TYR A 1 314 ? 1.153 -8.777 0.494 1.00 95.56 314 TYR A CA 1
ATOM 2494 C C . TYR A 1 314 ? 0.641 -8.762 -0.944 1.00 95.56 314 TYR A C 1
ATOM 2496 O O . TYR A 1 314 ? 0.024 -9.730 -1.381 1.00 95.56 314 TYR A O 1
ATOM 2504 N N . TYR A 1 315 ? 0.988 -7.723 -1.707 1.00 93.44 315 TYR A N 1
ATOM 2505 C CA . TYR A 1 315 ? 0.699 -7.647 -3.143 1.00 93.44 315 TYR A CA 1
ATOM 2506 C C . TYR A 1 315 ? 1.782 -6.865 -3.887 1.00 93.44 315 TYR A C 1
ATOM 2508 O O . TYR A 1 315 ? 2.345 -5.907 -3.347 1.00 93.44 315 TYR A O 1
ATOM 2516 N N . THR A 1 316 ? 2.031 -7.222 -5.145 1.00 94.56 316 THR A N 1
ATOM 2517 C CA . THR A 1 316 ? 2.962 -6.507 -6.024 1.00 94.56 316 THR A CA 1
ATOM 2518 C C . THR A 1 316 ? 2.283 -6.047 -7.310 1.00 94.56 316 THR A C 1
ATOM 2520 O O . THR A 1 316 ? 1.403 -6.718 -7.839 1.00 94.56 316 THR A O 1
ATOM 2523 N N . ILE A 1 317 ? 2.688 -4.885 -7.819 1.00 91.00 317 ILE A N 1
ATOM 2524 C CA . ILE A 1 317 ? 2.229 -4.314 -9.087 1.00 91.00 317 ILE A CA 1
ATOM 2525 C C . ILE A 1 317 ? 3.464 -3.951 -9.914 1.00 91.00 317 ILE A C 1
ATOM 2527 O O . ILE A 1 317 ? 4.305 -3.186 -9.442 1.00 91.00 317 ILE A O 1
ATOM 2531 N N . ALA A 1 318 ? 3.582 -4.481 -11.131 1.00 89.88 318 ALA A N 1
ATOM 2532 C CA . ALA A 1 318 ? 4.661 -4.167 -12.067 1.00 89.88 318 ALA A CA 1
ATOM 2533 C C . ALA A 1 318 ? 4.151 -3.374 -13.280 1.00 89.88 318 ALA A C 1
ATOM 2535 O O . ALA A 1 318 ? 3.067 -3.650 -13.790 1.00 89.88 318 ALA A O 1
ATOM 2536 N N . GLY A 1 319 ? 4.965 -2.448 -13.791 1.00 83.94 319 GLY A N 1
ATOM 2537 C CA . GLY A 1 319 ? 4.816 -1.961 -15.164 1.00 83.94 319 GLY A CA 1
ATOM 2538 C C . GLY A 1 319 ? 5.370 -2.987 -16.162 1.00 83.94 319 GLY A C 1
ATOM 2539 O O . GLY A 1 319 ? 6.307 -3.720 -15.843 1.00 83.94 319 GLY A O 1
ATOM 2540 N N . THR A 1 320 ? 4.775 -3.082 -17.354 1.00 76.12 320 THR A N 1
ATOM 2541 C CA . THR A 1 320 ? 5.036 -4.171 -18.322 1.00 76.12 320 THR A CA 1
ATOM 2542 C C . THR A 1 320 ? 5.453 -3.715 -19.721 1.00 76.12 320 THR A C 1
ATOM 2544 O O . THR A 1 320 ? 5.229 -4.426 -20.701 1.00 76.12 320 THR A O 1
ATOM 2547 N N . GLY A 1 321 ? 6.093 -2.554 -19.835 1.00 67.94 321 GLY A N 1
ATOM 2548 C CA . GLY A 1 321 ? 6.692 -2.102 -21.089 1.00 67.94 321 GLY A CA 1
ATOM 2549 C C . GLY A 1 321 ? 7.887 -2.961 -21.526 1.00 67.94 321 GLY A C 1
ATOM 2550 O O . GLY A 1 321 ? 8.583 -3.567 -20.708 1.00 67.94 321 GLY A O 1
ATOM 2551 N N . TRP A 1 322 ? 8.138 -2.990 -22.836 1.00 59.69 322 TRP A N 1
ATOM 2552 C CA . TRP A 1 322 ? 9.336 -3.590 -23.424 1.00 59.69 322 TRP A CA 1
ATOM 2553 C C . TRP A 1 322 ? 10.411 -2.519 -23.640 1.00 59.69 322 TRP A C 1
ATOM 2555 O O . TRP A 1 322 ? 10.173 -1.501 -24.298 1.00 59.69 322 TRP A O 1
ATOM 2565 N N . TYR A 1 323 ? 11.602 -2.760 -23.095 1.00 55.69 323 TYR A N 1
ATOM 2566 C CA . TYR A 1 323 ? 12.738 -1.845 -23.149 1.00 55.69 323 TYR A CA 1
ATOM 2567 C C . TYR A 1 323 ? 13.950 -2.563 -23.729 1.00 55.69 323 TYR A C 1
ATOM 2569 O O . TYR A 1 323 ? 14.417 -3.551 -23.171 1.00 55.69 323 TYR A O 1
ATOM 2577 N N . THR A 1 324 ? 14.458 -2.063 -24.853 1.00 48.00 324 THR A N 1
ATOM 2578 C CA . THR A 1 324 ? 15.655 -2.603 -25.501 1.00 48.00 324 THR A CA 1
ATOM 2579 C C . THR A 1 324 ? 16.827 -1.674 -25.247 1.00 48.00 324 THR A C 1
ATOM 2581 O O . THR A 1 324 ? 16.758 -0.483 -25.545 1.00 48.00 324 THR A O 1
ATOM 2584 N N . TYR A 1 325 ? 17.908 -2.230 -24.719 1.00 48.47 325 TYR A N 1
ATOM 2585 C CA . TYR A 1 325 ? 19.134 -1.507 -24.421 1.00 48.47 325 TYR A CA 1
ATOM 2586 C C . TYR A 1 325 ? 20.322 -2.192 -25.100 1.00 48.47 325 TYR A C 1
ATOM 2588 O O . TYR A 1 325 ? 20.394 -3.419 -25.185 1.00 48.47 325 TYR A O 1
ATOM 2596 N N . THR A 1 326 ? 21.277 -1.394 -25.566 1.00 42.00 326 THR A N 1
ATOM 2597 C CA . THR A 1 326 ? 22.573 -1.863 -26.068 1.00 42.00 326 THR A CA 1
ATOM 2598 C C . THR A 1 326 ? 23.584 -1.896 -24.924 1.00 42.00 326 THR A C 1
ATOM 2600 O O . THR A 1 326 ? 24.039 -0.845 -24.460 1.00 42.00 326 THR A O 1
ATOM 2603 N N . PHE A 1 327 ? 23.963 -3.095 -24.480 1.00 41.41 327 PHE A N 1
ATOM 2604 C CA . PHE A 1 327 ? 25.014 -3.307 -23.483 1.00 41.41 327 PHE A CA 1
ATOM 2605 C C . PHE A 1 327 ? 26.191 -4.016 -24.127 1.00 41.41 327 PHE A C 1
ATOM 2607 O O . PHE A 1 327 ? 26.016 -5.101 -24.673 1.00 41.41 327 PHE A O 1
ATOM 2614 N N . SER A 1 328 ? 27.391 -3.426 -24.045 1.00 39.25 328 SER A N 1
ATOM 2615 C CA . SER A 1 328 ? 28.626 -4.041 -24.568 1.00 39.25 328 SER A CA 1
ATOM 2616 C C . SER A 1 328 ? 28.433 -4.646 -25.968 1.00 39.25 328 SER A C 1
ATOM 2618 O O . SER A 1 328 ? 28.717 -5.821 -26.173 1.00 39.25 328 SER A O 1
ATOM 2620 N N . GLU A 1 329 ? 27.838 -3.871 -26.883 1.00 38.38 329 GLU A N 1
ATOM 2621 C CA . GLU A 1 329 ? 27.564 -4.278 -28.274 1.00 38.38 329 GLU A CA 1
ATOM 2622 C C . GLU A 1 329 ? 26.528 -5.416 -28.451 1.00 38.38 329 GLU A C 1
ATOM 2624 O O . GLU A 1 329 ? 26.302 -5.877 -29.565 1.00 38.38 329 GLU A O 1
ATOM 2629 N N . LYS A 1 330 ? 25.824 -5.838 -27.388 1.00 36.28 330 LYS A N 1
ATOM 2630 C CA . LYS A 1 330 ? 24.661 -6.741 -27.448 1.00 36.28 330 LYS A CA 1
ATOM 2631 C C . LYS A 1 330 ? 23.357 -6.005 -27.148 1.00 36.28 330 LYS A C 1
ATOM 2633 O O . LYS A 1 330 ? 23.194 -5.390 -26.094 1.00 36.28 330 LYS A O 1
ATOM 2638 N N . LEU A 1 331 ? 22.398 -6.127 -28.061 1.00 42.81 331 LEU A N 1
ATOM 2639 C CA . LEU A 1 331 ? 21.006 -5.734 -27.845 1.00 42.81 331 LEU A CA 1
ATOM 2640 C C . LEU A 1 331 ? 20.351 -6.711 -26.869 1.00 42.81 331 LEU A C 1
ATOM 2642 O O . LEU A 1 331 ? 20.324 -7.915 -27.117 1.00 42.81 331 LEU A O 1
ATOM 2646 N N . THR A 1 332 ? 19.828 -6.198 -25.758 1.00 47.53 332 THR A N 1
ATOM 2647 C CA . THR A 1 332 ? 19.014 -6.992 -24.833 1.00 47.53 332 THR A CA 1
ATOM 2648 C C . THR A 1 332 ? 17.690 -6.287 -24.581 1.00 47.53 332 THR A C 1
ATOM 2650 O O . THR A 1 332 ? 17.662 -5.103 -24.244 1.00 47.53 332 THR A O 1
ATOM 2653 N N . THR A 1 333 ? 16.595 -7.017 -24.777 1.00 53.66 333 THR A N 1
ATOM 2654 C CA . THR A 1 333 ? 15.229 -6.545 -24.543 1.00 53.66 333 THR A CA 1
ATOM 2655 C C . THR A 1 333 ? 14.733 -7.101 -23.221 1.00 53.66 333 THR A C 1
ATOM 2657 O O . THR A 1 333 ? 14.776 -8.310 -23.000 1.00 53.66 333 THR A O 1
ATOM 2660 N N . TRP A 1 334 ? 14.255 -6.221 -22.349 1.00 64.56 334 TRP A N 1
ATOM 2661 C CA . TRP A 1 334 ? 13.746 -6.560 -21.030 1.00 64.56 334 TRP A CA 1
ATOM 2662 C C . TRP A 1 334 ? 12.316 -6.062 -20.848 1.00 64.56 334 TRP A C 1
ATOM 2664 O O . TRP A 1 334 ? 11.916 -5.054 -21.436 1.00 64.56 334 TRP A O 1
ATOM 2674 N N . ARG A 1 335 ? 11.549 -6.764 -20.010 1.00 72.06 335 ARG A N 1
ATOM 2675 C CA . ARG A 1 335 ? 10.171 -6.404 -19.670 1.00 72.06 335 ARG A CA 1
ATOM 2676 C C . ARG A 1 335 ? 10.117 -5.809 -18.269 1.00 72.06 335 ARG A C 1
ATOM 2678 O O . ARG A 1 335 ? 10.570 -6.437 -17.313 1.00 72.06 335 ARG A O 1
ATOM 2685 N N . GLY A 1 336 ? 9.559 -4.613 -18.142 1.00 77.81 336 GLY A N 1
ATOM 2686 C CA . GLY A 1 336 ? 9.552 -3.871 -16.885 1.00 77.81 336 GLY A CA 1
ATOM 2687 C C . GLY A 1 336 ? 8.856 -2.527 -17.003 1.00 77.81 336 GLY A C 1
ATOM 2688 O O . GLY A 1 336 ? 8.117 -2.279 -17.946 1.00 77.81 336 GLY A O 1
ATOM 2689 N N . ASP A 1 337 ? 9.120 -1.637 -16.061 1.00 77.94 337 ASP A N 1
ATOM 2690 C CA . ASP A 1 337 ? 8.613 -0.257 -16.058 1.00 77.94 337 ASP A CA 1
ATOM 2691 C C . ASP A 1 337 ? 9.666 0.763 -16.554 1.00 77.94 337 ASP A C 1
ATOM 2693 O O . ASP A 1 337 ? 9.502 1.982 -16.432 1.00 77.94 337 ASP A O 1
ATOM 2697 N N . GLY A 1 338 ? 10.763 0.248 -17.123 1.00 73.00 338 GLY A N 1
ATOM 2698 C CA . GLY A 1 338 ? 11.908 0.993 -17.652 1.00 73.00 338 GLY A CA 1
ATOM 2699 C C . GLY A 1 338 ? 13.004 1.291 -16.631 1.00 73.00 338 GLY A C 1
ATOM 2700 O O . GLY A 1 338 ? 14.031 1.864 -16.993 1.00 73.00 338 GLY A O 1
ATOM 2701 N N . VAL A 1 339 ? 12.810 0.881 -15.374 1.00 75.81 339 VAL A N 1
ATOM 2702 C CA . VAL A 1 339 ? 13.842 0.895 -14.326 1.00 75.81 339 VAL A CA 1
ATOM 2703 C C . VAL A 1 339 ? 13.934 -0.469 -13.648 1.00 75.81 339 VAL A C 1
ATOM 2705 O O . VAL A 1 339 ? 15.035 -0.967 -13.435 1.00 75.81 339 VAL A O 1
ATOM 2708 N N . VAL A 1 340 ? 12.794 -1.084 -13.340 1.00 80.88 340 VAL A N 1
ATOM 2709 C CA . VAL A 1 340 ? 12.675 -2.353 -12.623 1.00 80.88 340 VAL A CA 1
ATOM 2710 C C . VAL A 1 340 ? 12.026 -3.396 -13.528 1.00 80.88 340 VAL A C 1
ATOM 2712 O O . VAL A 1 340 ? 11.008 -3.141 -14.177 1.00 80.88 340 VAL A O 1
ATOM 2715 N N . LEU A 1 341 ? 12.618 -4.591 -13.575 1.00 81.75 341 LEU A N 1
ATOM 2716 C CA . LEU A 1 341 ? 12.068 -5.705 -14.345 1.00 81.75 341 LEU A CA 1
ATOM 2717 C C . LEU A 1 341 ? 10.829 -6.295 -13.676 1.00 81.75 341 LEU A C 1
ATOM 2719 O O . LEU A 1 341 ? 10.752 -6.378 -12.451 1.00 81.75 341 LEU A O 1
ATOM 2723 N N . VAL A 1 342 ? 9.903 -6.821 -14.479 1.00 84.31 342 VAL A N 1
ATOM 2724 C CA . VAL A 1 342 ? 8.749 -7.579 -13.964 1.00 84.31 342 VAL A CA 1
ATOM 2725 C C . VAL A 1 342 ? 9.214 -8.733 -13.068 1.00 84.31 342 VAL A C 1
ATOM 2727 O O . VAL A 1 342 ? 8.637 -8.964 -12.006 1.00 84.31 342 VAL A O 1
ATOM 2730 N N . ASP A 1 343 ? 10.288 -9.429 -13.451 1.00 85.31 343 ASP A N 1
ATOM 2731 C CA . ASP A 1 343 ? 10.870 -10.514 -12.651 1.00 85.31 343 ASP A CA 1
ATOM 2732 C C . ASP A 1 343 ? 11.473 -10.023 -11.331 1.00 85.31 343 ASP A C 1
ATOM 2734 O O . ASP A 1 343 ? 11.370 -10.697 -10.304 1.00 85.31 343 ASP A O 1
ATOM 2738 N N . SER A 1 344 ? 12.022 -8.809 -11.323 1.00 89.88 344 SER A N 1
ATOM 2739 C CA . SER A 1 344 ? 12.522 -8.168 -10.111 1.00 89.88 344 SER A CA 1
ATOM 2740 C C . SER A 1 344 ? 11.398 -7.813 -9.134 1.00 89.88 344 SER A C 1
ATOM 2742 O O . SER A 1 344 ? 11.591 -7.917 -7.924 1.00 89.88 344 SER A O 1
ATOM 2744 N N . VAL A 1 345 ? 10.203 -7.475 -9.634 1.00 93.12 345 VAL A N 1
ATOM 2745 C CA . VAL A 1 345 ? 9.028 -7.159 -8.804 1.00 93.12 345 VAL A CA 1
ATOM 2746 C C . VAL A 1 345 ? 8.472 -8.383 -8.066 1.00 93.12 345 VAL A C 1
ATOM 2748 O O . VAL A 1 345 ? 7.911 -8.239 -6.976 1.00 93.12 345 VAL A O 1
ATOM 2751 N N . LYS A 1 346 ? 8.636 -9.592 -8.615 1.00 91.81 346 LYS A N 1
ATOM 2752 C CA . LYS A 1 346 ? 8.062 -10.835 -8.068 1.00 91.81 346 LYS A CA 1
ATOM 2753 C C . LYS A 1 346 ? 8.552 -11.145 -6.649 1.00 91.81 346 LYS A C 1
ATOM 2755 O O . LYS A 1 346 ? 9.737 -11.036 -6.342 1.00 91.81 346 LYS A O 1
ATOM 2760 N N . LEU A 1 347 ? 7.638 -11.641 -5.813 1.00 92.38 347 LEU A N 1
ATOM 2761 C CA . LEU A 1 347 ? 7.948 -12.277 -4.532 1.00 92.38 347 LEU A CA 1
ATOM 2762 C C . LEU A 1 347 ? 7.282 -13.657 -4.442 1.00 92.38 347 LEU A C 1
ATOM 2764 O O . LEU A 1 347 ? 6.123 -13.792 -4.840 1.00 92.38 347 LEU A O 1
ATOM 2768 N N . PRO A 1 348 ? 7.970 -14.683 -3.905 1.00 90.69 348 PRO A N 1
ATOM 2769 C CA . PRO A 1 348 ? 7.385 -16.011 -3.749 1.00 90.69 348 PRO A CA 1
ATOM 2770 C C . PRO A 1 348 ? 6.090 -15.984 -2.927 1.00 90.69 348 PRO A C 1
ATOM 2772 O O . PRO A 1 348 ? 6.069 -15.469 -1.811 1.00 90.69 348 PRO A O 1
ATOM 2775 N N . GLY A 1 349 ? 5.015 -16.559 -3.476 1.00 89.44 349 GLY A N 1
ATOM 2776 C CA . GLY A 1 349 ? 3.712 -16.649 -2.805 1.00 89.44 349 GLY A CA 1
ATOM 2777 C C . GLY A 1 349 ? 2.932 -15.332 -2.713 1.00 89.44 349 GLY A C 1
ATOM 2778 O O . GLY A 1 349 ? 1.893 -15.304 -2.061 1.00 89.44 349 GLY A O 1
ATOM 2779 N N . VAL A 1 350 ? 3.404 -14.259 -3.354 1.00 92.44 350 VAL A N 1
ATOM 2780 C CA . VAL A 1 350 ? 2.739 -12.951 -3.368 1.00 92.44 350 VAL A CA 1
ATOM 2781 C C . VAL A 1 350 ? 2.064 -12.727 -4.726 1.00 92.44 350 VAL A C 1
ATOM 2783 O O . VAL A 1 350 ? 2.734 -12.876 -5.751 1.00 92.44 350 VAL A O 1
ATOM 2786 N N . PRO A 1 351 ? 0.770 -12.354 -4.769 1.00 88.50 351 PRO A N 1
ATOM 2787 C CA . PRO A 1 351 ? 0.088 -11.987 -6.007 1.00 88.50 351 PRO A CA 1
ATOM 2788 C C . PRO A 1 351 ? 0.803 -10.857 -6.756 1.00 88.50 351 PRO A C 1
ATOM 2790 O O . PRO A 1 351 ? 1.098 -9.816 -6.165 1.00 88.50 351 PRO A O 1
ATOM 2793 N N . LEU A 1 352 ? 1.021 -11.065 -8.058 1.00 88.81 352 LEU A N 1
ATOM 2794 C CA . LEU A 1 352 ? 1.558 -10.073 -8.986 1.00 88.81 352 LEU A CA 1
ATOM 2795 C C . LEU A 1 352 ? 0.447 -9.556 -9.903 1.00 88.81 352 LEU A C 1
ATOM 2797 O O . LEU A 1 352 ? -0.226 -10.329 -10.583 1.00 88.81 352 LEU A O 1
ATOM 2801 N N . TYR A 1 353 ? 0.315 -8.238 -9.956 1.00 84.56 353 TYR A N 1
ATOM 2802 C CA . TYR A 1 353 ? -0.506 -7.527 -10.924 1.00 84.56 353 TYR A CA 1
ATOM 2803 C C . TYR A 1 353 ? 0.371 -6.743 -11.879 1.00 84.56 353 TYR A C 1
ATOM 2805 O O . TYR A 1 353 ? 1.497 -6.367 -11.550 1.00 84.56 353 TYR A O 1
ATOM 2813 N N . CYS A 1 354 ? -0.172 -6.459 -13.054 1.00 81.19 354 CYS A N 1
ATOM 2814 C CA . CYS A 1 354 ? 0.570 -5.808 -14.110 1.00 81.19 354 CYS A CA 1
ATOM 2815 C C . CYS A 1 354 ? -0.220 -4.667 -14.738 1.00 81.19 354 CYS A C 1
ATOM 2817 O O . CYS A 1 354 ? -1.421 -4.776 -14.977 1.00 81.19 354 CYS A O 1
ATOM 2819 N N . THR A 1 355 ? 0.479 -3.564 -14.985 1.00 77.06 355 THR A N 1
ATOM 2820 C CA . THR A 1 355 ? -0.020 -2.375 -15.673 1.00 77.06 355 THR A CA 1
ATOM 2821 C C . THR A 1 355 ? 0.943 -1.993 -16.798 1.00 77.06 355 THR A C 1
ATOM 2823 O O . THR A 1 355 ? 2.011 -2.589 -16.951 1.00 77.06 355 THR A O 1
ATOM 2826 N N . HIS A 1 356 ? 0.580 -1.010 -17.620 1.00 75.69 356 HIS A N 1
ATOM 2827 C CA . HIS A 1 356 ? 1.447 -0.490 -18.688 1.00 75.69 356 HIS A CA 1
ATOM 2828 C C . HIS A 1 356 ? 2.128 0.829 -18.295 1.00 75.69 356 HIS A C 1
ATOM 2830 O O . HIS A 1 356 ? 2.485 1.626 -19.157 1.00 75.69 356 HIS A O 1
ATOM 2836 N N . ASP A 1 357 ? 2.286 1.063 -16.992 1.00 77.19 357 ASP A N 1
ATOM 2837 C CA . ASP A 1 357 ? 2.836 2.309 -16.470 1.00 77.19 357 ASP A CA 1
ATOM 2838 C C . ASP A 1 357 ? 4.369 2.291 -16.446 1.00 77.19 357 ASP A C 1
ATOM 2840 O O . ASP A 1 357 ? 5.007 1.235 -16.396 1.00 77.19 357 ASP A O 1
ATOM 2844 N N . THR A 1 358 ? 4.961 3.483 -16.444 1.00 78.44 358 THR A N 1
ATOM 2845 C CA . THR A 1 358 ? 6.413 3.668 -16.313 1.00 78.44 358 THR A CA 1
ATOM 2846 C C . THR A 1 358 ? 6.817 3.861 -14.852 1.00 78.44 358 THR A C 1
ATOM 2848 O O . THR A 1 358 ? 6.005 4.259 -14.015 1.00 78.44 358 THR A O 1
ATOM 2851 N N . HIS A 1 359 ? 8.090 3.617 -14.533 1.00 82.69 359 HIS A N 1
ATOM 2852 C CA . HIS A 1 359 ? 8.595 3.757 -13.164 1.00 82.69 359 HIS A CA 1
ATOM 2853 C C . HIS A 1 359 ? 8.515 5.198 -12.642 1.00 82.69 359 HIS A C 1
ATOM 2855 O O . HIS A 1 359 ? 8.253 5.438 -11.467 1.00 82.69 359 HIS A O 1
ATOM 2861 N N . ALA A 1 360 ? 8.793 6.168 -13.516 1.00 74.88 360 ALA A N 1
ATOM 2862 C CA . ALA A 1 360 ? 8.836 7.590 -13.203 1.00 74.88 360 ALA A CA 1
ATOM 2863 C C . ALA A 1 360 ? 8.671 8.432 -14.472 1.00 74.88 360 ALA A C 1
ATOM 2865 O O . ALA A 1 360 ? 9.094 8.034 -15.565 1.00 74.88 360 ALA A O 1
ATOM 2866 N N . ALA A 1 361 ? 8.156 9.648 -14.302 1.00 59.25 361 ALA A N 1
ATOM 2867 C CA . ALA A 1 361 ? 8.159 10.665 -15.339 1.00 59.25 361 ALA A CA 1
ATOM 2868 C C . ALA A 1 361 ? 9.589 10.873 -15.875 1.00 59.25 361 ALA A C 1
ATOM 2870 O O . ALA A 1 361 ? 10.536 11.096 -15.122 1.00 59.25 361 ALA A O 1
ATOM 2871 N N . GLY A 1 362 ? 9.758 10.792 -17.196 1.00 49.56 362 GLY A N 1
ATOM 2872 C CA . GLY A 1 362 ? 11.049 11.024 -17.850 1.00 49.56 362 GLY A CA 1
ATOM 2873 C C . GLY A 1 362 ? 11.917 9.788 -18.108 1.00 49.56 362 GLY A C 1
ATOM 2874 O O . GLY A 1 362 ? 12.960 9.925 -18.747 1.00 49.56 362 GLY A O 1
ATOM 2875 N N . VAL A 1 363 ? 11.460 8.574 -17.777 1.00 56.69 363 VAL A N 1
ATOM 2876 C CA . VAL A 1 363 ? 12.038 7.323 -18.326 1.00 56.69 363 VAL A CA 1
ATOM 2877 C C . VAL A 1 363 ? 12.016 7.323 -19.872 1.00 56.69 363 VAL A C 1
ATOM 2879 O O . VAL A 1 363 ? 12.853 6.703 -20.528 1.00 56.69 363 VAL A O 1
ATOM 2882 N N . ARG A 1 364 ? 11.151 8.134 -20.493 1.00 49.00 364 ARG A N 1
ATOM 2883 C CA . ARG A 1 364 ? 11.191 8.447 -21.930 1.00 49.00 364 ARG A CA 1
ATOM 2884 C C . ARG A 1 364 ? 12.419 9.244 -22.386 1.00 49.00 364 ARG A C 1
ATOM 2886 O O . ARG A 1 364 ? 12.885 9.030 -23.498 1.00 49.00 364 ARG A O 1
ATOM 2893 N N . TRP A 1 365 ? 12.970 10.145 -21.574 1.00 39.34 365 TRP A N 1
ATOM 2894 C CA . TRP A 1 365 ? 14.176 10.912 -21.938 1.00 39.34 365 TRP A CA 1
ATOM 2895 C C . TRP A 1 365 ? 15.434 10.045 -21.882 1.00 39.34 365 TRP A C 1
ATOM 2897 O O . TRP A 1 365 ? 16.306 10.145 -22.738 1.00 39.34 365 TRP A O 1
ATOM 2907 N N . VAL A 1 366 ? 15.467 9.111 -20.936 1.00 41.84 366 VAL A N 1
ATOM 2908 C CA . VAL A 1 366 ? 16.446 8.017 -20.870 1.00 41.84 366 VAL A CA 1
ATOM 2909 C C . VAL A 1 366 ? 16.403 7.160 -22.134 1.00 41.84 366 VAL A C 1
ATOM 2911 O O . VAL A 1 366 ? 17.443 6.844 -22.708 1.00 41.84 366 VAL A O 1
ATOM 2914 N N . ARG A 1 367 ? 15.197 6.855 -22.623 1.00 43.56 367 ARG A N 1
ATOM 2915 C CA . ARG A 1 367 ? 14.961 6.144 -23.888 1.00 43.56 367 ARG A CA 1
ATOM 2916 C C . ARG A 1 367 ? 15.586 6.840 -25.107 1.00 43.56 367 ARG A C 1
ATOM 2918 O O . ARG A 1 367 ? 15.948 6.157 -26.055 1.00 43.56 367 ARG A O 1
ATOM 2925 N N . LEU A 1 368 ? 15.697 8.173 -25.077 1.00 36.91 368 LEU A N 1
ATOM 2926 C CA . LEU A 1 368 ? 16.233 9.010 -26.161 1.00 36.91 368 LEU A CA 1
ATOM 2927 C C . LEU A 1 368 ? 17.749 9.261 -26.054 1.00 36.91 368 LEU A C 1
ATOM 2929 O O . LEU A 1 368 ? 18.384 9.527 -27.067 1.00 36.91 368 LEU A O 1
ATOM 2933 N N . LEU A 1 369 ? 18.322 9.207 -24.845 1.00 34.53 369 LEU A N 1
ATOM 2934 C CA . LEU A 1 369 ? 19.728 9.551 -24.580 1.00 34.53 369 LEU A CA 1
ATOM 2935 C C . LEU A 1 369 ? 20.684 8.345 -24.570 1.00 34.53 369 LEU A C 1
ATOM 2937 O O . LEU A 1 369 ? 21.880 8.531 -24.780 1.00 34.53 369 LEU A O 1
ATOM 2941 N N . PHE A 1 370 ? 20.193 7.124 -24.311 1.00 35.94 370 PHE A N 1
ATOM 2942 C CA . PHE A 1 370 ? 21.047 5.932 -24.117 1.00 35.94 370 PHE A CA 1
ATOM 2943 C C . PHE A 1 370 ? 20.894 4.842 -25.171 1.00 35.94 370 PHE A C 1
ATOM 2945 O O . PHE A 1 370 ? 21.557 3.807 -25.084 1.00 35.94 370 PHE A O 1
ATOM 2952 N N . SER A 1 371 ? 20.082 5.078 -26.197 1.00 38.28 371 SER A N 1
ATOM 2953 C CA . SER A 1 371 ? 20.267 4.378 -27.454 1.00 38.28 371 SER A CA 1
ATOM 2954 C C . SER A 1 371 ? 21.541 4.932 -28.097 1.00 38.28 371 SER A C 1
ATOM 2956 O O . SER A 1 371 ? 21.525 6.005 -28.695 1.00 38.28 371 SER A O 1
ATOM 2958 N N . ALA A 1 372 ? 22.660 4.218 -27.954 1.00 34.00 372 ALA A N 1
ATOM 2959 C CA . ALA A 1 372 ? 23.883 4.522 -28.709 1.00 34.00 372 ALA A CA 1
ATOM 2960 C C . ALA A 1 372 ? 23.657 4.422 -30.232 1.00 34.00 372 ALA A C 1
ATOM 2962 O O . ALA A 1 372 ? 24.478 4.876 -31.021 1.00 34.00 372 ALA A O 1
ATOM 2963 N N . ASP A 1 373 ? 22.519 3.844 -30.614 1.00 38.34 373 ASP A N 1
ATOM 2964 C CA . ASP A 1 373 ? 22.017 3.713 -31.961 1.00 38.34 373 ASP A CA 1
ATOM 2965 C C . ASP A 1 373 ? 20.750 4.583 -32.147 1.00 38.34 373 ASP A C 1
ATOM 2967 O O . ASP A 1 373 ? 19.723 4.318 -31.506 1.00 38.34 373 ASP A O 1
ATOM 2971 N N . PRO A 1 374 ? 20.770 5.597 -33.028 1.00 38.00 374 PRO A N 1
ATOM 2972 C CA . PRO A 1 374 ? 19.592 6.396 -33.363 1.00 38.00 374 PRO A CA 1
ATOM 2973 C C . PRO A 1 374 ? 18.380 5.563 -33.838 1.00 38.00 374 PRO A C 1
ATOM 2975 O O . PRO A 1 374 ? 17.241 6.025 -33.734 1.00 38.00 374 PRO A O 1
ATOM 2978 N N . LEU A 1 375 ? 18.588 4.324 -34.308 1.00 35.78 375 LEU A N 1
ATOM 2979 C CA . LEU A 1 375 ? 17.537 3.377 -34.701 1.00 35.78 375 LEU A CA 1
ATOM 2980 C C . LEU A 1 375 ? 16.773 2.792 -33.503 1.00 35.78 375 LEU A C 1
ATOM 2982 O O . LEU A 1 375 ? 15.563 2.589 -33.606 1.00 35.78 375 LEU A O 1
ATOM 2986 N N . VAL A 1 376 ? 17.415 2.586 -32.347 1.00 37.31 376 VAL A N 1
ATOM 2987 C CA . VAL A 1 376 ? 16.759 2.048 -31.135 1.00 37.31 376 VAL A CA 1
ATOM 2988 C C . VAL A 1 376 ? 15.844 3.097 -30.491 1.00 37.31 376 VAL A C 1
ATOM 2990 O O . VAL A 1 376 ? 14.736 2.763 -30.059 1.00 37.31 376 VAL A O 1
ATOM 2993 N N . ALA A 1 377 ? 16.230 4.380 -30.533 1.00 37.59 377 ALA A N 1
ATOM 2994 C CA . ALA A 1 377 ? 15.324 5.487 -30.212 1.00 37.59 377 ALA A CA 1
ATOM 2995 C C . ALA A 1 377 ? 14.089 5.482 -31.127 1.00 37.59 377 ALA A C 1
ATOM 2997 O O . ALA A 1 377 ? 12.987 5.783 -30.673 1.00 37.59 377 ALA A O 1
ATOM 2998 N N . LEU A 1 378 ? 14.252 5.098 -32.399 1.00 36.41 378 LEU A N 1
ATOM 2999 C CA . LEU A 1 378 ? 13.187 5.066 -33.398 1.00 36.41 378 LEU A CA 1
ATOM 3000 C C . LEU A 1 378 ? 12.285 3.823 -33.314 1.00 36.41 378 LEU A C 1
ATOM 3002 O O . LEU A 1 378 ? 11.116 3.913 -33.681 1.00 36.41 378 LEU A O 1
ATOM 3006 N N . MET A 1 379 ? 12.778 2.668 -32.859 1.00 35.59 379 MET A N 1
ATOM 3007 C CA . MET A 1 379 ? 12.021 1.404 -32.771 1.00 35.59 379 MET A CA 1
ATOM 3008 C C . MET A 1 379 ? 11.163 1.281 -31.501 1.00 35.59 379 MET A C 1
ATOM 3010 O O . MET A 1 379 ? 10.190 0.537 -31.495 1.00 35.59 379 MET A O 1
ATOM 3014 N N . GLY A 1 380 ? 11.452 2.044 -30.443 1.00 39.56 380 GLY A N 1
ATOM 3015 C CA . GLY A 1 380 ? 10.747 1.940 -29.161 1.00 39.56 380 GLY A CA 1
ATOM 3016 C C . GLY A 1 380 ? 9.403 2.679 -29.045 1.00 39.56 380 GLY A C 1
ATOM 3017 O O . GLY A 1 380 ? 8.830 2.701 -27.969 1.00 39.56 380 GLY A O 1
ATOM 3018 N N . PHE A 1 381 ? 8.872 3.353 -30.061 1.00 39.12 381 PHE A N 1
ATOM 3019 C CA . PHE A 1 381 ? 7.693 4.211 -29.852 1.00 39.12 381 PHE A CA 1
ATOM 3020 C C . PHE A 1 381 ? 6.369 3.424 -29.712 1.00 39.12 381 PHE A C 1
ATOM 3022 O O . PHE A 1 381 ? 5.672 3.238 -30.704 1.00 39.12 381 PHE A O 1
ATOM 3029 N N . ASP A 1 382 ? 5.979 3.048 -28.484 1.00 40.72 382 ASP A N 1
ATOM 3030 C CA . ASP A 1 382 ? 4.551 2.975 -28.117 1.00 40.72 382 ASP A CA 1
ATOM 3031 C C . ASP A 1 382 ? 4.108 4.400 -27.746 1.00 40.72 382 ASP A C 1
ATOM 3033 O O . ASP A 1 382 ? 4.695 5.050 -26.879 1.00 40.72 382 ASP A O 1
ATOM 3037 N N . ALA A 1 383 ? 3.140 4.930 -28.487 1.00 35.12 383 ALA A N 1
ATOM 3038 C CA . ALA A 1 383 ? 2.655 6.303 -28.393 1.00 35.12 383 ALA A CA 1
ATOM 3039 C C . ALA A 1 383 ? 1.507 6.426 -27.376 1.00 35.12 383 ALA A C 1
ATOM 3041 O O . ALA A 1 383 ? 0.470 7.014 -27.684 1.00 35.12 383 ALA A O 1
ATOM 3042 N N . ARG A 1 384 ? 1.670 5.848 -26.181 1.00 43.84 384 ARG A N 1
ATOM 3043 C CA . ARG A 1 384 ? 0.742 6.032 -25.056 1.00 43.84 384 ARG A CA 1
ATOM 3044 C C . ARG A 1 384 ? 1.414 6.802 -23.925 1.00 43.84 384 ARG A C 1
ATOM 3046 O O . ARG A 1 384 ? 2.629 6.737 -23.770 1.00 43.84 384 ARG A O 1
ATOM 3053 N N . ASP A 1 385 ? 0.604 7.601 -23.234 1.00 47.69 385 ASP A N 1
ATOM 3054 C CA . ASP A 1 385 ? 1.013 8.644 -22.293 1.00 47.69 385 ASP A CA 1
ATOM 3055 C C . ASP A 1 385 ? 2.029 8.134 -21.254 1.00 47.69 385 ASP A C 1
ATOM 3057 O O . ASP A 1 385 ? 1.842 7.063 -20.680 1.00 47.69 385 ASP A O 1
ATOM 3061 N N . ASP A 1 386 ? 3.096 8.909 -21.014 1.00 58.94 386 ASP A N 1
ATOM 3062 C CA . ASP A 1 386 ? 4.157 8.653 -20.024 1.00 58.94 386 ASP A CA 1
ATOM 3063 C C . ASP A 1 386 ? 3.618 8.758 -18.587 1.00 58.94 386 ASP A C 1
ATOM 3065 O O . ASP A 1 386 ? 3.993 9.647 -17.821 1.00 58.94 386 ASP A O 1
ATOM 3069 N N . ILE A 1 387 ? 2.680 7.891 -18.223 1.00 67.88 387 ILE A N 1
ATOM 3070 C CA . ILE A 1 387 ? 2.060 7.913 -16.909 1.00 67.88 387 ILE A CA 1
ATOM 3071 C C . ILE A 1 387 ? 2.953 7.120 -15.957 1.00 67.88 387 ILE A C 1
ATOM 3073 O O . ILE A 1 387 ? 3.265 5.944 -16.174 1.00 67.88 387 ILE A O 1
ATOM 3077 N N . THR A 1 388 ? 3.396 7.793 -14.900 1.00 82.81 388 THR A N 1
ATOM 3078 C CA . THR A 1 388 ? 4.114 7.161 -13.794 1.00 82.81 388 THR A CA 1
ATOM 3079 C C . THR A 1 388 ? 3.173 6.209 -13.061 1.00 82.81 388 THR A C 1
ATOM 3081 O O . THR A 1 388 ? 2.009 6.539 -12.833 1.00 82.81 388 THR A O 1
ATOM 3084 N N . ILE A 1 389 ? 3.663 5.060 -12.598 1.00 86.25 389 ILE A N 1
ATOM 3085 C CA . ILE A 1 389 ? 2.845 4.086 -11.857 1.00 86.25 389 ILE A CA 1
ATOM 3086 C C . ILE A 1 389 ? 2.178 4.686 -10.601 1.00 86.25 389 ILE A C 1
ATOM 3088 O O . ILE A 1 389 ? 1.074 4.288 -10.239 1.00 86.25 389 ILE A O 1
ATOM 3092 N N . THR A 1 390 ? 2.778 5.706 -9.975 1.00 88.75 390 THR A N 1
ATOM 3093 C CA . THR A 1 390 ? 2.201 6.451 -8.835 1.00 88.75 390 THR A CA 1
ATOM 3094 C C . THR A 1 390 ? 1.206 7.550 -9.235 1.00 88.75 390 THR A C 1
ATOM 3096 O O . THR A 1 390 ? 0.572 8.165 -8.379 1.00 88.75 390 THR A O 1
ATOM 3099 N N . GLU A 1 391 ? 1.040 7.811 -10.531 1.00 84.19 391 GLU A N 1
ATOM 3100 C CA . GLU A 1 391 ? 0.086 8.776 -11.093 1.00 84.19 391 GLU A CA 1
ATOM 3101 C C . GLU A 1 391 ? -1.059 8.089 -11.847 1.00 84.19 391 GLU A C 1
ATOM 3103 O O . GLU A 1 391 ? -2.117 8.691 -12.056 1.00 84.19 391 GLU A O 1
ATOM 3108 N N . SER A 1 392 ? -0.887 6.812 -12.185 1.00 78.50 392 SER A N 1
ATOM 3109 C CA . SER A 1 392 ? -1.812 6.021 -12.989 1.00 78.50 392 SER A CA 1
ATOM 3110 C C . SER A 1 392 ? -3.145 5.736 -12.312 1.00 78.50 392 SER A C 1
ATOM 3112 O O . SER A 1 392 ? -3.218 5.321 -11.154 1.00 78.50 392 SER A O 1
ATOM 3114 N N . GLU A 1 393 ? -4.225 5.941 -13.065 1.00 72.25 393 GLU A N 1
ATOM 3115 C CA . GLU A 1 393 ? -5.573 5.520 -12.671 1.00 72.25 393 GLU A CA 1
ATOM 3116 C C . GLU A 1 393 ? -5.703 4.001 -12.661 1.00 72.25 393 GLU A C 1
ATOM 3118 O O . GLU A 1 393 ? -6.366 3.450 -11.786 1.00 72.25 393 GLU A O 1
ATOM 3123 N N . VAL A 1 394 ? -5.024 3.322 -13.590 1.00 72.75 394 VAL A N 1
ATOM 3124 C CA . VAL A 1 394 ? -5.036 1.861 -13.686 1.00 72.75 394 VAL A CA 1
ATOM 3125 C C . VAL A 1 394 ? -4.316 1.261 -12.483 1.00 72.75 394 VAL A C 1
ATOM 3127 O O . VAL A 1 394 ? -4.899 0.434 -11.782 1.00 72.75 394 VAL A O 1
ATOM 3130 N N . ALA A 1 395 ? -3.096 1.722 -12.180 1.00 80.81 395 ALA A N 1
ATOM 3131 C CA . ALA A 1 395 ? -2.371 1.261 -10.996 1.00 80.81 395 ALA A CA 1
ATOM 3132 C C . ALA A 1 395 ? -3.137 1.559 -9.702 1.00 80.81 395 ALA A C 1
ATOM 3134 O O . ALA A 1 395 ? -3.206 0.699 -8.824 1.00 80.81 395 ALA A O 1
ATOM 3135 N N . TYR A 1 396 ? -3.763 2.738 -9.596 1.00 81.50 396 TYR A N 1
ATOM 3136 C CA . TYR A 1 396 ? -4.615 3.065 -8.455 1.00 81.50 396 TYR A CA 1
ATOM 3137 C C . TYR A 1 396 ? -5.813 2.114 -8.344 1.00 81.50 396 TYR A C 1
ATOM 3139 O O . TYR A 1 396 ? -6.095 1.612 -7.260 1.00 81.50 396 TYR A O 1
ATOM 3147 N N . GLY A 1 397 ? -6.496 1.817 -9.452 1.00 75.00 397 GLY A N 1
ATOM 3148 C CA . GLY A 1 397 ? -7.622 0.885 -9.478 1.00 75.00 397 GLY A CA 1
ATOM 3149 C C . GLY A 1 397 ? -7.227 -0.526 -9.036 1.00 75.00 397 GLY A C 1
ATOM 3150 O O . GLY A 1 397 ? -7.930 -1.143 -8.236 1.00 75.00 397 GLY A O 1
ATOM 3151 N N . VAL A 1 398 ? -6.078 -1.028 -9.492 1.00 77.62 398 VAL A N 1
ATOM 3152 C CA . VAL A 1 398 ? -5.526 -2.318 -9.041 1.00 77.62 398 VAL A CA 1
ATOM 3153 C C . VAL A 1 398 ? -5.196 -2.272 -7.545 1.00 77.62 398 VAL A C 1
ATOM 3155 O O . VAL A 1 398 ? -5.601 -3.162 -6.796 1.00 77.62 398 VAL A O 1
ATOM 3158 N N . ALA A 1 399 ? -4.528 -1.210 -7.089 1.00 84.94 399 ALA A N 1
ATOM 3159 C CA . ALA A 1 399 ? -4.180 -1.014 -5.686 1.00 84.94 399 ALA A CA 1
ATOM 3160 C C . ALA A 1 399 ? -5.415 -0.972 -4.776 1.00 84.94 399 ALA A C 1
ATOM 3162 O O . ALA A 1 399 ? -5.486 -1.708 -3.792 1.00 84.94 399 ALA A O 1
ATOM 3163 N N . LYS A 1 400 ? -6.418 -0.168 -5.142 1.00 82.75 400 LYS A N 1
ATOM 3164 C CA . LYS A 1 400 ? -7.718 -0.078 -4.470 1.00 82.75 400 LYS A CA 1
ATOM 3165 C C . LYS A 1 400 ? -8.368 -1.453 -4.352 1.00 82.75 400 LYS A C 1
ATOM 3167 O O . LYS A 1 400 ? -8.808 -1.830 -3.268 1.00 82.75 400 LYS A O 1
ATOM 3172 N N . ASN A 1 401 ? -8.394 -2.221 -5.441 1.00 78.50 401 ASN A N 1
ATOM 3173 C CA . ASN A 1 401 ? -8.985 -3.554 -5.432 1.00 78.50 401 ASN A CA 1
ATOM 3174 C C . ASN A 1 401 ? -8.245 -4.522 -4.501 1.00 78.50 401 ASN A C 1
ATOM 3176 O O . ASN A 1 401 ? -8.894 -5.257 -3.769 1.00 78.50 401 ASN A O 1
ATOM 3180 N N . ALA A 1 402 ? -6.914 -4.505 -4.457 1.00 81.62 402 ALA A N 1
ATOM 3181 C CA . ALA A 1 402 ? -6.157 -5.332 -3.513 1.00 81.62 402 ALA A CA 1
ATOM 3182 C C . ALA A 1 402 ? -6.392 -4.916 -2.041 1.00 81.62 402 ALA A C 1
ATOM 3184 O O . ALA A 1 402 ? -6.537 -5.752 -1.139 1.00 81.62 402 ALA A O 1
ATOM 3185 N N . LEU A 1 403 ? -6.487 -3.608 -1.786 1.00 85.12 403 LEU A N 1
ATOM 3186 C CA . LEU A 1 403 ? -6.733 -3.051 -0.454 1.00 85.12 403 LEU A CA 1
ATOM 3187 C C . LEU A 1 403 ? -8.137 -3.375 0.073 1.00 85.12 403 LEU A C 1
ATOM 3189 O O . LEU A 1 403 ? -8.276 -3.728 1.248 1.00 85.12 403 LEU A O 1
ATOM 3193 N N . LEU A 1 404 ? -9.162 -3.324 -0.778 1.00 77.00 404 LEU A N 1
ATOM 3194 C CA . LEU A 1 404 ? -10.549 -3.618 -0.396 1.00 77.00 404 LEU A CA 1
ATOM 3195 C C . LEU A 1 404 ? -10.871 -5.104 -0.479 1.00 77.00 404 LEU A C 1
ATOM 3197 O O . LEU A 1 404 ? -11.353 -5.675 0.491 1.00 77.00 404 LEU A O 1
ATOM 3201 N N . TYR A 1 405 ? -10.543 -5.714 -1.614 1.00 71.38 405 TYR A N 1
ATOM 3202 C CA . TYR A 1 405 ? -11.017 -7.032 -2.023 1.00 71.38 405 TYR A CA 1
ATOM 3203 C C . TYR A 1 405 ? -9.919 -8.079 -2.113 1.00 71.38 405 TYR A C 1
ATOM 3205 O O . TYR A 1 405 ? -10.048 -9.020 -2.884 1.00 71.38 405 TYR A O 1
ATOM 3213 N N . GLY A 1 406 ? -8.815 -7.902 -1.385 1.00 64.25 406 GLY A N 1
ATOM 3214 C CA . GLY A 1 406 ? -7.925 -9.023 -1.067 1.00 64.25 406 GLY A CA 1
ATOM 3215 C C . GLY A 1 406 ? -7.250 -9.681 -2.275 1.00 64.25 406 GLY A C 1
ATOM 3216 O O . GLY A 1 406 ? -6.689 -10.765 -2.152 1.00 64.25 406 GLY A O 1
ATOM 3217 N N . GLY A 1 407 ? -7.306 -9.041 -3.447 1.00 52.97 407 GLY A N 1
ATOM 3218 C CA . GLY A 1 407 ? -6.878 -9.649 -4.698 1.00 52.97 407 GLY A CA 1
ATOM 3219 C C . GLY A 1 407 ? -7.897 -10.585 -5.353 1.00 52.97 407 GLY A C 1
ATOM 3220 O O . GLY A 1 407 ? -7.500 -11.535 -6.012 1.00 52.97 407 GLY A O 1
ATOM 3221 N N . ALA A 1 408 ? -9.202 -10.318 -5.232 1.00 47.72 408 ALA A N 1
ATOM 3222 C CA . ALA A 1 408 ? -10.253 -10.996 -6.003 1.00 47.72 408 ALA A CA 1
ATOM 3223 C C . ALA A 1 408 ? -10.058 -10.892 -7.534 1.00 47.72 408 ALA A C 1
ATOM 3225 O O . ALA A 1 408 ? -10.646 -11.655 -8.302 1.00 47.72 408 ALA A O 1
ATOM 3226 N N . LEU A 1 409 ? -9.208 -9.968 -7.992 1.00 49.28 409 LEU A N 1
ATOM 3227 C CA . LEU A 1 409 ? -8.644 -10.009 -9.335 1.00 49.28 409 LEU A CA 1
ATOM 3228 C C . LEU A 1 409 ? -7.610 -11.136 -9.398 1.00 49.28 409 LEU A C 1
ATOM 3230 O O . LEU A 1 409 ? -6.621 -11.115 -8.672 1.00 49.28 409 LEU A O 1
ATOM 3234 N N . SER A 1 410 ? -7.811 -12.105 -10.291 1.00 52.84 410 SER A N 1
ATOM 3235 C CA . SER A 1 410 ? -6.777 -13.111 -10.546 1.00 52.84 410 SER A CA 1
ATOM 3236 C C . SER A 1 410 ? -5.467 -12.411 -10.931 1.00 52.84 410 SER A C 1
ATOM 3238 O O . SER A 1 410 ? -5.522 -11.457 -11.716 1.00 52.84 410 SER A O 1
ATOM 3240 N N . PRO A 1 411 ? -4.307 -12.852 -10.399 1.00 58.06 411 PRO A N 1
ATOM 3241 C CA . PRO A 1 411 ? -3.011 -12.397 -10.879 1.00 58.06 411 PRO A CA 1
ATOM 3242 C C . PRO A 1 411 ? -3.007 -12.439 -12.403 1.00 58.06 411 PRO A C 1
ATOM 3244 O O . PRO A 1 411 ? -3.370 -13.452 -13.003 1.00 58.06 411 PRO A O 1
ATOM 3247 N N . VAL A 1 412 ? -2.675 -11.312 -13.021 1.00 60.47 412 VAL A N 1
ATOM 3248 C CA . VAL A 1 412 ? -2.642 -11.225 -14.479 1.00 60.47 412 VAL A CA 1
ATOM 3249 C C . VAL A 1 412 ? -1.369 -11.926 -14.919 1.00 60.47 412 VAL A C 1
ATOM 3251 O O . VAL A 1 412 ? -0.313 -11.686 -14.325 1.00 60.47 412 VAL A O 1
ATOM 3254 N N . ASP A 1 413 ? -1.436 -12.787 -15.937 1.00 63.38 413 ASP A N 1
ATOM 3255 C CA . ASP A 1 413 ? -0.198 -13.256 -16.543 1.00 63.38 413 ASP A CA 1
ATOM 3256 C C . ASP A 1 413 ? 0.494 -12.043 -17.160 1.00 63.38 413 ASP A C 1
ATOM 3258 O O . ASP A 1 413 ? 0.099 -11.518 -18.195 1.00 63.38 413 ASP A O 1
ATOM 3262 N N . CYS A 1 414 ? 1.537 -11.579 -16.485 1.00 66.38 414 CYS A N 1
ATOM 3263 C CA . CYS A 1 414 ? 2.353 -10.471 -16.939 1.00 66.38 414 CYS A CA 1
ATOM 3264 C C . CYS A 1 414 ? 3.126 -10.803 -18.214 1.00 66.38 414 CYS A C 1
ATOM 3266 O O . CYS A 1 414 ? 3.807 -9.920 -18.721 1.00 66.38 414 CYS A O 1
ATOM 3268 N N . ASN A 1 415 ? 3.054 -12.044 -18.712 1.00 59.25 415 ASN A N 1
ATOM 3269 C CA . ASN A 1 415 ? 3.467 -12.430 -20.053 1.00 59.25 415 ASN A CA 1
ATOM 3270 C C . ASN A 1 415 ? 2.336 -12.269 -21.075 1.00 59.25 415 ASN A C 1
ATOM 3272 O O . ASN A 1 415 ? 2.624 -11.866 -22.206 1.00 59.25 415 ASN A O 1
ATOM 3276 N N . GLU A 1 416 ? 1.081 -12.524 -20.683 1.00 51.03 416 GLU A N 1
ATOM 3277 C CA . GLU A 1 416 ? -0.097 -12.315 -21.522 1.00 51.03 416 GLU A CA 1
ATOM 3278 C C . GLU A 1 416 ? -0.360 -10.828 -21.693 1.00 51.03 416 GLU A C 1
ATOM 3280 O O . GLU A 1 416 ? -0.943 -10.104 -20.889 1.00 51.03 416 GLU A O 1
ATOM 3285 N N . ASP A 1 417 ? 0.108 -10.375 -22.834 1.00 47.00 417 ASP A N 1
ATOM 3286 C CA . ASP A 1 417 ? -0.092 -9.055 -23.358 1.00 47.00 417 ASP A CA 1
ATOM 3287 C C . ASP A 1 417 ? -1.561 -8.938 -23.827 1.00 47.00 417 ASP A C 1
ATOM 3289 O O . ASP A 1 417 ? -1.871 -9.009 -25.018 1.00 47.00 417 ASP A O 1
ATOM 3293 N N . LEU A 1 418 ? -2.501 -8.807 -22.877 1.00 40.69 418 LEU A N 1
ATOM 3294 C CA . LEU A 1 418 ? -3.956 -8.744 -23.126 1.00 40.69 418 LEU A CA 1
ATOM 3295 C C . LEU A 1 418 ? -4.358 -7.622 -24.106 1.00 40.69 418 LEU A C 1
ATOM 3297 O O . LEU A 1 418 ? -5.449 -7.652 -24.671 1.00 40.69 418 LEU A O 1
ATOM 3301 N N . TYR A 1 419 ? -3.464 -6.664 -24.366 1.00 37.88 419 TYR A N 1
ATOM 3302 C CA . TYR A 1 419 ? -3.649 -5.590 -25.343 1.00 37.88 419 TYR A CA 1
ATOM 3303 C C . TYR A 1 419 ? -2.842 -5.766 -26.645 1.00 37.88 419 TYR A C 1
ATOM 3305 O O . TYR A 1 419 ? -3.061 -5.047 -27.619 1.00 37.88 419 TYR A O 1
ATOM 3313 N N . ASN A 1 420 ? -1.916 -6.724 -26.689 1.00 39.03 420 ASN A N 1
ATOM 3314 C CA . ASN A 1 420 ? -0.846 -6.774 -27.686 1.00 39.03 420 ASN A CA 1
ATOM 3315 C C . ASN A 1 420 ? -1.043 -7.865 -28.745 1.00 39.03 420 ASN A C 1
ATOM 3317 O O . ASN A 1 420 ? -0.354 -7.836 -29.757 1.00 39.03 420 ASN A O 1
ATOM 3321 N N . LYS A 1 421 ? -2.040 -8.755 -28.630 1.00 34.12 421 LYS A N 1
ATOM 3322 C CA . LYS A 1 421 ? -2.329 -9.717 -29.715 1.00 34.12 421 LYS A CA 1
ATOM 3323 C C . LYS A 1 421 ? -2.712 -9.028 -31.035 1.00 34.12 421 LYS A C 1
ATOM 3325 O O . LYS A 1 421 ? -2.337 -9.499 -32.092 1.00 34.12 421 LYS A O 1
ATOM 3330 N N . LYS A 1 422 ? -3.396 -7.878 -30.978 1.00 32.00 422 LYS A N 1
ATOM 3331 C CA . LYS A 1 422 ? -3.739 -7.065 -32.164 1.00 32.00 422 LYS A CA 1
ATOM 3332 C C . LYS A 1 422 ? -2.624 -6.107 -32.603 1.00 32.00 422 LYS A C 1
ATOM 3334 O O . LYS A 1 422 ? -2.679 -5.597 -33.717 1.00 32.00 422 LYS A O 1
ATOM 3339 N N . LEU A 1 423 ? -1.667 -5.818 -31.714 1.00 33.25 423 LEU A N 1
ATOM 3340 C CA . LEU A 1 423 ? -0.591 -4.857 -31.951 1.00 33.25 423 LEU A CA 1
ATOM 3341 C C . LEU A 1 423 ? 0.683 -5.548 -32.451 1.00 33.25 423 LEU A C 1
ATOM 3343 O O . LEU A 1 423 ? 1.312 -5.003 -33.345 1.00 33.25 423 LEU A O 1
ATOM 3347 N N . TYR A 1 424 ? 1.022 -6.753 -31.980 1.00 34.81 424 TYR A N 1
ATOM 3348 C CA . TYR A 1 424 ? 2.089 -7.575 -32.572 1.00 34.81 424 TYR A CA 1
ATOM 3349 C C . TYR A 1 424 ? 1.815 -7.857 -34.055 1.00 34.81 424 TYR A C 1
ATOM 3351 O O . TYR A 1 424 ? 2.713 -7.704 -34.875 1.00 34.81 424 TYR A O 1
ATOM 3359 N N . ASP A 1 425 ? 0.549 -8.086 -34.421 1.00 34.00 425 ASP A N 1
ATOM 3360 C CA . ASP A 1 425 ? 0.105 -8.163 -35.822 1.00 34.00 425 ASP A CA 1
ATOM 3361 C C . ASP A 1 425 ? 0.283 -6.833 -36.600 1.00 34.00 425 ASP A C 1
ATOM 3363 O O . ASP A 1 425 ? 0.274 -6.827 -37.827 1.00 34.00 425 ASP A O 1
ATOM 3367 N N . SER A 1 426 ? 0.462 -5.696 -35.909 1.00 32.38 426 SER A N 1
ATOM 3368 C CA . SER A 1 426 ? 0.595 -4.344 -36.489 1.00 32.38 426 SER A CA 1
ATOM 3369 C C . SER A 1 426 ? 2.020 -3.765 -36.475 1.00 32.38 426 SER A C 1
ATOM 3371 O O . SER A 1 426 ? 2.273 -2.762 -37.146 1.00 32.38 426 SER A O 1
ATOM 3373 N N . ILE A 1 427 ? 2.963 -4.380 -35.747 1.00 37.75 427 ILE A N 1
ATOM 3374 C CA . ILE A 1 427 ? 4.382 -3.982 -35.698 1.00 37.75 427 ILE A CA 1
ATOM 3375 C C . ILE A 1 427 ? 5.131 -4.703 -36.829 1.00 37.75 427 ILE A C 1
ATOM 3377 O O . ILE A 1 427 ? 6.097 -5.429 -36.617 1.00 37.75 427 ILE A O 1
ATOM 3381 N N . VAL A 1 428 ? 4.678 -4.505 -38.065 1.00 46.34 428 VAL A N 1
ATOM 3382 C CA . VAL A 1 428 ? 5.595 -4.599 -39.200 1.00 46.34 428 VAL A CA 1
ATOM 3383 C C . VAL A 1 428 ? 6.235 -3.222 -39.312 1.00 46.34 428 VAL A C 1
ATOM 3385 O O . VAL A 1 428 ? 5.537 -2.220 -39.447 1.00 46.34 428 VAL A O 1
ATOM 3388 N N . GLN A 1 429 ? 7.550 -3.130 -39.153 1.00 51.16 429 GLN A N 1
ATOM 3389 C CA . GLN A 1 429 ? 8.267 -1.865 -39.312 1.00 51.16 429 GLN A CA 1
ATOM 3390 C C . GLN A 1 429 ? 9.318 -2.020 -40.399 1.00 51.16 429 GLN A C 1
ATOM 3392 O O . GLN A 1 429 ? 10.001 -3.033 -40.441 1.00 51.16 429 GLN A O 1
ATOM 3397 N N . SER A 1 430 ? 9.458 -1.011 -41.255 1.00 51.66 430 SER A N 1
ATOM 3398 C CA . SER A 1 430 ? 10.536 -0.904 -42.242 1.00 51.66 430 SER A CA 1
ATOM 3399 C C . SER A 1 430 ? 11.228 0.443 -42.089 1.00 51.66 430 SER A C 1
ATOM 3401 O O . SER A 1 430 ? 10.569 1.487 -42.108 1.00 51.66 430 SER A O 1
ATOM 3403 N N . ILE A 1 431 ? 12.546 0.428 -41.917 1.00 49.50 431 ILE A N 1
ATOM 3404 C CA . ILE A 1 431 ? 13.372 1.629 -41.785 1.00 49.50 431 ILE A CA 1
ATOM 3405 C C . ILE A 1 431 ? 14.438 1.609 -42.870 1.00 49.50 431 ILE A C 1
ATOM 3407 O O . ILE A 1 431 ? 15.144 0.616 -42.994 1.00 49.50 431 ILE A O 1
ATOM 3411 N N . GLY A 1 432 ? 14.565 2.705 -43.611 1.00 53.16 432 GLY A N 1
ATOM 3412 C CA . GLY A 1 432 ? 15.685 2.959 -44.513 1.00 53.16 432 GLY A CA 1
ATOM 3413 C C . GLY A 1 432 ? 16.445 4.202 -44.067 1.00 53.16 432 GLY A C 1
ATOM 3414 O O . GLY A 1 432 ? 15.821 5.198 -43.691 1.00 53.16 432 GLY A O 1
ATOM 3415 N N . TRP A 1 433 ? 17.772 4.154 -44.117 1.00 54.03 433 TRP A N 1
ATOM 3416 C CA . TRP A 1 433 ? 18.658 5.268 -43.775 1.00 54.03 433 TRP A CA 1
ATOM 3417 C C . TRP A 1 433 ? 19.700 5.464 -44.871 1.00 54.03 433 TRP A C 1
ATOM 3419 O O . TRP A 1 433 ? 20.307 4.492 -45.304 1.00 54.03 433 TRP A O 1
ATOM 3429 N N . VAL A 1 434 ? 19.905 6.707 -45.317 1.00 65.44 434 VAL A N 1
ATOM 3430 C CA . VAL A 1 434 ? 20.953 7.063 -46.281 1.00 65.44 434 VAL A CA 1
ATOM 3431 C C . VAL A 1 434 ? 21.702 8.331 -45.869 1.00 65.44 434 VAL A C 1
ATOM 3433 O O . VAL A 1 434 ? 21.116 9.262 -45.307 1.00 65.44 434 VAL A O 1
ATOM 3436 N N . HIS A 1 435 ? 22.988 8.395 -46.204 1.00 70.50 435 HIS A N 1
ATOM 3437 C CA . HIS A 1 435 ? 23.812 9.597 -46.056 1.00 70.50 435 HIS A CA 1
ATOM 3438 C C . HIS A 1 435 ? 23.859 10.438 -47.346 1.00 70.50 435 HIS A C 1
ATOM 3440 O O . HIS A 1 435 ? 23.489 9.992 -48.433 1.00 70.50 435 HIS A O 1
ATOM 3446 N N . SER A 1 436 ? 24.312 11.689 -47.220 1.00 71.44 436 SER A N 1
ATOM 3447 C CA . SER A 1 436 ? 24.634 12.553 -48.367 1.00 71.44 436 SER A CA 1
ATOM 3448 C C . SER A 1 436 ? 25.761 11.919 -49.208 1.00 71.44 436 SER A C 1
ATOM 3450 O O . SER A 1 436 ? 26.659 11.338 -48.601 1.00 71.44 436 SER A O 1
ATOM 3452 N N . PRO A 1 437 ? 25.778 12.035 -50.555 1.00 81.06 437 PRO A N 1
ATOM 3453 C CA . PRO A 1 437 ? 24.950 12.902 -51.398 1.00 81.06 437 PRO A CA 1
ATOM 3454 C C . PRO A 1 437 ? 23.792 12.174 -52.110 1.00 81.06 437 PRO A C 1
ATOM 3456 O O . PRO A 1 437 ? 23.724 12.127 -53.343 1.00 81.06 437 PRO A O 1
ATOM 3459 N N . ALA A 1 438 ? 22.845 11.629 -51.340 1.00 85.50 438 ALA A N 1
ATOM 3460 C CA . ALA A 1 438 ? 21.596 11.068 -51.857 1.00 85.50 438 ALA A CA 1
ATOM 3461 C C . ALA A 1 438 ? 20.350 11.647 -51.169 1.00 85.50 438 ALA A C 1
ATOM 3463 O O . ALA A 1 438 ? 20.413 12.163 -50.050 1.00 85.50 438 ALA A O 1
ATOM 3464 N N . THR A 1 439 ? 19.199 11.544 -51.833 1.00 85.62 439 THR A N 1
ATOM 3465 C CA . THR A 1 439 ? 17.873 11.724 -51.231 1.00 85.62 439 THR A CA 1
ATOM 3466 C C . THR A 1 439 ? 17.158 10.392 -51.084 1.00 85.62 439 THR A C 1
ATOM 3468 O O . THR A 1 439 ? 17.179 9.567 -51.999 1.00 85.62 439 THR A O 1
ATOM 3471 N N . LEU A 1 440 ? 16.528 10.182 -49.928 1.00 85.75 440 LEU A N 1
ATOM 3472 C CA . LEU A 1 440 ? 15.769 8.978 -49.624 1.00 85.75 440 LEU A CA 1
ATOM 3473 C C . LEU A 1 440 ? 14.282 9.210 -49.856 1.00 85.75 440 LEU A C 1
ATOM 3475 O O . LEU A 1 440 ? 13.695 10.179 -49.373 1.00 85.75 440 LEU A O 1
ATOM 3479 N N . HIS A 1 441 ? 13.677 8.258 -50.548 1.00 90.50 441 HIS A N 1
ATOM 3480 C CA . HIS A 1 441 ? 12.259 8.217 -50.842 1.00 90.50 441 HIS A CA 1
ATOM 3481 C C . HIS A 1 441 ? 11.711 6.832 -50.500 1.00 90.50 441 HIS A C 1
ATOM 3483 O O . HIS A 1 441 ? 12.425 5.831 -50.574 1.00 90.50 441 HIS A O 1
ATOM 3489 N N . ALA A 1 442 ? 10.430 6.769 -50.163 1.00 87.12 442 ALA A N 1
ATOM 3490 C CA . ALA A 1 442 ? 9.689 5.527 -50.024 1.00 87.12 442 ALA A CA 1
ATOM 3491 C C . ALA A 1 442 ? 8.401 5.600 -50.835 1.00 87.12 442 ALA A C 1
ATOM 3493 O O . ALA A 1 442 ? 7.755 6.650 -50.885 1.00 87.12 442 ALA A O 1
ATOM 3494 N N . TYR A 1 443 ? 8.036 4.473 -51.438 1.00 91.12 443 TYR A N 1
ATOM 3495 C CA . TYR A 1 443 ? 6.804 4.309 -52.195 1.00 91.12 443 TYR A CA 1
ATOM 3496 C C . TYR A 1 443 ? 6.051 3.074 -51.712 1.00 91.12 443 TYR A C 1
ATOM 3498 O O . TYR A 1 443 ? 6.662 2.023 -51.507 1.00 91.12 443 TYR A O 1
ATOM 3506 N N . ASP A 1 444 ? 4.736 3.197 -51.537 1.00 87.94 444 ASP A N 1
ATOM 3507 C CA . ASP A 1 444 ? 3.860 2.039 -51.336 1.00 87.94 444 ASP A CA 1
ATOM 3508 C C . ASP A 1 444 ? 3.402 1.433 -52.679 1.00 87.94 444 ASP A C 1
ATOM 3510 O O . ASP A 1 444 ? 3.638 1.995 -53.751 1.00 87.94 444 ASP A O 1
ATOM 3514 N N . GLU A 1 445 ? 2.713 0.288 -52.641 1.00 85.56 445 GLU A N 1
ATOM 3515 C CA . GLU A 1 445 ? 2.195 -0.392 -53.847 1.00 85.56 445 GLU A CA 1
ATOM 3516 C C . GLU A 1 445 ? 1.222 0.463 -54.680 1.00 85.56 445 GLU A C 1
ATOM 3518 O O . GLU A 1 445 ? 1.009 0.189 -55.861 1.00 85.56 445 GLU A O 1
ATOM 3523 N N . LYS A 1 446 ? 0.616 1.498 -54.084 1.00 87.88 446 LYS A N 1
ATOM 3524 C CA . LYS A 1 446 ? -0.312 2.416 -54.762 1.00 87.88 446 LYS A CA 1
ATOM 3525 C C . LYS A 1 446 ? 0.410 3.621 -55.371 1.00 87.88 446 LYS A C 1
ATOM 3527 O O . LYS A 1 446 ? -0.240 4.450 -56.005 1.00 87.88 446 LYS A O 1
ATOM 3532 N N . GLY A 1 447 ? 1.728 3.716 -55.197 1.00 86.25 447 GLY A N 1
ATOM 3533 C CA . GLY A 1 447 ? 2.547 4.831 -55.661 1.00 86.25 447 GLY A CA 1
ATOM 3534 C C . GLY A 1 447 ? 2.466 6.068 -54.768 1.00 86.25 447 GLY A C 1
ATOM 3535 O O . GLY A 1 447 ? 2.926 7.132 -55.181 1.00 86.25 447 GLY A O 1
ATOM 3536 N N . ASN A 1 448 ? 1.904 5.958 -53.560 1.00 89.50 448 ASN A N 1
ATOM 3537 C CA . ASN A 1 448 ? 1.983 7.047 -52.595 1.00 89.50 448 ASN A CA 1
ATOM 3538 C C . ASN A 1 448 ? 3.426 7.189 -52.115 1.00 89.50 448 ASN A C 1
ATOM 3540 O O . ASN A 1 448 ? 4.134 6.199 -51.942 1.00 89.50 448 ASN A O 1
ATOM 3544 N N . HIS A 1 449 ? 3.844 8.422 -51.873 1.00 90.94 449 HIS A N 1
ATOM 3545 C CA . HIS A 1 449 ? 5.231 8.804 -51.680 1.00 90.94 449 HIS A CA 1
ATOM 3546 C C . HIS A 1 449 ? 5.469 9.418 -50.297 1.00 90.94 449 HIS A C 1
ATOM 3548 O O . HIS A 1 449 ? 4.645 10.168 -49.761 1.00 90.94 449 HIS A O 1
ATOM 3554 N N . LEU A 1 450 ? 6.625 9.090 -49.726 1.00 82.19 450 LEU A N 1
ATOM 3555 C CA . LEU A 1 450 ? 7.210 9.778 -48.587 1.00 82.19 450 LEU A CA 1
ATOM 3556 C C . LEU A 1 450 ? 8.648 10.174 -48.927 1.00 82.19 450 LEU A C 1
ATOM 3558 O O . LEU A 1 450 ? 9.464 9.309 -49.237 1.00 82.19 450 LEU A O 1
ATOM 3562 N N . GLY A 1 451 ? 8.958 11.464 -48.829 1.00 80.44 451 GLY A N 1
ATOM 3563 C CA . GLY A 1 451 ? 10.283 12.010 -49.131 1.00 80.44 451 GLY A CA 1
ATOM 3564 C C . GLY A 1 451 ? 10.218 13.487 -49.517 1.00 80.44 451 GLY A C 1
ATOM 3565 O O . GLY A 1 451 ? 9.152 14.106 -49.487 1.00 80.44 451 GLY A O 1
ATOM 3566 N N . LEU A 1 452 ? 11.353 14.079 -49.886 1.00 82.00 452 LEU A N 1
ATOM 3567 C CA . LEU A 1 452 ? 11.381 15.462 -50.373 1.00 82.00 452 LEU A CA 1
ATOM 3568 C C . LEU A 1 452 ? 10.912 15.526 -51.832 1.00 82.00 452 LEU A C 1
ATOM 3570 O O . LEU A 1 452 ? 11.369 14.759 -52.672 1.00 82.00 452 LEU A O 1
ATOM 3574 N N . ASN A 1 453 ? 10.011 16.450 -52.157 1.00 81.00 453 ASN A N 1
ATOM 3575 C CA . ASN A 1 453 ? 9.580 16.676 -53.536 1.00 81.00 453 ASN A CA 1
ATOM 3576 C C . ASN A 1 453 ? 10.594 17.529 -54.327 1.00 81.00 453 ASN A C 1
ATOM 3578 O O . ASN A 1 453 ? 11.607 17.988 -53.801 1.00 81.00 453 ASN A O 1
ATOM 3582 N N . SER A 1 454 ? 10.294 17.811 -55.599 1.00 75.94 454 SER A N 1
ATOM 3583 C CA . SER A 1 454 ? 11.153 18.610 -56.494 1.00 75.94 454 SER A CA 1
ATOM 3584 C C . SER A 1 454 ? 11.424 20.048 -56.029 1.00 75.94 454 SER A C 1
ATOM 3586 O O . SER A 1 454 ? 12.315 20.705 -56.562 1.00 75.94 454 SER A O 1
ATOM 3588 N N . LYS A 1 455 ? 10.676 20.549 -55.039 1.00 76.44 455 LYS A N 1
ATOM 3589 C CA . LYS A 1 455 ? 10.876 21.862 -54.407 1.00 76.44 455 LYS A CA 1
ATOM 3590 C C . LYS A 1 455 ? 11.627 21.768 -53.073 1.00 76.44 455 LYS A C 1
ATOM 3592 O O . LYS A 1 455 ? 11.740 22.775 -52.381 1.00 76.44 455 LYS A O 1
ATOM 3597 N N . GLY A 1 456 ? 12.096 20.579 -52.689 1.00 74.75 456 GLY A N 1
ATOM 3598 C CA . GLY A 1 456 ? 12.755 20.325 -51.407 1.00 74.75 456 GLY A CA 1
ATOM 3599 C C . GLY A 1 456 ? 11.804 20.327 -50.206 1.00 74.75 456 GLY A C 1
ATOM 3600 O O . GLY A 1 456 ? 12.260 20.437 -49.073 1.00 74.75 456 GLY A O 1
ATOM 3601 N N . GLN A 1 457 ? 10.489 20.237 -50.429 1.00 76.38 457 GLN A N 1
ATOM 3602 C CA . GLN A 1 457 ? 9.489 20.199 -49.359 1.00 76.38 457 GLN A CA 1
ATOM 3603 C C . GLN A 1 457 ? 9.123 18.753 -49.031 1.00 76.38 457 GLN A C 1
ATOM 3605 O O . GLN A 1 457 ? 9.015 17.927 -49.937 1.00 76.38 457 GLN A O 1
ATOM 3610 N N . LEU A 1 458 ? 8.892 18.457 -47.750 1.00 75.25 458 LEU A N 1
ATOM 3611 C CA . LEU A 1 458 ? 8.444 17.134 -47.323 1.00 75.25 458 LEU A CA 1
ATOM 3612 C C . LEU A 1 458 ? 7.050 16.823 -47.883 1.00 75.25 458 LEU A C 1
ATOM 3614 O O . LEU A 1 458 ? 6.088 17.544 -47.617 1.00 75.25 458 LEU A O 1
ATOM 3618 N N . GLU A 1 459 ? 6.947 15.717 -48.610 1.00 83.12 459 GLU A N 1
ATOM 3619 C CA . GLU A 1 459 ? 5.703 15.115 -49.069 1.00 83.12 459 GLU A CA 1
ATOM 3620 C C . GLU A 1 459 ? 5.462 13.807 -48.310 1.00 83.12 459 GLU A C 1
ATOM 3622 O O . GLU A 1 459 ? 6.362 12.978 -48.194 1.00 83.12 459 GLU A O 1
ATOM 3627 N N . ASN A 1 460 ? 4.251 13.629 -47.777 1.00 80.38 460 ASN A N 1
ATOM 3628 C CA . ASN A 1 460 ? 3.820 12.391 -47.128 1.00 80.38 460 ASN A CA 1
ATOM 3629 C C . ASN A 1 460 ? 2.400 12.037 -47.577 1.00 80.38 460 ASN A C 1
ATOM 3631 O O . ASN A 1 460 ? 1.419 12.364 -46.908 1.00 80.38 460 ASN A O 1
ATOM 3635 N N . THR A 1 461 ? 2.294 11.377 -48.726 1.00 84.31 461 THR A N 1
ATOM 3636 C CA . THR A 1 461 ? 1.024 10.845 -49.239 1.00 84.31 461 THR A CA 1
ATOM 3637 C C . THR A 1 461 ? 0.790 9.390 -48.820 1.00 84.31 461 THR A C 1
ATOM 3639 O O . THR A 1 461 ? -0.341 8.919 -48.904 1.00 84.31 461 THR A O 1
ATOM 3642 N N . ILE A 1 462 ? 1.805 8.698 -48.275 1.00 74.88 462 ILE A N 1
ATOM 3643 C CA . ILE A 1 462 ? 1.661 7.363 -47.645 1.00 74.88 462 ILE A CA 1
ATOM 3644 C C . ILE A 1 462 ? 0.772 7.432 -46.387 1.00 74.88 462 ILE A C 1
ATOM 3646 O O . ILE A 1 462 ? 0.090 6.463 -46.025 1.00 74.88 462 ILE A O 1
ATOM 3650 N N . GLY A 1 463 ? 0.749 8.591 -45.725 1.00 64.38 463 GLY A N 1
ATOM 3651 C CA . GLY A 1 463 ? -0.183 8.916 -44.652 1.00 64.38 463 GLY A CA 1
ATOM 3652 C C . GLY A 1 463 ? 0.266 8.431 -43.273 1.00 64.38 463 GLY A C 1
ATOM 3653 O O . GLY A 1 463 ? 1.456 8.330 -42.973 1.00 64.38 463 GLY A O 1
ATOM 3654 N N . LYS A 1 464 ? -0.704 8.166 -42.387 1.00 55.69 464 LYS A N 1
ATOM 3655 C CA . LYS A 1 464 ? -0.431 7.777 -40.992 1.00 55.69 464 LYS A CA 1
ATOM 3656 C C . LYS A 1 464 ? 0.466 6.531 -40.925 1.00 55.69 464 LYS A C 1
ATOM 3658 O O . LYS A 1 464 ? 0.286 5.594 -41.705 1.00 55.69 464 LYS A O 1
ATOM 3663 N N . GLY A 1 465 ? 1.412 6.548 -39.984 1.00 54.38 465 GLY A N 1
ATOM 3664 C CA . GLY A 1 465 ? 2.413 5.493 -39.794 1.00 54.38 465 GLY A CA 1
ATOM 3665 C C . GLY A 1 465 ? 3.695 5.668 -40.617 1.00 54.38 465 GLY A C 1
ATOM 3666 O O . GLY A 1 465 ? 4.619 4.888 -40.432 1.00 54.38 465 GLY A O 1
ATOM 3667 N N . ALA A 1 466 ? 3.786 6.680 -41.486 1.00 56.91 466 ALA A N 1
ATOM 3668 C CA . ALA A 1 466 ? 4.971 6.964 -42.294 1.00 56.91 466 ALA A CA 1
ATOM 3669 C C . ALA A 1 466 ? 5.656 8.262 -41.828 1.00 56.91 466 ALA A C 1
ATOM 3671 O O . ALA A 1 466 ? 5.007 9.305 -41.722 1.00 56.91 466 ALA A O 1
ATOM 3672 N N . TYR A 1 467 ? 6.958 8.197 -41.545 1.00 56.12 467 TYR A N 1
ATOM 3673 C CA . TYR A 1 467 ? 7.743 9.275 -40.938 1.00 56.12 467 TYR A CA 1
ATOM 3674 C C . TYR A 1 467 ? 9.043 9.505 -41.706 1.00 56.12 467 TYR A C 1
ATOM 3676 O O . TYR A 1 467 ? 9.752 8.552 -42.022 1.00 56.12 467 TYR A O 1
ATOM 3684 N N . TYR A 1 468 ? 9.366 10.772 -41.961 1.00 60.06 468 TYR A N 1
ATOM 3685 C CA . TYR A 1 468 ? 10.608 11.204 -42.600 1.00 60.06 468 TYR A CA 1
ATOM 3686 C C . TYR A 1 468 ? 11.382 12.107 -41.643 1.00 60.06 468 TYR A C 1
ATOM 3688 O O . TYR A 1 468 ? 10.819 13.053 -41.089 1.00 60.06 468 TYR A O 1
ATOM 3696 N N . ILE A 1 469 ? 12.666 11.819 -41.462 1.00 59.38 469 ILE A N 1
ATOM 3697 C CA . ILE A 1 469 ? 13.579 12.580 -40.612 1.00 59.38 469 ILE A CA 1
ATOM 3698 C C . ILE A 1 469 ? 14.808 12.906 -41.450 1.00 59.38 469 ILE A C 1
ATOM 3700 O O . ILE A 1 469 ? 15.401 12.023 -42.060 1.00 59.38 469 ILE A O 1
ATOM 3704 N N . SER A 1 470 ? 15.210 14.170 -41.473 1.00 61.25 470 SER A N 1
ATOM 3705 C CA . SER A 1 470 ? 16.435 14.609 -42.141 1.00 61.25 470 SER A CA 1
ATOM 3706 C C . SER A 1 470 ? 17.258 15.465 -41.199 1.00 61.25 470 SER A C 1
ATOM 3708 O O . SER A 1 470 ? 16.688 16.358 -40.578 1.00 61.25 470 SER A O 1
ATOM 3710 N N . ASN A 1 471 ? 18.565 15.207 -41.155 1.00 55.03 471 ASN A N 1
ATOM 3711 C CA . ASN A 1 471 ? 19.617 15.997 -40.517 1.00 55.03 471 ASN A CA 1
ATOM 3712 C C . ASN A 1 471 ? 19.180 16.715 -39.227 1.00 55.03 471 ASN A C 1
ATOM 3714 O O . ASN A 1 471 ? 18.721 17.859 -39.242 1.00 55.03 471 ASN A O 1
ATOM 3718 N N . SER A 1 472 ? 19.328 16.023 -38.101 1.00 46.75 472 SER A N 1
ATOM 3719 C CA . SER A 1 472 ? 18.991 16.538 -36.770 1.00 46.75 472 SER A CA 1
ATOM 3720 C C . SER A 1 472 ? 20.215 16.510 -35.855 1.00 46.75 472 SER A C 1
ATOM 3722 O O . SER A 1 472 ? 21.253 15.967 -36.216 1.00 46.75 472 SER A O 1
ATOM 3724 N N . SER A 1 473 ? 20.088 17.025 -34.633 1.00 35.19 473 SER A N 1
ATOM 3725 C CA . SER A 1 473 ? 21.113 16.887 -33.587 1.00 35.19 473 SER A CA 1
ATOM 3726 C C . SER A 1 473 ? 21.395 15.434 -33.165 1.00 35.19 473 SER A C 1
ATOM 3728 O O . SER A 1 473 ? 22.289 15.211 -32.356 1.00 35.19 473 SER A O 1
ATOM 3730 N N . VAL A 1 474 ? 20.629 14.463 -33.681 1.00 32.59 474 VAL A N 1
ATOM 3731 C CA . VAL A 1 474 ? 20.650 13.047 -33.276 1.00 32.59 474 VAL A CA 1
ATOM 3732 C C . VAL A 1 474 ? 20.912 12.096 -34.456 1.00 32.59 474 VAL A C 1
ATOM 3734 O O . VAL A 1 474 ? 21.299 10.954 -34.244 1.00 32.59 474 VAL A O 1
ATOM 3737 N N . VAL A 1 475 ? 20.715 12.538 -35.704 1.00 44.28 475 VAL A N 1
ATOM 3738 C CA . VAL A 1 475 ? 20.846 11.695 -36.906 1.00 44.28 475 VAL A CA 1
ATOM 3739 C C . VAL A 1 475 ? 21.515 12.490 -38.019 1.00 44.28 475 VAL A C 1
ATOM 3741 O O . VAL A 1 475 ? 20.968 13.510 -38.452 1.00 44.28 475 VAL A O 1
ATOM 3744 N N . GLU A 1 476 ? 22.652 11.992 -38.502 1.00 52.34 476 GLU A N 1
ATOM 3745 C CA . GLU A 1 476 ? 23.314 12.467 -39.717 1.00 52.34 476 GLU A CA 1
ATOM 3746 C C . GLU A 1 476 ? 22.708 11.742 -40.937 1.00 52.34 476 GLU A C 1
ATOM 3748 O O . GLU A 1 476 ? 22.597 10.517 -40.962 1.00 52.34 476 GLU A O 1
ATOM 3753 N N . GLY A 1 477 ? 22.229 12.491 -41.938 1.00 66.00 477 GLY A N 1
ATOM 3754 C CA . GLY A 1 477 ? 21.573 11.922 -43.130 1.00 66.00 477 GLY A CA 1
ATOM 3755 C C . GLY A 1 477 ? 20.035 11.929 -43.105 1.00 66.00 477 GLY A C 1
ATOM 3756 O O . GLY A 1 477 ? 19.411 12.783 -42.469 1.00 66.00 477 GLY A O 1
ATOM 3757 N N . GLN A 1 478 ? 19.412 11.035 -43.880 1.00 69.94 478 GLN A N 1
ATOM 3758 C CA . GLN A 1 478 ? 17.958 10.956 -44.089 1.00 69.94 478 GLN A CA 1
ATOM 3759 C C . GLN A 1 478 ? 17.421 9.574 -43.717 1.00 69.94 478 GLN A C 1
ATOM 3761 O O . GLN A 1 478 ? 17.939 8.561 -44.184 1.00 69.94 478 GLN A O 1
ATOM 3766 N N . VAL A 1 479 ? 16.353 9.539 -42.923 1.00 63.75 479 VAL A N 1
ATOM 3767 C CA . VAL A 1 479 ? 15.704 8.320 -42.433 1.00 63.75 479 VAL A CA 1
ATOM 3768 C C . VAL A 1 479 ? 14.228 8.330 -42.801 1.00 63.75 479 VAL A C 1
ATOM 3770 O O . VAL A 1 479 ? 13.515 9.299 -42.531 1.00 63.75 479 VAL A O 1
ATOM 3773 N N . ILE A 1 480 ? 13.754 7.220 -43.366 1.00 65.69 480 ILE A N 1
ATOM 3774 C CA . ILE A 1 480 ? 12.330 6.949 -43.548 1.00 65.69 480 ILE A CA 1
ATOM 3775 C C . ILE A 1 480 ? 11.933 5.740 -42.712 1.00 65.69 480 ILE A C 1
ATOM 3777 O O . ILE A 1 480 ? 12.523 4.670 -42.836 1.00 65.69 480 ILE A O 1
ATOM 3781 N N . LYS A 1 481 ? 10.893 5.914 -41.895 1.00 60.56 481 LYS A N 1
ATOM 3782 C CA . LYS A 1 481 ? 10.279 4.872 -41.073 1.00 60.56 481 LYS A CA 1
ATOM 3783 C C . LYS A 1 481 ? 8.830 4.656 -41.487 1.00 60.56 481 LYS A C 1
ATOM 3785 O O . LYS A 1 481 ? 8.046 5.603 -41.505 1.00 60.56 481 LYS A O 1
ATOM 3790 N N . ILE A 1 482 ? 8.465 3.399 -41.716 1.00 62.88 482 ILE A N 1
ATOM 3791 C CA . ILE A 1 482 ? 7.093 2.966 -41.985 1.00 62.88 482 ILE A CA 1
ATOM 3792 C C . ILE A 1 482 ? 6.658 1.984 -40.897 1.00 62.88 482 ILE A C 1
ATOM 3794 O O . ILE A 1 482 ? 7.362 1.014 -40.635 1.00 62.88 482 ILE A O 1
ATOM 3798 N N . ILE A 1 483 ? 5.524 2.267 -40.257 1.00 53.66 483 ILE A N 1
ATOM 3799 C CA . ILE A 1 483 ? 4.846 1.423 -39.266 1.00 53.66 483 ILE A CA 1
ATOM 3800 C C . ILE A 1 483 ? 3.591 0.825 -39.916 1.00 53.66 483 ILE A C 1
ATOM 3802 O O . ILE A 1 483 ? 2.779 1.563 -40.485 1.00 53.66 483 ILE A O 1
ATOM 3806 N N . GLY A 1 484 ? 3.426 -0.487 -39.786 1.00 56.56 484 GLY A N 1
ATOM 3807 C CA . GLY A 1 484 ? 2.364 -1.293 -40.381 1.00 56.56 484 GLY A CA 1
ATOM 3808 C C . GLY A 1 484 ? 2.880 -2.233 -41.473 1.00 56.56 484 GLY A C 1
ATOM 3809 O O . GLY A 1 484 ? 3.998 -2.102 -41.963 1.00 56.56 484 GLY A O 1
ATOM 3810 N N . ASP A 1 485 ? 2.032 -3.162 -41.905 1.00 63.72 485 ASP A N 1
ATOM 3811 C CA . ASP A 1 485 ? 2.301 -4.207 -42.910 1.00 63.72 485 ASP A CA 1
ATOM 3812 C C . ASP A 1 485 ? 2.349 -3.698 -44.361 1.00 63.72 485 ASP A C 1
ATOM 3814 O O . ASP A 1 485 ? 2.234 -4.466 -45.319 1.00 63.72 485 ASP A O 1
ATOM 3818 N N . LYS A 1 486 ? 2.533 -2.386 -44.541 1.00 71.56 486 LYS A N 1
ATOM 3819 C CA . LYS A 1 486 ? 2.634 -1.782 -45.866 1.00 71.56 486 LYS A CA 1
ATOM 3820 C C . LYS A 1 486 ? 3.884 -2.319 -46.553 1.00 71.56 486 LYS A C 1
ATOM 3822 O O . LYS A 1 486 ? 4.986 -2.220 -46.018 1.00 71.56 486 LYS A O 1
ATOM 3827 N N . LYS A 1 487 ? 3.718 -2.825 -47.771 1.00 82.56 487 LYS A N 1
ATOM 3828 C CA . LYS A 1 487 ? 4.838 -3.157 -48.648 1.00 82.56 487 LYS A CA 1
ATOM 3829 C C . LYS A 1 487 ? 5.436 -1.875 -49.206 1.00 82.56 487 LYS A C 1
ATOM 3831 O O . LYS A 1 487 ? 4.718 -1.046 -49.769 1.00 82.56 487 LYS A O 1
ATOM 3836 N N . ILE A 1 488 ? 6.736 -1.704 -48.998 1.00 86.38 488 ILE A N 1
ATOM 3837 C CA . ILE A 1 488 ? 7.432 -0.446 -49.249 1.00 86.38 488 ILE A CA 1
ATOM 3838 C C . ILE A 1 488 ? 8.658 -0.696 -50.108 1.00 86.38 488 ILE A C 1
ATOM 3840 O O . ILE A 1 488 ? 9.475 -1.570 -49.822 1.00 86.38 488 ILE A O 1
ATOM 3844 N N . LYS A 1 489 ? 8.818 0.148 -51.122 1.00 90.94 489 LYS A N 1
ATOM 3845 C CA . LYS A 1 489 ? 10.036 0.250 -51.913 1.00 90.94 489 LYS A CA 1
ATOM 3846 C C . LYS A 1 489 ? 10.782 1.517 -51.519 1.00 90.94 489 LYS A C 1
ATOM 3848 O O . LYS A 1 489 ? 10.254 2.620 -51.667 1.00 90.94 489 LYS A O 1
ATOM 3853 N N . PHE A 1 490 ? 12.010 1.363 -51.041 1.00 89.56 490 PHE A N 1
ATOM 3854 C CA . PHE A 1 490 ? 12.920 2.479 -50.811 1.00 89.56 490 PHE A CA 1
ATOM 3855 C C . PHE A 1 490 ? 13.642 2.830 -52.107 1.00 89.56 490 PHE A C 1
ATOM 3857 O O . PHE A 1 490 ? 14.038 1.951 -52.877 1.00 89.56 490 PHE A O 1
ATOM 3864 N N . VAL A 1 491 ? 13.805 4.125 -52.349 1.00 91.50 491 VAL A N 1
ATOM 3865 C CA . VAL A 1 491 ? 14.467 4.668 -53.533 1.00 91.50 491 VAL A CA 1
ATOM 3866 C C . VAL A 1 491 ? 15.458 5.733 -53.085 1.00 91.50 491 VAL A C 1
ATOM 3868 O O . VAL A 1 491 ? 15.090 6.693 -52.413 1.00 91.50 491 VAL A O 1
ATOM 3871 N N . MET A 1 492 ? 16.720 5.555 -53.459 1.00 90.50 492 MET A N 1
ATOM 3872 C CA . MET A 1 492 ? 17.810 6.489 -53.197 1.00 90.50 492 MET A CA 1
ATOM 3873 C C . MET A 1 492 ? 18.206 7.150 -54.509 1.00 90.50 492 MET A C 1
ATOM 3875 O O . MET A 1 492 ? 18.554 6.453 -55.461 1.00 90.50 492 MET A O 1
ATOM 3879 N N . VAL A 1 493 ? 18.163 8.477 -54.568 1.00 89.31 493 VAL A N 1
ATOM 3880 C CA . VAL A 1 493 ? 18.496 9.245 -55.777 1.00 89.31 493 VAL A CA 1
ATOM 3881 C C . VAL A 1 493 ? 19.706 10.122 -55.496 1.00 89.31 493 VAL A C 1
ATOM 3883 O O . VAL A 1 493 ? 19.711 10.870 -54.520 1.00 89.31 493 VAL A O 1
ATOM 3886 N N . GLY A 1 494 ? 20.743 10.043 -56.331 1.00 84.31 494 GLY A N 1
ATOM 3887 C CA . GLY A 1 494 ? 21.935 10.867 -56.152 1.00 84.31 494 GLY A CA 1
ATOM 3888 C C . GLY A 1 494 ? 21.644 12.346 -56.388 1.00 84.31 494 GLY A C 1
ATOM 3889 O O . GLY A 1 494 ? 21.095 12.726 -57.422 1.00 84.31 494 GLY A O 1
ATOM 3890 N N . ASN A 1 495 ? 22.031 13.197 -55.438 1.00 82.19 495 ASN A N 1
ATOM 3891 C CA . ASN A 1 495 ? 21.949 14.657 -55.560 1.00 82.19 495 ASN A CA 1
ATOM 3892 C C . ASN A 1 495 ? 23.333 15.327 -55.673 1.00 82.19 495 ASN A C 1
ATOM 3894 O O . ASN A 1 495 ? 23.428 16.540 -55.853 1.00 82.19 495 ASN A O 1
ATOM 3898 N N . GLY A 1 496 ? 24.395 14.524 -55.641 1.00 83.25 496 GLY A N 1
ATOM 3899 C CA . GLY A 1 496 ? 25.786 14.893 -55.875 1.00 83.25 496 GLY A CA 1
ATOM 3900 C C . GLY A 1 496 ? 26.608 13.645 -56.196 1.00 83.25 496 GLY A C 1
ATOM 3901 O O . GLY A 1 496 ? 26.046 12.565 -56.369 1.00 83.25 496 GLY A O 1
ATOM 3902 N N . THR A 1 497 ? 27.928 13.790 -56.296 1.00 86.56 497 THR A N 1
ATOM 3903 C CA . THR A 1 497 ? 28.840 12.673 -56.586 1.00 86.56 497 THR A CA 1
ATOM 3904 C C . THR A 1 497 ? 29.593 12.270 -55.327 1.00 86.56 497 THR A C 1
ATOM 3906 O O . THR A 1 497 ? 30.180 13.127 -54.668 1.00 86.56 497 THR A O 1
ATOM 3909 N N . GLY A 1 498 ? 29.605 10.978 -55.009 1.00 86.69 498 GLY A N 1
ATOM 3910 C CA . GLY A 1 498 ? 30.317 10.452 -53.849 1.00 86.69 498 GLY A CA 1
ATOM 3911 C C . GLY A 1 498 ? 29.965 9.000 -53.555 1.00 86.69 498 GLY A C 1
ATOM 3912 O O . GLY A 1 498 ? 29.480 8.274 -54.425 1.00 86.69 498 GLY A O 1
ATOM 3913 N N . GLU A 1 499 ? 30.203 8.592 -52.316 1.00 83.12 499 GLU A N 1
ATOM 3914 C CA . GLU A 1 499 ? 29.794 7.293 -51.789 1.00 83.12 499 GLU A CA 1
ATOM 3915 C C . GLU A 1 499 ? 28.735 7.485 -50.705 1.00 83.12 499 GLU A C 1
ATOM 3917 O O . GLU A 1 499 ? 28.781 8.458 -49.952 1.00 83.12 499 GLU A O 1
ATOM 3922 N N . ILE A 1 500 ? 27.778 6.562 -50.638 1.00 81.12 500 ILE A N 1
ATOM 3923 C CA . ILE A 1 500 ? 26.739 6.527 -49.606 1.00 81.12 500 ILE A CA 1
ATOM 3924 C C . ILE A 1 500 ? 26.741 5.176 -48.892 1.00 81.12 500 ILE A C 1
ATOM 3926 O O . ILE A 1 500 ? 27.133 4.155 -49.460 1.00 81.12 500 ILE A O 1
ATOM 3930 N N . GLY A 1 501 ? 26.250 5.179 -47.656 1.00 74.00 501 GLY A N 1
ATOM 3931 C CA . GLY A 1 501 ? 25.793 3.976 -46.966 1.00 74.00 5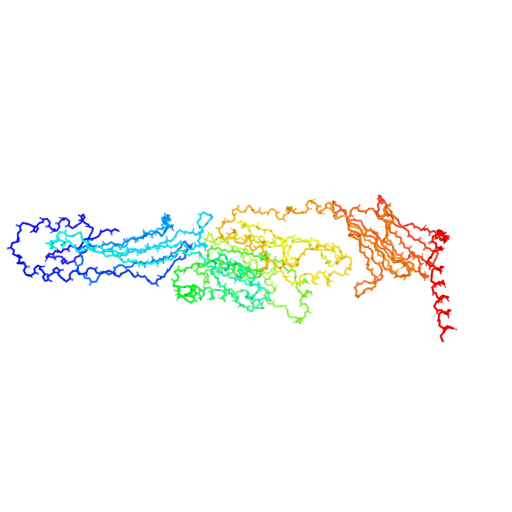01 GLY A CA 1
ATOM 3932 C C . GLY A 1 501 ? 24.267 3.903 -46.982 1.00 74.00 501 GLY A C 1
ATOM 3933 O O . GLY A 1 501 ? 23.610 4.946 -46.888 1.00 74.00 501 GLY A O 1
ATOM 3934 N N . PHE A 1 502 ? 23.718 2.693 -47.100 1.00 75.81 502 PHE A N 1
ATOM 3935 C CA . PHE A 1 502 ? 22.296 2.410 -46.924 1.00 75.81 502 PHE A CA 1
ATOM 3936 C C . PHE A 1 502 ? 22.094 1.269 -45.932 1.00 75.81 502 PHE A C 1
ATOM 3938 O O . PHE A 1 502 ? 22.559 0.154 -46.161 1.00 75.81 502 PHE A O 1
ATOM 3945 N N . THR A 1 503 ? 21.330 1.539 -44.878 1.00 63.31 503 THR A N 1
ATOM 3946 C CA . THR A 1 503 ? 20.961 0.533 -43.880 1.00 63.31 503 THR A CA 1
ATOM 3947 C C . THR A 1 503 ? 19.451 0.340 -43.896 1.00 63.31 503 THR A C 1
ATOM 3949 O O . THR A 1 503 ? 18.686 1.308 -43.822 1.00 63.31 503 THR A O 1
ATOM 3952 N N . PHE A 1 504 ? 19.024 -0.918 -43.985 1.00 70.00 504 PHE A N 1
ATOM 3953 C CA . PHE A 1 504 ? 17.634 -1.330 -43.887 1.00 70.00 504 PHE A CA 1
ATOM 3954 C C . PHE A 1 504 ? 17.415 -2.246 -42.690 1.00 70.00 504 PHE A C 1
ATOM 3956 O O . PHE A 1 504 ? 18.119 -3.241 -42.523 1.00 70.00 504 PHE A O 1
ATOM 3963 N N . ASN A 1 505 ? 16.376 -1.939 -41.918 1.00 55.44 505 ASN A N 1
ATOM 3964 C CA . ASN A 1 505 ? 15.931 -2.754 -40.800 1.00 55.44 505 ASN A CA 1
ATOM 3965 C C . ASN A 1 505 ? 14.431 -3.005 -40.876 1.00 55.44 505 ASN A C 1
ATOM 3967 O O . ASN A 1 505 ? 13.648 -2.063 -41.047 1.00 55.44 505 ASN A O 1
ATOM 3971 N N . SER A 1 506 ? 14.028 -4.260 -40.676 1.00 58.59 506 SER A N 1
ATOM 3972 C CA . SER A 1 506 ? 12.626 -4.606 -40.473 1.00 58.59 506 SER A CA 1
ATOM 3973 C C . SER A 1 506 ? 12.391 -5.555 -39.314 1.00 58.59 506 SER A C 1
ATOM 3975 O O . SER A 1 506 ? 13.218 -6.411 -39.012 1.00 58.59 506 SER A O 1
ATOM 3977 N N . LEU A 1 507 ? 11.237 -5.377 -38.678 1.00 48.03 507 LEU A N 1
ATOM 3978 C CA . LEU A 1 507 ? 10.691 -6.248 -37.646 1.00 48.03 507 LEU A CA 1
ATOM 3979 C C . LEU A 1 507 ? 9.370 -6.797 -38.179 1.00 48.03 507 LEU A C 1
ATOM 3981 O O . LEU A 1 507 ? 8.543 -6.016 -38.651 1.00 48.03 507 LEU A O 1
ATOM 3985 N N . SER A 1 508 ? 9.197 -8.117 -38.152 1.00 52.19 508 SER A N 1
ATOM 3986 C CA . SER A 1 508 ? 7.956 -8.769 -38.578 1.00 52.19 508 SER A CA 1
ATOM 3987 C C . SER A 1 508 ? 7.032 -9.057 -37.389 1.00 52.19 508 SER A C 1
ATOM 3989 O O . SER A 1 508 ? 7.465 -9.084 -36.235 1.00 52.19 508 SER A O 1
ATOM 3991 N N . ALA A 1 509 ? 5.765 -9.359 -37.682 1.00 43.69 509 ALA A N 1
ATOM 3992 C CA . ALA A 1 509 ? 4.745 -9.673 -36.681 1.00 43.69 509 ALA A CA 1
ATOM 3993 C C . ALA A 1 509 ? 5.089 -10.873 -35.770 1.00 43.69 509 ALA A C 1
ATOM 3995 O O . ALA A 1 509 ? 4.567 -10.974 -34.663 1.00 43.69 509 ALA A O 1
ATOM 3996 N N . ASN A 1 510 ? 5.982 -11.776 -36.203 1.00 43.56 510 ASN A N 1
ATOM 3997 C CA . ASN A 1 510 ? 6.428 -12.922 -35.400 1.00 43.56 510 ASN A CA 1
ATOM 3998 C C . ASN A 1 510 ? 7.694 -12.637 -34.563 1.00 43.56 510 ASN A C 1
ATOM 4000 O O . ASN A 1 510 ? 8.222 -13.550 -33.929 1.00 43.56 510 ASN A O 1
ATOM 4004 N N . GLY A 1 511 ? 8.192 -11.395 -34.574 1.00 40.31 511 GLY A N 1
ATOM 4005 C CA . GLY A 1 511 ? 9.406 -10.987 -33.868 1.00 40.31 511 GLY A CA 1
ATOM 4006 C C . GLY A 1 511 ? 10.712 -11.206 -34.641 1.00 40.31 511 GLY A C 1
ATOM 4007 O O . GLY A 1 511 ? 11.781 -10.940 -34.096 1.00 40.31 511 GLY A O 1
ATOM 4008 N N . SER A 1 512 ? 10.671 -11.671 -35.897 1.00 47.88 512 SER A N 1
ATOM 4009 C CA . SER A 1 512 ? 11.875 -11.817 -36.722 1.00 47.88 512 SER A CA 1
ATOM 4010 C C . SER A 1 512 ? 12.421 -10.459 -37.163 1.00 47.88 512 SER A C 1
ATOM 4012 O O . SER A 1 512 ? 11.669 -9.637 -37.695 1.00 47.88 512 SER A O 1
ATOM 4014 N N . VAL A 1 513 ? 13.732 -10.267 -37.029 1.00 50.72 513 VAL A N 1
ATOM 4015 C CA . VAL A 1 513 ? 14.439 -9.065 -37.489 1.00 50.72 513 VAL A CA 1
ATOM 4016 C C . VAL A 1 513 ? 15.199 -9.373 -38.778 1.00 50.72 513 VAL A C 1
ATOM 4018 O O . VAL A 1 513 ? 15.907 -10.378 -38.850 1.00 50.72 513 VAL A O 1
ATOM 4021 N N . VAL A 1 514 ? 15.066 -8.510 -39.787 1.00 58.16 514 VAL A N 1
ATOM 4022 C CA . VAL A 1 514 ? 15.906 -8.524 -40.994 1.00 58.16 514 VAL A CA 1
ATOM 4023 C C . VAL A 1 514 ? 16.704 -7.232 -41.038 1.00 58.16 514 VAL A C 1
ATOM 4025 O O . VAL A 1 514 ? 16.122 -6.151 -41.111 1.00 58.16 514 VAL A O 1
ATOM 4028 N N . GLU A 1 515 ? 18.025 -7.372 -41.040 1.00 59.06 515 GLU A N 1
ATOM 4029 C CA . GLU A 1 515 ? 18.986 -6.276 -41.133 1.00 59.06 515 GLU A CA 1
ATOM 4030 C C . GLU A 1 515 ? 19.821 -6.433 -42.410 1.00 59.06 515 GLU A C 1
ATOM 4032 O O . GLU A 1 515 ? 20.289 -7.527 -42.748 1.00 59.06 515 GLU A O 1
ATOM 4037 N N . LYS A 1 516 ? 19.976 -5.336 -43.151 1.00 68.00 516 LYS A N 1
ATOM 4038 C CA . LYS A 1 516 ? 20.822 -5.249 -44.342 1.00 68.00 516 LYS A CA 1
ATOM 4039 C C . LYS A 1 516 ? 21.606 -3.952 -44.290 1.00 68.00 516 LYS A C 1
ATOM 4041 O O . LYS A 1 516 ? 21.008 -2.881 -44.255 1.00 68.00 516 LYS A O 1
ATOM 4046 N N . ASP A 1 517 ? 22.924 -4.062 -44.349 1.00 70.31 517 ASP A N 1
ATOM 4047 C CA . ASP A 1 517 ? 23.813 -2.910 -44.360 1.00 70.31 517 ASP A CA 1
ATOM 4048 C C . ASP A 1 517 ? 24.679 -2.909 -45.620 1.00 70.31 517 ASP A C 1
ATOM 4050 O O . ASP A 1 517 ? 25.299 -3.916 -45.971 1.00 70.31 517 ASP A O 1
ATOM 4054 N N . TYR A 1 518 ? 24.686 -1.778 -46.318 1.00 75.88 518 TYR A N 1
ATOM 4055 C CA . TYR A 1 518 ? 25.410 -1.576 -47.564 1.00 75.88 518 TYR A CA 1
ATOM 4056 C C . TYR A 1 518 ? 26.288 -0.337 -47.428 1.00 75.88 518 TYR A C 1
ATOM 4058 O O . TYR A 1 518 ? 25.789 0.763 -47.206 1.00 75.88 518 TYR A O 1
ATOM 4066 N N . GLN A 1 519 ? 27.594 -0.511 -47.608 1.00 75.69 519 GLN A N 1
ATOM 4067 C CA . GLN A 1 519 ? 28.595 0.546 -47.454 1.00 75.69 519 GLN A CA 1
ATOM 4068 C C . GLN A 1 519 ? 29.295 0.834 -48.788 1.00 75.69 519 GLN A C 1
ATOM 4070 O O . GLN A 1 519 ? 29.333 -0.023 -49.672 1.00 75.69 519 GLN A O 1
ATOM 4075 N N . ASN A 1 520 ? 29.879 2.029 -48.916 1.00 80.50 520 ASN A N 1
ATOM 4076 C CA . ASN A 1 520 ? 30.672 2.467 -50.075 1.00 80.50 520 ASN A CA 1
ATOM 4077 C C . ASN A 1 520 ? 29.926 2.359 -51.422 1.00 80.50 520 ASN A C 1
ATOM 4079 O O . ASN A 1 520 ? 30.493 1.986 -52.452 1.00 80.50 520 ASN A O 1
ATOM 4083 N N . ILE A 1 521 ? 28.625 2.663 -51.433 1.00 85.69 521 ILE A N 1
ATOM 4084 C CA . ILE A 1 521 ? 27.816 2.641 -52.653 1.00 85.69 521 ILE A CA 1
ATOM 4085 C C . ILE A 1 521 ? 28.132 3.899 -53.466 1.00 85.69 521 ILE A C 1
ATOM 4087 O O . ILE A 1 521 ? 27.779 5.008 -53.068 1.00 85.69 521 ILE A O 1
ATOM 4091 N N . SER A 1 522 ? 28.754 3.740 -54.633 1.00 85.88 522 SER A N 1
ATOM 4092 C CA . SER A 1 522 ? 29.027 4.870 -55.527 1.00 85.88 522 SER A CA 1
ATOM 4093 C C . SER A 1 522 ? 27.732 5.441 -56.116 1.00 85.88 522 SER A C 1
ATOM 4095 O O . SER A 1 522 ? 26.924 4.705 -56.701 1.00 85.88 522 SER A O 1
ATOM 4097 N N . ILE A 1 523 ? 27.545 6.756 -55.985 1.00 88.12 523 ILE A N 1
ATOM 4098 C CA . ILE A 1 523 ? 26.384 7.479 -56.504 1.00 88.12 523 ILE A CA 1
ATOM 4099 C C . ILE A 1 523 ? 26.796 8.787 -57.195 1.00 88.12 523 ILE A C 1
ATOM 4101 O O . ILE A 1 523 ? 27.765 9.447 -56.816 1.00 88.12 523 ILE A O 1
ATOM 4105 N N . ASP A 1 524 ? 26.042 9.160 -58.226 1.00 86.81 524 ASP A N 1
ATOM 4106 C CA . ASP A 1 524 ? 26.114 10.450 -58.909 1.00 86.81 524 ASP A CA 1
ATOM 4107 C C . ASP A 1 524 ? 24.699 10.967 -59.217 1.00 86.81 524 ASP A C 1
ATOM 4109 O O . ASP A 1 524 ? 23.702 10.285 -58.973 1.00 86.81 524 ASP A O 1
ATOM 4113 N N . THR A 1 525 ? 24.593 12.153 -59.817 1.00 84.19 525 THR A N 1
ATOM 4114 C CA . THR A 1 525 ? 23.305 12.787 -60.152 1.00 84.19 525 THR A CA 1
ATOM 4115 C C . THR A 1 525 ? 22.457 12.037 -61.191 1.00 84.19 525 THR A C 1
ATOM 4117 O O . THR A 1 525 ? 21.344 12.466 -61.497 1.00 84.19 525 THR A O 1
ATOM 4120 N N . LYS A 1 526 ? 22.958 10.934 -61.761 1.00 83.50 526 LYS A N 1
ATOM 4121 C CA . LYS A 1 526 ? 22.259 10.069 -62.727 1.00 83.50 526 LYS A CA 1
ATOM 4122 C C . LYS A 1 526 ? 21.991 8.668 -62.180 1.00 83.50 526 LYS A C 1
ATOM 4124 O O . LYS A 1 526 ? 21.429 7.831 -62.890 1.00 83.50 526 LYS A O 1
ATOM 4129 N N . THR A 1 527 ? 22.394 8.408 -60.944 1.00 85.44 527 THR A N 1
ATOM 4130 C CA . THR A 1 527 ? 22.305 7.095 -60.324 1.00 85.44 527 THR A CA 1
ATOM 4131 C C . THR A 1 527 ? 21.122 7.042 -59.365 1.00 85.44 527 THR A C 1
ATOM 4133 O O . THR A 1 527 ? 20.938 7.927 -58.526 1.00 85.44 527 THR A O 1
ATOM 4136 N N . GLN A 1 528 ? 20.337 5.973 -59.481 1.00 90.19 528 GLN A N 1
ATOM 4137 C CA . GLN A 1 528 ? 19.287 5.616 -58.540 1.00 90.19 528 GLN A CA 1
ATOM 4138 C C . GLN A 1 528 ? 19.559 4.211 -58.002 1.00 90.19 528 GLN A C 1
ATOM 4140 O O . GLN A 1 528 ? 19.974 3.324 -58.743 1.00 90.19 528 GLN A O 1
ATOM 4145 N N . TYR A 1 529 ? 19.300 3.993 -56.720 1.00 91.69 529 TYR A N 1
ATOM 4146 C CA . TYR A 1 529 ? 19.232 2.653 -56.149 1.00 91.69 529 TYR A CA 1
ATOM 4147 C C . TYR A 1 529 ? 17.835 2.396 -55.626 1.00 91.69 529 TYR A C 1
ATOM 4149 O O . TYR A 1 529 ? 17.179 3.302 -55.105 1.00 91.69 529 TYR A O 1
ATOM 4157 N N . THR A 1 530 ? 17.378 1.158 -55.751 1.00 91.25 530 THR A N 1
ATOM 4158 C CA . THR A 1 530 ? 16.108 0.735 -55.184 1.00 91.25 530 THR A CA 1
ATOM 4159 C C . THR A 1 530 ? 16.277 -0.480 -54.294 1.00 91.25 530 THR A C 1
ATOM 4161 O O . THR A 1 530 ? 17.156 -1.312 -54.503 1.00 91.25 530 THR A O 1
ATOM 4164 N N . PHE A 1 531 ? 15.446 -0.548 -53.261 1.00 88.06 531 PHE A N 1
ATOM 4165 C CA . PHE A 1 531 ? 15.429 -1.637 -52.300 1.00 88.06 531 PHE A CA 1
ATOM 4166 C C . PHE A 1 531 ? 13.972 -1.980 -51.993 1.00 88.06 531 PHE A C 1
ATOM 4168 O O . PHE A 1 531 ? 13.240 -1.170 -51.418 1.00 88.06 531 PHE A O 1
ATOM 4175 N N . ASP A 1 532 ? 13.531 -3.155 -52.436 1.00 87.50 532 ASP A N 1
ATOM 4176 C CA . ASP A 1 532 ? 12.171 -3.635 -52.201 1.00 87.50 532 ASP A CA 1
ATOM 4177 C C . ASP A 1 532 ? 12.118 -4.406 -50.881 1.00 87.50 532 ASP A C 1
ATOM 4179 O O . ASP A 1 532 ? 12.528 -5.565 -50.806 1.00 87.50 532 ASP A O 1
ATOM 4183 N N . ALA A 1 533 ? 11.606 -3.752 -49.838 1.00 77.94 533 ALA A N 1
ATOM 4184 C CA . ALA A 1 533 ? 11.502 -4.329 -48.502 1.00 77.94 533 ALA A CA 1
ATOM 4185 C C . ALA A 1 533 ? 10.447 -5.445 -48.408 1.00 77.94 533 ALA A C 1
ATOM 4187 O O . ALA A 1 533 ? 10.361 -6.110 -47.380 1.00 77.94 533 ALA A O 1
ATOM 4188 N N . SER A 1 534 ? 9.638 -5.646 -49.454 1.00 74.56 534 SER A N 1
ATOM 4189 C CA . SER A 1 534 ? 8.614 -6.691 -49.507 1.00 74.56 534 SER A CA 1
ATOM 4190 C C . SER A 1 534 ? 9.060 -7.980 -50.205 1.00 74.56 534 SER A C 1
ATOM 4192 O O . SER A 1 534 ? 8.305 -8.953 -50.224 1.00 74.56 534 SER A O 1
ATOM 4194 N N . SER A 1 535 ? 10.274 -8.000 -50.763 1.00 76.12 535 SER A N 1
ATOM 4195 C CA . SER A 1 535 ? 10.874 -9.193 -51.368 1.00 76.12 535 SER A CA 1
ATOM 4196 C C . SER A 1 535 ? 11.269 -10.226 -50.305 1.00 76.12 535 SER A C 1
ATOM 4198 O O . SER A 1 535 ? 11.752 -9.861 -49.235 1.00 76.12 535 SER A O 1
ATOM 4200 N N . GLU A 1 536 ? 11.139 -11.521 -50.617 1.00 66.69 536 GLU A N 1
ATOM 4201 C CA . GLU A 1 536 ? 11.619 -12.622 -49.757 1.00 66.69 536 GLU A CA 1
ATOM 4202 C C . GLU A 1 536 ? 13.143 -12.568 -49.542 1.00 66.69 536 GLU A C 1
ATOM 4204 O O . GLU A 1 536 ? 13.651 -12.953 -48.489 1.00 66.69 536 GLU A O 1
ATOM 4209 N N . THR A 1 537 ? 13.873 -12.038 -50.526 1.00 74.31 537 THR A N 1
ATOM 4210 C CA . THR A 1 537 ? 15.313 -11.766 -50.464 1.00 74.31 537 THR A CA 1
ATOM 4211 C C . THR A 1 537 ? 15.552 -10.318 -50.892 1.00 74.31 537 THR A C 1
ATOM 4213 O O . THR A 1 537 ? 15.767 -10.050 -52.079 1.00 74.31 537 THR A O 1
ATOM 4216 N N . PRO A 1 538 ? 15.438 -9.349 -49.970 1.00 75.88 538 PRO A N 1
ATOM 4217 C CA . PRO A 1 538 ? 15.538 -7.945 -50.323 1.00 75.88 538 PRO A CA 1
ATOM 4218 C C . PRO A 1 538 ? 17.006 -7.571 -50.572 1.00 75.88 538 PRO A C 1
ATOM 4220 O O . PRO A 1 538 ? 17.872 -7.730 -49.703 1.00 75.88 538 PRO A O 1
ATOM 4223 N N . GLU A 1 539 ? 17.279 -7.084 -51.781 1.00 84.31 539 GLU A N 1
ATOM 4224 C CA . GLU A 1 539 ? 18.604 -6.677 -52.250 1.00 84.31 539 GLU A CA 1
ATOM 4225 C C . GLU A 1 539 ? 18.572 -5.261 -52.821 1.00 84.31 539 GLU A C 1
ATOM 4227 O O . GLU A 1 539 ? 17.546 -4.780 -53.310 1.00 84.31 539 GLU A O 1
ATOM 4232 N N . LEU A 1 540 ? 19.716 -4.585 -52.742 1.00 85.50 540 LEU A N 1
ATOM 4233 C CA . LEU A 1 540 ? 19.902 -3.262 -53.316 1.00 85.50 540 LEU A CA 1
ATOM 4234 C C . LEU A 1 540 ? 20.175 -3.378 -54.822 1.00 85.50 540 LEU A C 1
ATOM 4236 O O . LEU A 1 540 ? 21.161 -3.985 -55.237 1.00 85.50 540 LEU A O 1
ATOM 4240 N N . VAL A 1 541 ? 19.332 -2.755 -55.644 1.00 90.00 541 VAL A N 1
ATOM 4241 C CA . VAL A 1 541 ? 19.428 -2.805 -57.108 1.00 90.00 541 VAL A CA 1
ATOM 4242 C C . VAL A 1 541 ? 19.785 -1.429 -57.656 1.00 90.00 541 VAL A C 1
ATOM 4244 O O . VAL A 1 541 ? 19.122 -0.438 -57.353 1.00 90.00 541 VAL A O 1
ATOM 4247 N N . LYS A 1 542 ? 20.830 -1.356 -58.488 1.00 87.38 542 LYS A N 1
ATOM 4248 C CA . LYS A 1 542 ? 21.189 -0.135 -59.219 1.00 87.38 542 LYS A CA 1
ATOM 4249 C C . LYS A 1 542 ? 20.271 0.043 -60.426 1.00 87.38 542 LYS A C 1
ATOM 4251 O O . LYS A 1 542 ? 20.163 -0.847 -61.266 1.00 87.38 542 LYS A O 1
ATOM 4256 N N . GLU A 1 543 ? 19.677 1.218 -60.549 1.00 82.56 543 GLU A N 1
ATOM 4257 C CA . GLU A 1 543 ? 18.873 1.638 -61.690 1.00 82.56 543 GLU A CA 1
ATOM 4258 C C . GLU A 1 543 ? 19.499 2.902 -62.309 1.00 82.56 543 GLU A C 1
ATOM 4260 O O . GLU A 1 543 ? 19.906 3.834 -61.613 1.00 82.56 543 GLU A O 1
ATOM 4265 N N . GLU A 1 544 ? 19.591 2.961 -63.639 1.00 65.00 544 GLU A N 1
ATOM 4266 C CA . GLU A 1 544 ? 19.902 4.226 -64.309 1.00 65.00 544 GLU A CA 1
ATOM 4267 C C . GLU A 1 544 ? 18.679 5.138 -64.230 1.00 65.00 544 GLU A C 1
ATOM 4269 O O . GLU A 1 544 ? 17.564 4.718 -64.563 1.00 65.00 544 GLU A O 1
ATOM 4274 N N . VAL A 1 545 ? 18.875 6.399 -63.829 1.00 59.56 545 VAL A N 1
ATOM 4275 C CA . VAL A 1 545 ? 17.807 7.399 -63.869 1.00 59.56 545 VAL A CA 1
ATOM 4276 C C . VAL A 1 545 ? 17.401 7.574 -65.332 1.00 59.56 545 VAL A C 1
ATOM 4278 O O . VAL A 1 545 ? 18.046 8.294 -66.098 1.00 59.56 545 VAL A O 1
ATOM 4281 N N . LYS A 1 546 ? 16.308 6.921 -65.749 1.00 49.38 546 LYS A N 1
ATOM 4282 C CA . LYS A 1 546 ? 15.634 7.269 -67.000 1.00 49.38 546 LYS A CA 1
ATOM 4283 C C . LYS A 1 546 ? 15.227 8.720 -66.842 1.00 49.38 546 LYS A C 1
ATOM 4285 O O . LYS A 1 546 ? 14.357 9.013 -66.026 1.00 49.38 546 LYS A O 1
ATOM 4290 N N . ALA A 1 547 ? 15.887 9.609 -67.586 1.00 38.44 547 ALA A N 1
ATOM 4291 C CA . ALA A 1 547 ? 15.564 11.025 -67.621 1.00 38.44 547 ALA A CA 1
ATOM 4292 C C . ALA A 1 547 ? 14.042 11.173 -67.597 1.00 38.44 547 ALA A C 1
ATOM 4294 O O . ALA A 1 547 ? 13.359 10.667 -68.494 1.00 38.44 547 ALA A O 1
ATOM 4295 N N . VAL A 1 548 ? 13.518 11.803 -66.544 1.00 35.66 548 VAL A N 1
ATOM 4296 C CA . VAL A 1 548 ? 12.105 12.154 -66.474 1.00 35.66 548 VAL A CA 1
ATOM 4297 C C . VAL A 1 548 ? 11.866 13.064 -67.671 1.00 35.66 548 VAL A C 1
ATOM 4299 O O . VAL A 1 548 ? 12.180 14.253 -67.642 1.00 35.66 548 VAL A O 1
ATOM 4302 N N . LYS A 1 549 ? 11.357 12.503 -68.774 1.00 28.97 549 LYS A N 1
ATOM 4303 C CA . LYS A 1 549 ? 10.692 13.298 -69.796 1.00 28.97 549 LYS A CA 1
ATOM 4304 C C . LYS A 1 549 ? 9.576 13.984 -69.037 1.00 28.97 549 LYS A C 1
ATOM 4306 O O . LYS A 1 549 ? 8.635 13.318 -68.617 1.00 28.97 549 LYS A O 1
ATOM 4311 N N . ALA A 1 550 ? 9.723 15.286 -68.820 1.00 29.62 550 ALA A N 1
ATOM 4312 C CA . ALA A 1 550 ? 8.663 16.125 -68.308 1.00 29.62 550 ALA A CA 1
ATOM 4313 C C . ALA A 1 550 ? 7.448 15.933 -69.223 1.00 29.62 550 ALA A C 1
ATOM 4315 O O . ALA A 1 550 ? 7.354 16.526 -70.298 1.00 29.62 550 ALA A O 1
ATOM 4316 N N . SER A 1 551 ? 6.538 15.044 -68.832 1.00 27.83 551 SER A N 1
ATOM 4317 C CA . SER A 1 551 ? 5.218 14.960 -69.421 1.00 27.83 551 SER A CA 1
ATOM 4318 C C . SER A 1 551 ? 4.476 16.183 -68.909 1.00 27.83 551 SER A C 1
ATOM 4320 O O . SER A 1 551 ? 3.866 16.162 -67.841 1.00 27.83 551 SER A O 1
ATOM 4322 N N . TYR A 1 552 ? 4.594 17.285 -69.646 1.00 31.94 552 TYR A N 1
ATOM 4323 C CA . TYR A 1 552 ? 3.673 18.401 -69.524 1.00 31.94 552 TYR A CA 1
ATOM 4324 C C . TYR A 1 552 ? 2.273 17.859 -69.822 1.00 31.94 552 TYR A C 1
ATOM 4326 O O . TYR A 1 552 ? 1.898 17.696 -70.979 1.00 31.94 552 TYR A O 1
ATOM 4334 N N . SER A 1 553 ? 1.533 17.519 -68.769 1.00 28.72 553 SER A N 1
ATOM 4335 C CA . SER A 1 553 ? 0.101 17.258 -68.844 1.00 28.72 553 SER A CA 1
ATOM 4336 C C . SER A 1 553 ? -0.605 18.600 -69.011 1.00 28.72 553 SER A C 1
ATOM 4338 O O . SER A 1 553 ? -0.405 19.542 -68.241 1.00 28.72 553 SER A O 1
ATOM 4340 N N . TRP A 1 554 ? -1.369 18.704 -70.090 1.00 30.78 554 TRP A N 1
ATOM 4341 C CA . TRP A 1 554 ? -1.976 19.922 -70.602 1.00 30.78 554 TRP A CA 1
ATOM 4342 C C . TRP A 1 554 ? -3.183 20.344 -69.758 1.00 30.78 554 TRP A C 1
ATOM 4344 O O . TRP A 1 554 ? -4.321 20.140 -70.156 1.00 30.78 554 TRP A O 1
ATOM 4354 N N . TYR A 1 555 ? -2.947 20.952 -68.596 1.00 32.44 555 TYR A N 1
ATOM 4355 C CA . TYR A 1 555 ? -3.982 21.661 -67.832 1.00 32.44 555 TYR A CA 1
ATOM 4356 C C . TYR A 1 555 ? -3.437 22.961 -67.227 1.00 32.44 555 TYR A C 1
ATOM 4358 O O . TYR A 1 555 ? -3.449 23.187 -66.024 1.00 32.44 555 TYR A O 1
ATOM 4366 N N . MET A 1 556 ? -2.958 23.845 -68.101 1.00 30.25 556 MET A N 1
ATOM 4367 C CA . MET A 1 556 ? -2.882 25.293 -67.876 1.00 30.25 556 MET A CA 1
ATOM 4368 C C . MET A 1 556 ? -3.069 25.958 -69.246 1.00 30.25 556 MET A C 1
ATOM 4370 O O . MET A 1 556 ? -2.129 25.984 -70.039 1.00 30.25 556 MET A O 1
ATOM 4374 N N . PRO A 1 557 ? -4.289 26.429 -69.568 1.00 44.03 557 PRO A N 1
ATOM 4375 C CA . PRO A 1 557 ? -4.420 27.867 -69.787 1.00 44.03 557 PRO A CA 1
ATOM 4376 C C . PRO A 1 557 ? -5.825 28.377 -69.421 1.00 44.03 557 PRO A C 1
ATOM 4378 O O . PRO A 1 557 ? -6.657 28.596 -70.292 1.00 44.03 557 PRO A O 1
ATOM 4381 N N . LEU A 1 558 ? -6.103 28.606 -68.136 1.00 39.59 558 LEU A N 1
ATOM 4382 C CA . LEU A 1 558 ? -7.269 29.417 -67.734 1.00 39.59 558 LEU A CA 1
ATOM 4383 C C . LEU A 1 558 ? -6.915 30.456 -66.663 1.00 39.59 558 LEU A C 1
ATOM 4385 O O . LEU A 1 558 ? -7.425 31.571 -66.702 1.00 39.59 558 LEU A O 1
ATOM 4389 N N . ILE A 1 559 ? -5.955 30.166 -65.779 1.00 41.19 559 ILE A N 1
ATOM 4390 C CA . ILE A 1 559 ? -5.602 31.071 -64.671 1.00 41.19 559 ILE A CA 1
ATOM 4391 C C . ILE A 1 559 ? -4.623 32.179 -65.112 1.00 41.19 559 ILE A C 1
ATOM 4393 O O . ILE A 1 559 ? -4.754 33.325 -64.683 1.00 41.19 559 ILE A O 1
ATOM 4397 N N . ALA A 1 560 ? -3.707 31.896 -66.047 1.00 41.09 560 ALA A N 1
ATOM 4398 C CA . ALA A 1 560 ? -2.770 32.901 -66.569 1.00 41.09 560 ALA A CA 1
ATOM 4399 C C . ALA A 1 560 ? -3.443 33.936 -67.496 1.00 41.09 560 ALA A C 1
ATOM 4401 O O . ALA A 1 560 ? -3.075 35.108 -67.480 1.00 41.09 560 ALA A O 1
ATOM 4402 N N . ILE A 1 561 ? -4.478 33.540 -68.250 1.00 45.59 561 ILE A N 1
ATOM 4403 C CA . ILE A 1 561 ? -5.252 34.463 -69.099 1.00 45.59 561 ILE A CA 1
ATOM 4404 C C . ILE A 1 561 ? -6.133 35.376 -68.228 1.00 45.59 561 ILE A C 1
ATOM 4406 O O . ILE A 1 561 ? -6.238 36.568 -68.511 1.00 45.59 561 ILE A O 1
ATOM 4410 N N . PHE A 1 562 ? -6.680 34.873 -67.114 1.00 44.41 562 PHE A N 1
ATOM 4411 C CA . PHE A 1 562 ? -7.489 35.678 -66.190 1.00 44.41 562 PHE A CA 1
ATOM 4412 C C . PHE A 1 562 ? -6.666 36.769 -65.481 1.00 44.41 562 PHE A C 1
ATOM 4414 O O . PHE A 1 562 ? -7.112 37.910 -65.372 1.00 44.41 562 PHE A O 1
ATOM 4421 N N . ALA A 1 563 ? -5.428 36.461 -65.075 1.00 45.56 563 ALA A N 1
ATOM 4422 C CA . ALA A 1 563 ? -4.533 37.434 -64.444 1.00 45.56 563 ALA A CA 1
ATOM 4423 C C . ALA A 1 563 ? -4.066 38.537 -65.417 1.00 45.56 563 ALA A C 1
ATOM 4425 O O . ALA A 1 563 ? -3.974 39.705 -65.031 1.00 45.56 563 ALA A O 1
ATOM 4426 N N . ILE A 1 564 ? -3.841 38.197 -66.692 1.00 51.91 564 ILE A N 1
ATOM 4427 C CA . ILE A 1 564 ? -3.452 39.166 -67.729 1.00 51.91 564 ILE A CA 1
ATOM 4428 C C . ILE A 1 564 ? -4.641 40.065 -68.112 1.00 51.91 564 ILE A C 1
ATOM 4430 O O . ILE A 1 564 ? -4.475 41.279 -68.226 1.00 51.91 564 ILE A O 1
ATOM 4434 N N . VAL A 1 565 ? -5.860 39.520 -68.225 1.00 55.03 565 VAL A N 1
ATOM 4435 C CA . VAL A 1 565 ? -7.070 40.309 -68.537 1.00 55.03 565 VAL A CA 1
ATOM 4436 C C . VAL A 1 565 ? -7.454 41.246 -67.381 1.00 55.03 565 VAL A C 1
ATOM 4438 O O . VAL A 1 565 ? -7.774 42.412 -67.623 1.00 55.03 565 VAL A O 1
ATOM 4441 N N . CYS A 1 566 ? -7.344 40.806 -66.121 1.00 50.03 566 CYS A N 1
ATOM 4442 C CA . CYS A 1 566 ? -7.578 41.674 -64.959 1.00 50.03 566 CYS A CA 1
ATOM 4443 C C . CYS A 1 566 ? -6.509 42.773 -64.812 1.00 50.03 566 CYS A C 1
ATOM 4445 O O . CYS A 1 566 ? -6.849 43.911 -64.478 1.00 50.03 566 CYS A O 1
ATOM 4447 N N . GLY A 1 567 ? -5.241 42.474 -65.118 1.00 54.19 567 GLY A N 1
ATOM 4448 C CA . GLY A 1 567 ? -4.155 43.459 -65.112 1.00 54.19 567 GLY A CA 1
ATOM 4449 C C . GLY A 1 567 ? -4.315 44.541 -66.186 1.00 54.19 567 GLY A C 1
ATOM 4450 O O . GLY A 1 567 ? -4.146 45.727 -65.904 1.00 54.19 567 GLY A O 1
ATOM 4451 N N . VAL A 1 568 ? -4.728 44.165 -67.402 1.00 55.22 568 VAL A N 1
ATOM 4452 C CA . VAL A 1 568 ? -4.945 45.116 -68.508 1.00 55.22 568 VAL A CA 1
ATOM 4453 C C . VAL A 1 568 ? -6.180 46.003 -68.269 1.00 55.22 568 VAL A C 1
ATOM 4455 O O . VAL A 1 568 ? -6.137 47.200 -68.559 1.00 55.22 568 VAL A O 1
ATOM 4458 N N . LEU A 1 569 ? -7.252 45.484 -67.655 1.00 49.56 569 LEU A N 1
ATOM 4459 C CA . LEU A 1 569 ? -8.446 46.278 -67.317 1.00 49.56 569 LEU A CA 1
ATOM 4460 C C . LEU A 1 569 ? -8.207 47.289 -66.177 1.00 49.56 569 LEU A C 1
ATOM 4462 O O . LEU A 1 569 ? -8.776 48.384 -66.202 1.00 49.56 569 LEU A O 1
ATOM 4466 N N . LEU A 1 570 ? -7.332 46.977 -65.215 1.00 48.16 570 LEU A N 1
ATOM 4467 C CA . LEU A 1 570 ? -6.934 47.913 -64.153 1.00 48.16 570 LEU A CA 1
ATOM 4468 C C . LEU A 1 570 ? -6.048 49.053 -64.681 1.00 48.16 570 LEU A C 1
ATOM 4470 O O . LEU A 1 570 ? -6.222 50.201 -64.270 1.00 48.16 570 LEU A O 1
ATOM 4474 N N . ILE A 1 571 ? -5.176 48.774 -65.656 1.00 52.12 571 ILE A N 1
ATOM 4475 C CA . ILE A 1 571 ? -4.320 49.786 -66.300 1.00 52.12 571 ILE A CA 1
ATOM 4476 C C . ILE A 1 571 ? -5.140 50.737 -67.196 1.00 52.12 571 ILE A C 1
ATOM 4478 O O . ILE A 1 571 ? -4.863 51.936 -67.238 1.00 52.12 571 ILE A O 1
ATOM 4482 N N . ILE A 1 572 ? -6.201 50.253 -67.855 1.00 54.72 572 ILE A N 1
ATOM 4483 C CA . ILE A 1 572 ? -7.089 51.095 -68.682 1.00 54.72 572 ILE A CA 1
ATOM 4484 C C . ILE A 1 572 ? -7.999 51.991 -67.818 1.00 54.72 572 ILE A C 1
ATOM 4486 O O . ILE A 1 572 ? -8.259 53.138 -68.190 1.00 54.72 572 ILE A O 1
ATOM 4490 N N . LYS A 1 573 ? -8.431 51.538 -66.631 1.00 46.81 573 LYS A N 1
ATOM 4491 C CA . LYS A 1 573 ? -9.272 52.344 -65.720 1.00 46.81 573 LYS A CA 1
ATOM 4492 C C . LYS A 1 573 ? -8.503 53.478 -65.021 1.00 46.81 573 LYS A C 1
ATOM 4494 O O . LYS A 1 573 ? -9.122 54.463 -64.628 1.00 46.81 573 LYS A O 1
ATOM 4499 N N . HIS A 1 574 ? -7.175 53.384 -64.911 1.00 49.91 574 HIS A N 1
ATOM 4500 C CA . HIS A 1 574 ? -6.328 54.428 -64.313 1.00 49.91 574 HIS A CA 1
ATOM 4501 C C . HIS A 1 574 ? -5.810 55.481 -65.314 1.00 49.91 574 HIS A C 1
ATOM 4503 O O . HIS A 1 574 ? -5.203 56.460 -64.902 1.00 49.91 574 HIS A O 1
ATOM 4509 N N . ARG A 1 575 ? -6.078 55.323 -66.620 1.00 50.56 575 ARG A N 1
ATOM 4510 C CA . ARG A 1 575 ? -5.732 56.306 -67.671 1.00 50.56 575 ARG A CA 1
ATOM 4511 C C . ARG A 1 575 ? -6.923 57.120 -68.210 1.00 50.56 575 ARG A C 1
ATOM 4513 O O . ARG A 1 575 ? -6.760 57.860 -69.175 1.00 50.56 575 ARG A O 1
ATOM 4520 N N . LYS A 1 576 ? -8.113 57.001 -67.609 1.00 49.38 576 LYS A N 1
ATOM 4521 C CA . LYS A 1 576 ? -9.320 57.787 -67.956 1.00 49.38 576 LYS A CA 1
ATOM 4522 C C . LYS A 1 576 ? -9.963 58.506 -66.753 1.00 49.38 576 LYS A C 1
ATOM 4524 O O . LYS A 1 576 ? -11.173 58.724 -66.743 1.00 49.38 576 LYS A O 1
ATOM 4529 N N . LYS A 1 577 ? -9.163 58.882 -65.753 1.00 43.56 577 LYS A N 1
ATOM 4530 C CA . LYS A 1 577 ? -9.530 59.881 -64.743 1.00 43.56 577 LYS A CA 1
ATOM 4531 C C . LYS A 1 577 ? -8.489 60.982 -64.718 1.00 43.56 577 LYS A C 1
ATOM 4533 O O . LYS A 1 577 ? -7.297 60.614 -64.784 1.00 43.56 577 LYS A O 1
#